Protein 5XW3 (pdb70)

Structure (mmCIF, N/CA/C/O backbone):
data_5XW3
#
_entry.id   5XW3
#
_cell.length_a   69.452
_cell.length_b   69.452
_cell.length_c   129.670
_cell.angle_alpha   90.00
_cell.angle_beta   90.00
_cell.angle_gamma   120.00
#
_symmetry.space_group_name_H-M   'P 32'
#
loop_
_entity.id
_entity.type
_entity.pdbx_description
1 polymer 'O-acetylserine lyase'
2 water water
#
loop_
_atom_site.group_PDB
_atom_site.id
_atom_site.type_symbol
_atom_site.label_atom_id
_atom_site.label_alt_id
_atom_site.label_comp_id
_atom_site.label_asym_id
_atom_site.label_entity_id
_atom_site.label_seq_id
_atom_site.pdbx_PDB_ins_code
_atom_site.Cartn_x
_atom_site.Cartn_y
_atom_site.Cartn_z
_atom_site.occupancy
_atom_site.B_iso_or_equiv
_atom_site.auth_seq_id
_atom_site.auth_comp_id
_atom_site.auth_asym_id
_atom_site.auth_atom_id
_atom_site.pdbx_PDB_model_num
ATOM 1 N N . MET A 1 1 ? -3.992 38.396 -32.305 1.00 101.42 1 MET A N 1
ATOM 2 C CA . MET A 1 1 ? -4.904 37.299 -32.636 1.00 103.92 1 MET A CA 1
ATOM 3 C C . MET A 1 1 ? -4.700 3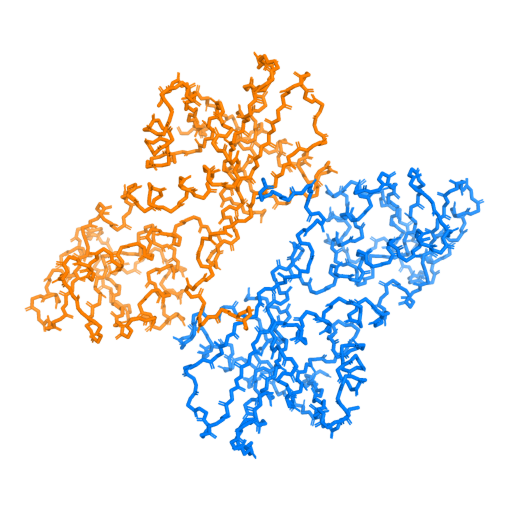6.070 -31.735 1.00 101.68 1 MET A C 1
ATOM 4 O O . MET A 1 1 ? -3.966 35.148 -32.096 1.00 105.67 1 MET A O 1
ATOM 9 N N . ASN A 1 2 ? -5.358 36.057 -30.575 1.00 100.15 2 ASN A N 1
ATOM 10 C CA . ASN A 1 2 ? -5.271 34.932 -29.635 1.00 104.12 2 ASN A CA 1
ATOM 11 C C . ASN A 1 2 ? -5.984 33.680 -30.147 1.00 97.68 2 ASN A C 1
ATOM 12 O O . ASN A 1 2 ? -7.121 33.397 -29.766 1.00 100.36 2 ASN A O 1
ATOM 17 N N . VAL A 1 3 ? -5.299 32.930 -31.005 1.00 82.72 3 VAL A N 1
ATOM 18 C CA . VAL A 1 3 ? -5.858 31.722 -31.600 1.00 68.21 3 VAL A CA 1
ATOM 19 C C . VAL A 1 3 ? -4.871 30.567 -31.470 1.00 58.46 3 VAL A C 1
ATOM 20 O O . VAL A 1 3 ? -3.656 30.776 -31.512 1.00 62.80 3 VAL A O 1
ATOM 24 N N . TYR A 1 4 ? -5.389 29.356 -31.284 1.00 53.62 4 TYR A N 1
ATOM 25 C CA . TYR A 1 4 ? -4.556 28.154 -31.289 1.00 55.53 4 TYR A CA 1
ATOM 26 C C . TYR A 1 4 ? -4.329 27.668 -32.721 1.00 60.56 4 TYR A C 1
ATOM 27 O O . TYR A 1 4 ? -5.295 27.455 -33.467 1.00 64.16 4 TYR A O 1
ATOM 36 N N . ARG A 1 5 ? -3.061 27.492 -33.099 1.00 55.33 5 ARG A N 1
ATOM 37 C CA . ARG A 1 5 ? -2.703 27.200 -34.497 1.00 63.18 5 ARG A CA 1
ATOM 38 C C . ARG A 1 5 ? -2.924 25.745 -34.891 1.00 61.68 5 ARG A C 1
ATOM 39 O O . ARG A 1 5 ? -2.698 25.357 -36.034 1.00 84.67 5 ARG A O 1
ATOM 41 N N . GLY A 1 6 ? -3.380 24.951 -33.936 1.00 66.72 6 GLY A N 1
ATOM 42 C CA . GLY A 1 6 ? -3.673 23.546 -34.155 1.00 59.97 6 GLY A CA 1
ATOM 43 C C . GLY A 1 6 ? -4.014 22.955 -32.802 1.00 56.63 6 GLY A C 1
ATOM 44 O O . GLY A 1 6 ? -3.704 23.573 -31.775 1.00 55.41 6 GLY A O 1
ATOM 45 N N . VAL A 1 7 ? -4.651 21.785 -32.785 1.00 46.59 7 VAL A N 1
ATOM 46 C CA . VAL A 1 7 ? -5.017 21.138 -31.522 1.00 48.01 7 VAL A CA 1
ATOM 47 C C . VAL A 1 7 ? -3.790 20.791 -30.671 1.00 46.43 7 VAL A C 1
ATOM 48 O O . VAL A 1 7 ? -3.863 20.787 -29.448 1.00 44.00 7 VAL A O 1
ATOM 52 N N . HIS A 1 8 ? -2.654 20.544 -31.320 1.00 48.03 8 HIS A N 1
ATOM 53 C CA . HIS A 1 8 ? -1.429 20.211 -30.601 1.00 54.84 8 HIS A CA 1
ATOM 54 C C . HIS A 1 8 ? -0.998 21.336 -29.660 1.00 57.04 8 HIS A C 1
ATOM 55 O O . HIS A 1 8 ? -0.338 21.084 -28.642 1.00 53.64 8 HIS A O 1
ATOM 62 N N . GLU A 1 9 ? -1.355 22.574 -30.001 1.00 46.40 9 GLU A N 1
ATOM 63 C CA . GLU A 1 9 ? -1.062 23.702 -29.126 1.00 48.81 9 GLU A CA 1
ATOM 64 C C . GLU A 1 9 ? -1.893 23.652 -27.825 1.00 49.45 9 GLU A C 1
ATOM 65 O O . GLU A 1 9 ? -1.577 24.348 -26.869 1.00 50.85 9 GLU A O 1
ATOM 71 N N . LEU A 1 10 ? -2.937 22.821 -27.796 1.00 45.09 10 LEU A N 1
ATOM 72 C CA . LEU A 1 10 ? -3.797 22.686 -26.618 1.00 43.17 10 LEU A CA 1
ATOM 73 C C . LEU A 1 10 ? -3.241 21.691 -25.598 1.00 46.29 10 LEU A C 1
ATOM 74 O O . LEU A 1 10 ? -3.831 21.467 -24.535 1.00 39.42 10 LEU A O 1
ATOM 79 N N . ILE A 1 11 ? -2.091 21.107 -25.906 1.00 53.77 11 ILE A N 1
ATOM 80 C CA . ILE A 1 11 ? -1.415 20.247 -24.936 1.00 53.90 11 ILE A CA 1
ATOM 81 C C . ILE A 1 11 ? -0.713 21.091 -23.872 1.00 46.03 11 ILE A C 1
ATOM 82 O O . ILE A 1 11 ? 0.021 22.027 -24.186 1.00 48.59 11 ILE A O 1
ATOM 87 N N . GLY A 1 12 ? -0.926 20.772 -22.598 1.00 48.39 12 GLY A N 1
ATOM 88 C CA . GLY A 1 12 ? -0.267 21.538 -21.552 1.00 44.47 12 GLY A CA 1
ATOM 89 C C . GLY A 1 12 ? -0.917 22.886 -21.245 1.00 46.66 12 GLY A C 1
ATOM 90 O O . GLY A 1 12 ? -2.012 23.191 -21.734 1.00 49.02 12 GLY A O 1
ATOM 91 N N . HIS A 1 13 ? -0.235 23.691 -20.431 1.00 53.00 13 HIS A N 1
ATOM 92 C CA . HIS A 1 13 ? -0.803 24.923 -19.879 1.00 52.36 13 HIS A CA 1
ATOM 93 C C . HIS A 1 13 ? -2.217 24.679 -19.386 1.00 51.83 13 HIS A C 1
ATOM 94 O O . HIS A 1 13 ? -3.139 25.446 -19.668 1.00 51.24 13 HIS A O 1
ATOM 101 N N . THR A 1 14 ? -2.367 23.572 -18.670 1.00 48.45 14 THR A N 1
ATOM 102 C CA . THR A 1 14 ? -3.635 23.171 -18.096 1.00 42.70 14 THR A CA 1
ATOM 103 C C . THR A 1 14 ? -3.910 24.091 -16.929 1.00 45.18 14 THR A C 1
ATOM 104 O O . THR A 1 14 ? -2.983 24.711 -16.405 1.00 44.06 14 THR A O 1
ATOM 108 N N . PRO A 1 15 ? -5.183 24.201 -16.529 1.00 40.42 15 PRO A N 1
ATOM 109 C CA . PRO A 1 15 ? -5.519 25.091 -15.414 1.00 47.93 15 PRO A CA 1
ATOM 110 C C . PRO A 1 15 ? -4.919 24.648 -14.093 1.00 44.43 15 PRO A C 1
ATOM 111 O O . PRO A 1 15 ? -4.779 23.447 -13.822 1.00 44.62 15 PRO A O 1
ATOM 115 N N . ILE A 1 16 ? -4.601 25.629 -13.259 1.00 49.75 16 ILE A N 1
ATOM 116 C CA . ILE A 1 16 ? -4.368 25.374 -11.848 1.00 50.32 16 ILE A CA 1
ATOM 117 C C . ILE A 1 16 ? -5.460 26.098 -11.059 1.00 49.44 16 ILE A C 1
ATOM 118 O O . ILE A 1 16 ? -5.698 27.287 -11.253 1.00 55.66 16 ILE A O 1
ATOM 123 N N . VAL A 1 17 ? -6.164 25.371 -10.203 1.00 53.62 17 VAL A N 1
ATOM 124 C CA . VAL A 1 17 ? -7.209 25.992 -9.397 1.00 45.90 17 VAL A CA 1
ATOM 125 C C . VAL A 1 17 ? -6.872 25.918 -7.911 1.00 49.16 17 VAL A C 1
ATOM 126 O O . VAL A 1 17 ? -6.407 24.888 -7.428 1.00 55.40 17 VAL A O 1
ATOM 130 N N . GLU A 1 18 ? -7.072 27.022 -7.193 1.00 57.36 18 GLU A N 1
ATOM 131 C CA . GLU A 1 18 ? -6.907 26.995 -5.742 1.00 57.86 18 GLU A CA 1
ATOM 132 C C . GLU A 1 18 ? -8.135 26.371 -5.079 1.00 47.63 18 GLU A C 1
ATOM 133 O O . GLU A 1 18 ? -9.277 26.666 -5.443 1.00 50.86 18 GLU A O 1
ATOM 139 N N . ILE A 1 19 ? -7.888 25.474 -4.132 1.00 52.65 19 ILE A N 1
ATOM 140 C CA . ILE A 1 19 ? -8.950 24.891 -3.332 1.00 53.88 19 ILE A CA 1
ATOM 141 C C . ILE A 1 19 ? -9.151 25.838 -2.143 1.00 61.28 19 ILE A C 1
ATOM 142 O O . ILE A 1 19 ? -8.247 26.004 -1.328 1.00 60.34 19 ILE A O 1
ATOM 147 N N . THR A 1 20 ? -10.317 26.470 -2.043 1.00 59.45 20 THR A N 1
ATOM 148 C CA . THR A 1 20 ? -10.528 27.486 -1.007 1.00 68.14 20 THR A CA 1
ATOM 149 C C . THR A 1 20 ? -11.666 27.141 -0.060 1.00 68.45 20 THR A C 1
ATOM 150 O O . THR A 1 20 ? -11.956 27.904 0.853 1.00 63.33 20 THR A O 1
ATOM 154 N N . ARG A 1 21 ? -12.323 26.006 -0.284 1.00 61.77 21 ARG A N 1
ATOM 155 C CA . ARG A 1 21 ? -13.528 25.691 0.474 1.00 63.49 21 ARG A CA 1
ATOM 156 C C . ARG A 1 21 ? -13.381 24.484 1.400 1.00 57.85 21 ARG A C 1
ATOM 157 O O . ARG A 1 21 ? -14.375 23.899 1.847 1.00 61.65 21 ARG A O 1
ATOM 165 N N . PHE A 1 22 ? -12.140 24.096 1.656 1.00 57.21 22 PHE A N 1
ATOM 166 C CA . PHE A 1 22 ? -11.850 23.083 2.652 1.00 60.87 22 PHE A CA 1
ATOM 167 C C . PHE A 1 22 ? -11.150 23.799 3.813 1.00 54.05 22 PHE A C 1
ATOM 168 O O . PHE A 1 22 ? -10.175 24.514 3.625 1.00 78.19 22 PHE A O 1
ATOM 176 N N . SER A 1 23 ? -11.679 23.661 5.004 1.00 60.63 23 SER A N 1
ATOM 177 C CA . SER A 1 23 ? -11.193 24.514 6.074 1.00 76.39 23 SER A CA 1
ATOM 178 C C . SER A 1 23 ? -9.776 24.142 6.485 1.00 74.37 23 SER A C 1
ATOM 179 O O . SER A 1 23 ? -9.566 23.347 7.401 1.00 86.62 23 SER A O 1
ATOM 182 N N . LEU A 1 24 ? -8.813 24.720 5.769 1.00 64.07 24 LEU A N 1
ATOM 183 C CA . LEU A 1 24 ? -7.401 24.452 6.006 1.00 59.51 24 LEU A CA 1
ATOM 184 C C . LEU A 1 24 ? -6.882 25.382 7.096 1.00 68.18 24 LEU A C 1
ATOM 185 O O . LEU A 1 24 ? -7.457 26.451 7.329 1.00 66.45 24 LEU A O 1
ATOM 190 N N . PRO A 1 25 ? -5.797 24.974 7.774 1.00 73.75 25 PRO A N 1
ATOM 191 C CA . PRO A 1 25 ? -5.192 25.787 8.840 1.00 84.04 25 PRO A CA 1
ATOM 192 C C . PRO A 1 25 ? -4.689 27.143 8.341 1.00 89.75 25 PRO A C 1
ATOM 193 O O . PRO A 1 25 ? -4.596 27.352 7.121 1.00 82.36 25 PRO A O 1
ATOM 197 N N . GLU A 1 26 ? -4.384 28.045 9.278 1.00 82.06 26 GLU A N 1
ATOM 198 C CA . GLU A 1 26 ? -3.982 29.417 8.953 1.00 78.47 26 GLU A CA 1
ATOM 199 C C . GLU A 1 26 ? -2.707 29.461 8.110 1.00 70.32 26 GLU A C 1
ATOM 200 O O . GLU A 1 26 ? -1.711 28.812 8.437 1.00 75.19 26 GLU A O 1
ATOM 202 N N . GLY A 1 27 ? -2.743 30.227 7.025 1.00 76.03 27 GLY A N 1
ATOM 203 C CA . GLY A 1 27 ? -1.560 30.420 6.202 1.00 81.48 27 GLY A CA 1
ATOM 204 C C . GLY A 1 27 ? -1.321 29.277 5.236 1.00 81.92 27 GLY A C 1
ATOM 205 O O . GLY A 1 27 ? -0.392 29.313 4.429 1.00 90.94 27 GLY A O 1
ATOM 206 N N . VAL A 1 28 ? -2.173 28.262 5.313 1.00 79.70 28 VAL A N 1
ATOM 207 C CA . VAL A 1 28 ? -2.043 27.086 4.463 1.00 81.34 28 VAL A CA 1
ATOM 208 C C . VAL A 1 28 ? -2.876 27.228 3.182 1.00 76.13 28 VAL A C 1
ATOM 209 O O . VAL A 1 28 ? -4.078 27.490 3.244 1.00 75.98 28 VAL A O 1
ATOM 213 N N . ARG A 1 29 ? -2.236 27.070 2.024 1.00 69.44 29 ARG A N 1
ATOM 214 C CA . ARG A 1 29 ? -2.952 27.131 0.743 1.00 66.22 29 ARG A CA 1
ATOM 215 C C . ARG A 1 29 ? -2.700 25.879 -0.098 1.00 64.44 29 ARG A C 1
ATOM 216 O O . ARG A 1 29 ? -1.669 25.210 0.056 1.00 64.62 29 ARG A O 1
ATOM 224 N N . LEU A 1 30 ? -3.654 25.570 -0.978 1.00 55.69 30 LEU A N 1
ATOM 225 C CA . LEU A 1 30 ? -3.641 24.326 -1.742 1.00 63.88 30 LEU A CA 1
ATOM 226 C C . LEU A 1 30 ? -4.096 24.556 -3.182 1.00 63.14 30 LEU A C 1
ATOM 227 O O . LEU A 1 30 ? -5.146 25.163 -3.424 1.00 59.21 30 LEU A O 1
ATOM 232 N N . PHE A 1 31 ? -3.296 24.064 -4.125 1.00 56.58 31 PHE A N 1
ATOM 233 C CA . PHE A 1 31 ? -3.522 24.300 -5.554 1.00 51.89 31 PHE A CA 1
ATOM 234 C C . PHE A 1 31 ? -3.544 22.982 -6.326 1.00 53.20 31 PHE A C 1
ATOM 235 O O . PHE A 1 31 ? -2.679 22.119 -6.125 1.00 52.49 31 PHE A O 1
ATOM 243 N N . ALA A 1 32 ? -4.531 22.839 -7.209 1.00 45.02 32 ALA A N 1
ATOM 244 C CA . ALA A 1 32 ? -4.741 21.595 -7.928 1.00 43.23 32 ALA A CA 1
ATOM 245 C C . ALA A 1 32 ? -4.524 21.820 -9.422 1.00 49.66 32 ALA A C 1
ATOM 246 O O . ALA A 1 32 ? -5.189 22.659 -10.048 1.00 44.02 32 ALA A O 1
ATOM 248 N N . LYS A 1 33 ? -3.575 21.084 -9.990 1.00 44.29 33 LYS A N 1
ATOM 249 C CA . LYS A 1 33 ? -3.272 21.179 -11.412 1.00 39.91 33 LYS A CA 1
ATOM 250 C C . LYS A 1 33 ? -4.184 20.204 -12.166 1.00 38.07 33 LYS A C 1
ATOM 251 O O . LYS A 1 33 ? -4.121 18.994 -11.936 1.00 41.72 33 LYS A O 1
ATOM 257 N N . LEU A 1 34 ? -5.042 20.715 -13.047 1.00 36.28 34 LEU A N 1
ATOM 258 C CA . LEU A 1 34 ? -6.048 19.863 -13.702 1.00 37.97 34 LEU A CA 1
ATOM 259 C C . LEU A 1 34 ? -5.522 19.282 -15.021 1.00 45.40 34 LEU A C 1
ATOM 260 O O . LEU A 1 34 ? -5.770 19.833 -16.096 1.00 38.26 34 LEU A O 1
ATOM 265 N N . GLU A 1 35 ? -4.805 18.163 -14.936 1.00 44.14 35 GLU A N 1
ATOM 266 C CA . GLU A 1 35 ? -4.147 17.591 -16.112 1.00 43.81 35 GLU A CA 1
ATOM 267 C C . GLU A 1 35 ? -5.154 16.927 -17.045 1.00 45.83 35 GLU A C 1
ATOM 268 O O . GLU A 1 35 ? -4.856 16.636 -18.207 1.00 41.78 35 GLU A O 1
ATOM 274 N N . PHE A 1 36 ? -6.378 16.755 -16.560 1.00 34.08 36 PHE A N 1
ATOM 275 C CA . PHE A 1 36 ? -7.397 16.178 -17.411 1.00 41.02 36 PHE A CA 1
ATOM 276 C C . PHE A 1 36 ? -7.874 17.187 -18.449 1.00 39.28 36 PHE A C 1
ATOM 277 O O . PHE A 1 36 ? -8.688 16.856 -19.289 1.00 40.46 36 PHE A O 1
ATOM 285 N N . TYR A 1 37 ? -7.357 18.413 -18.401 1.00 39.18 37 TYR A N 1
ATOM 286 C CA . TYR A 1 37 ? -7.711 19.400 -19.419 1.00 40.06 37 TYR A CA 1
ATOM 287 C C . TYR A 1 37 ? -6.917 19.216 -20.709 1.00 47.71 37 TYR A C 1
ATOM 288 O O . TYR A 1 37 ? -7.187 19.893 -21.683 1.00 44.49 37 TYR A O 1
ATOM 297 N N . ASN A 1 38 ? -5.919 18.336 -20.703 1.00 45.56 38 ASN A N 1
ATOM 298 C CA . ASN A 1 38 ? -5.249 17.972 -21.947 1.00 40.87 38 ASN A CA 1
ATOM 299 C C . ASN A 1 38 ? -6.263 17.417 -22.926 1.00 37.22 38 ASN A C 1
ATOM 300 O O . ASN A 1 38 ? -7.279 16.844 -22.503 1.00 37.71 38 ASN A O 1
ATOM 305 N N . PRO A 1 39 ? -5.993 17.583 -24.237 1.00 49.49 39 PRO A N 1
ATOM 306 C CA . PRO A 1 39 ? -6.942 17.191 -25.291 1.00 39.34 39 PRO A CA 1
ATOM 307 C C . PRO A 1 39 ? -7.411 15.752 -25.167 1.00 33.20 39 PRO A C 1
ATOM 308 O O . PRO A 1 39 ? -8.607 15.491 -25.342 1.00 49.61 39 PRO A O 1
ATOM 312 N N . GLY A 1 40 ? -6.499 14.824 -24.885 1.00 37.95 40 GLY A N 1
ATOM 313 C CA . GLY A 1 40 ? -6.890 13.417 -24.754 1.00 35.29 40 GLY A CA 1
ATOM 314 C C . GLY A 1 40 ? -7.434 13.064 -23.368 1.00 48.39 40 GLY A C 1
ATOM 315 O O . GLY A 1 40 ? -7.776 11.910 -23.105 1.00 44.90 40 GLY A O 1
ATOM 316 N N . GLY A 1 41 ? -7.494 14.053 -22.476 1.00 46.01 41 GLY A N 1
ATOM 317 C CA . GLY A 1 41 ? -8.065 13.855 -21.156 1.00 44.53 41 GLY A CA 1
ATOM 318 C C . GLY A 1 41 ? -7.064 13.474 -20.082 1.00 42.98 41 GLY A C 1
ATOM 319 O O . GLY A 1 41 ? -7.459 13.194 -18.958 1.00 46.45 41 GLY A O 1
ATOM 320 N N . SER A 1 42 ? -5.789 13.424 -20.408 1.00 42.17 42 SER A N 1
ATOM 321 C CA . SER A 1 42 ? -4.786 13.053 -19.433 1.00 39.14 42 SER A CA 1
ATOM 322 C C . SER A 1 42 ? -3.427 13.656 -19.669 1.00 46.10 42 SER A C 1
ATOM 323 O O . SER A 1 42 ? -3.140 14.149 -20.713 1.00 43.84 42 SER A O 1
ATOM 326 N N . VAL A 1 43 ? -2.599 13.577 -18.659 1.00 40.17 43 VAL A N 1
ATOM 327 C CA . VAL A 1 43 ? -1.276 14.093 -18.705 1.00 35.76 43 VAL A CA 1
ATOM 328 C C . VAL A 1 43 ? -0.401 13.355 -19.711 1.00 43.22 43 VAL A C 1
ATOM 329 O O . VAL A 1 43 ? 0.606 13.851 -20.121 1.00 36.45 43 VAL A O 1
ATOM 333 N N . LYS A 1 44 ? -0.815 12.174 -20.120 1.00 36.40 44 LYS A N 1
ATOM 334 C CA . LYS A 1 44 ? -0.050 11.413 -21.063 1.00 43.82 44 LYS A CA 1
ATOM 335 C C . LYS A 1 44 ? 0.199 12.143 -22.367 1.00 45.11 44 LYS A C 1
ATOM 336 O O . LYS A 1 44 ? 1.157 11.883 -23.027 1.00 46.48 44 LYS A O 1
ATOM 342 N N . ASP A 1 45 ? -0.671 13.055 -22.734 1.00 43.48 45 ASP A N 1
ATOM 343 C CA . ASP A 1 45 ? -0.514 13.783 -23.953 1.00 46.57 45 ASP A CA 1
ATOM 344 C C . ASP A 1 45 ? 0.837 14.444 -23.970 1.00 51.22 45 ASP A C 1
ATOM 345 O O . ASP A 1 45 ? 1.484 14.477 -24.970 1.00 47.37 45 ASP A O 1
ATOM 350 N N . ARG A 1 46 ? 1.251 14.979 -22.844 1.00 43.05 46 ARG A N 1
ATOM 351 C CA . ARG A 1 46 ? 2.515 15.668 -22.739 1.00 40.37 46 ARG A CA 1
ATOM 352 C C . ARG A 1 46 ? 3.703 14.838 -23.145 1.00 49.97 46 ARG A C 1
ATOM 353 O O . ARG A 1 46 ? 4.652 15.331 -23.690 1.00 52.06 46 ARG A O 1
ATOM 361 N N . LEU A 1 47 ? 3.631 13.564 -22.854 1.00 53.73 47 LEU A N 1
ATOM 362 C CA . LEU A 1 47 ? 4.720 12.623 -23.104 1.00 61.50 47 LEU A CA 1
ATOM 363 C C . LEU A 1 47 ? 4.785 12.310 -24.600 1.00 38.29 47 LEU A C 1
ATOM 364 O O . LEU A 1 47 ? 5.858 12.268 -25.163 1.00 47.44 47 LEU A O 1
ATOM 369 N N . GLY A 1 48 ? 3.623 12.120 -25.221 1.00 46.51 48 GLY A N 1
ATOM 370 C CA . GLY A 1 48 ? 3.543 11.848 -26.643 1.00 49.76 48 GLY A CA 1
ATOM 371 C C . GLY A 1 48 ? 4.063 13.026 -27.432 1.00 49.14 48 GLY A C 1
ATOM 372 O O . GLY A 1 48 ? 4.881 12.857 -28.339 1.00 52.12 48 GLY A O 1
ATOM 373 N N . ARG A 1 49 ? 3.599 14.224 -27.082 1.00 43.26 49 ARG A N 1
ATOM 374 C CA . ARG A 1 49 ? 4.119 15.439 -27.702 1.00 51.18 49 ARG A CA 1
ATOM 375 C C . ARG A 1 49 ? 5.640 15.500 -27.569 1.00 59.04 49 ARG A C 1
ATOM 376 O O . ARG A 1 49 ? 6.350 15.638 -28.563 1.00 64.38 49 ARG A O 1
ATOM 384 N N . GLU A 1 50 ? 6.135 15.351 -26.342 1.00 61.15 50 GLU A N 1
ATOM 385 C CA . GLU A 1 50 ? 7.573 15.398 -26.080 1.00 66.32 50 GLU A CA 1
ATOM 386 C C . GLU A 1 50 ? 8.379 14.353 -26.850 1.00 68.16 50 GLU A C 1
ATOM 387 O O . GLU A 1 50 ? 9.491 14.643 -27.298 1.00 68.72 50 GLU A O 1
ATOM 393 N N . LEU A 1 51 ? 7.827 13.147 -26.987 1.00 63.48 51 LEU A N 1
ATOM 394 C CA . LEU A 1 51 ? 8.500 12.071 -27.706 1.00 62.82 51 LEU A CA 1
ATOM 395 C C . LEU A 1 51 ? 8.881 12.558 -29.112 1.00 60.98 51 LEU A C 1
ATOM 396 O O . LEU A 1 51 ? 10.039 12.438 -29.532 1.00 61.09 51 LEU A O 1
ATOM 401 N N . ILE A 1 52 ? 7.905 13.141 -29.802 1.00 60.96 52 ILE A N 1
ATOM 402 C CA . ILE A 1 52 ? 8.081 13.648 -31.162 1.00 62.88 52 ILE A CA 1
ATOM 403 C C . ILE A 1 52 ? 9.112 14.779 -31.249 1.00 64.17 52 ILE A C 1
ATOM 404 O O . ILE A 1 52 ? 10.035 14.717 -32.065 1.00 81.36 52 ILE A O 1
ATOM 409 N N . GLU A 1 53 ? 8.954 15.801 -30.405 1.00 63.09 53 GLU A N 1
ATOM 410 C CA . GLU A 1 53 ? 9.812 16.982 -30.444 1.00 74.35 53 GLU A CA 1
ATOM 411 C C . GLU A 1 53 ? 11.266 16.684 -30.073 1.00 79.15 53 GLU A C 1
ATOM 412 O O . GLU A 1 53 ? 12.187 17.256 -30.661 1.00 77.37 53 GLU A O 1
ATOM 418 N N . ASP A 1 54 ? 11.472 15.786 -29.112 1.00 77.41 54 ASP A N 1
ATOM 419 C CA . ASP A 1 54 ? 12.825 15.351 -28.776 1.00 73.95 54 ASP A CA 1
ATOM 420 C C . ASP A 1 54 ? 13.430 14.582 -29.949 1.00 71.44 54 ASP A C 1
ATOM 421 O O . ASP A 1 54 ? 14.614 14.741 -30.260 1.00 63.35 54 ASP A O 1
ATOM 426 N N . ALA A 1 55 ? 12.617 13.758 -30.604 1.00 64.03 55 ALA A N 1
ATOM 427 C CA . ALA A 1 55 ? 13.092 12.961 -31.739 1.00 70.55 55 ALA A CA 1
ATOM 428 C C . ALA A 1 55 ? 13.560 13.872 -32.876 1.00 71.77 55 ALA A C 1
ATOM 429 O O . ALA A 1 55 ? 14.543 13.582 -33.556 1.00 73.48 55 ALA A O 1
ATOM 431 N N . LEU A 1 56 ? 12.839 14.973 -33.072 1.00 76.02 56 LEU A N 1
ATOM 432 C CA . LEU A 1 56 ? 13.215 15.985 -34.046 1.00 81.77 56 LEU A CA 1
ATOM 433 C C . LEU A 1 56 ? 14.495 16.711 -33.650 1.00 92.04 56 LEU A C 1
ATOM 434 O O . LEU A 1 56 ? 15.500 16.592 -34.341 1.00 104.86 56 LEU A O 1
ATOM 439 N N . GLU A 1 57 ? 14.444 17.464 -32.549 1.00 92.28 57 GLU A N 1
ATOM 440 C CA . GLU A 1 57 ? 15.600 18.208 -32.032 1.00 96.64 57 GLU A CA 1
ATOM 441 C C . GLU A 1 57 ? 16.899 17.415 -32.120 1.00 100.73 57 GLU A C 1
ATOM 442 O O . GLU A 1 57 ? 17.941 17.953 -32.508 1.00 109.23 57 GLU A O 1
ATOM 444 N N . LYS A 1 58 ? 16.824 16.130 -31.786 1.00 89.23 58 LYS A N 1
ATOM 445 C CA . LYS A 1 58 ? 18.004 15.271 -31.811 1.00 87.30 58 LYS A CA 1
ATOM 446 C C . LYS A 1 58 ? 18.252 14.667 -33.201 1.00 92.50 58 LYS A C 1
ATOM 447 O O . LYS A 1 58 ? 19.177 13.868 -33.380 1.00 88.54 58 LYS A O 1
ATOM 453 N N . GLY A 1 59 ? 17.425 15.052 -34.174 1.00 92.81 59 GLY A N 1
ATOM 454 C CA . GLY A 1 59 ? 17.605 14.634 -35.557 1.00 96.66 59 GLY A CA 1
ATOM 455 C C . GLY A 1 59 ? 17.516 13.135 -35.765 1.00 95.62 59 GLY A C 1
ATOM 456 O O . GLY A 1 59 ? 18.209 12.572 -36.620 1.00 92.46 59 GLY A O 1
ATOM 457 N N . LEU A 1 60 ? 16.664 12.490 -34.974 1.00 86.44 60 LEU A N 1
ATOM 458 C CA . LEU A 1 60 ? 16.427 11.056 -35.097 1.00 90.94 60 LEU A CA 1
ATOM 459 C C . LEU A 1 60 ? 15.462 10.816 -36.246 1.00 85.14 60 LEU A C 1
ATOM 460 O O . LEU A 1 60 ? 15.314 9.685 -36.729 1.00 74.77 60 LEU A O 1
ATOM 465 N N . VAL A 1 61 ? 14.823 11.908 -36.668 1.00 79.27 61 VAL A N 1
ATOM 466 C CA . VAL A 1 61 ? 13.834 11.918 -37.737 1.00 77.11 61 VAL A CA 1
ATOM 467 C C . VAL A 1 61 ? 13.569 13.384 -38.092 1.00 82.89 61 VAL A C 1
ATOM 468 O O . VAL A 1 61 ? 13.967 14.291 -37.353 1.00 93.05 61 VAL A O 1
ATOM 472 N N . THR A 1 62 ? 12.909 13.622 -39.221 1.00 74.74 62 THR A N 1
ATOM 473 C CA . THR A 1 62 ? 12.600 14.979 -39.653 1.00 67.25 62 THR A CA 1
ATOM 474 C C . THR A 1 62 ? 11.176 15.020 -40.179 1.00 67.75 62 THR A C 1
ATOM 475 O O . THR A 1 62 ? 10.625 13.980 -40.553 1.00 70.18 62 THR A O 1
ATOM 479 N N . GLU A 1 63 ? 10.596 16.223 -40.204 1.00 66.65 63 GLU A N 1
ATOM 480 C CA . GLU A 1 63 ? 9.300 16.504 -40.827 1.00 77.76 63 GLU A CA 1
ATOM 481 C C . GLU A 1 63 ? 9.097 15.686 -42.094 1.00 77.10 63 GLU A C 1
ATOM 482 O O . GLU A 1 63 ? 10.020 15.520 -42.889 1.00 85.13 63 GLU A O 1
ATOM 488 N N . GLY A 1 64 ? 7.893 15.160 -42.273 1.00 74.20 64 GLY A N 1
ATOM 489 C CA . GLY A 1 64 ? 7.608 14.361 -43.446 1.00 73.96 64 GLY A CA 1
ATOM 490 C C . GLY A 1 64 ? 7.992 12.913 -43.233 1.00 79.79 64 GLY A C 1
ATOM 491 O O . GLY A 1 64 ? 7.613 12.031 -44.011 1.00 76.35 64 GLY A O 1
ATOM 492 N N . GLY A 1 65 ? 8.753 12.665 -42.173 1.00 84.59 65 GLY A N 1
ATOM 493 C CA . GLY A 1 65 ? 9.169 11.317 -41.849 1.00 82.40 65 GLY A CA 1
ATOM 494 C C . GLY A 1 65 ? 8.063 10.477 -41.235 1.00 65.05 65 GLY A C 1
ATOM 495 O O . GLY A 1 65 ? 6.889 10.868 -41.213 1.00 68.66 65 GLY A O 1
ATOM 496 N N . THR A 1 66 ? 8.447 9.314 -40.720 1.00 67.60 66 THR A N 1
ATOM 497 C CA . THR A 1 66 ? 7.493 8.340 -40.208 1.00 66.57 66 THR A CA 1
ATOM 498 C C . THR A 1 66 ? 7.807 7.973 -38.751 1.00 67.47 66 THR A C 1
ATOM 499 O O . THR A 1 66 ? 8.970 7.765 -38.388 1.00 68.59 66 THR A O 1
ATOM 503 N N . ILE A 1 67 ? 6.782 7.796 -37.929 1.00 68.56 67 ILE A N 1
ATOM 504 C CA . ILE A 1 67 ? 6.997 7.358 -36.560 1.00 66.06 67 ILE A CA 1
ATOM 505 C C . ILE A 1 67 ? 6.399 5.998 -36.425 1.00 55.27 67 ILE A C 1
ATOM 506 O O . ILE A 1 67 ? 5.268 5.829 -36.723 1.00 54.73 67 ILE A O 1
ATOM 511 N N . ILE A 1 68 ? 7.181 5.033 -35.980 1.00 56.57 68 ILE A N 1
ATOM 512 C CA . ILE A 1 68 ? 6.718 3.668 -35.806 1.00 53.77 68 ILE A CA 1
ATOM 513 C C . ILE A 1 68 ? 6.776 3.301 -34.341 1.00 52.53 68 ILE A C 1
ATOM 514 O O . ILE A 1 68 ? 7.826 3.164 -33.767 1.00 61.92 68 ILE A O 1
ATOM 519 N N . GLU A 1 69 ? 5.609 3.149 -33.752 1.00 57.20 69 GLU A N 1
ATOM 520 C CA . GLU A 1 69 ? 5.470 2.893 -32.346 1.00 53.70 69 GLU A CA 1
ATOM 521 C C . GLU A 1 69 ? 5.149 1.491 -31.949 1.00 64.86 69 GLU A C 1
ATOM 522 O O . GLU A 1 69 ? 4.306 0.842 -32.522 1.00 63.72 69 GLU A O 1
ATOM 528 N N . PRO A 1 70 ? 5.891 1.039 -30.876 1.00 30.00 70 PRO A N 1
ATOM 529 C CA . PRO A 1 70 ? 5.578 -0.329 -30.452 1.00 30.00 70 PRO A CA 1
ATOM 530 C C . PRO A 1 70 ? 4.169 -0.662 -29.996 1.00 30.00 70 PRO A C 1
ATOM 531 O O . PRO A 1 70 ? 3.582 -1.662 -30.415 1.00 30.00 70 PRO A O 1
ATOM 535 N N . THR A 1 71 ? 3.615 0.185 -29.164 1.00 70.76 71 THR A N 1
ATOM 536 C CA . THR A 1 71 ? 2.208 0.182 -28.894 1.00 66.67 71 THR A CA 1
ATOM 537 C C . THR A 1 71 ? 2.013 1.642 -28.676 1.00 48.71 71 THR A C 1
ATOM 538 O O . THR A 1 71 ? 2.927 2.392 -28.868 1.00 64.63 71 THR A O 1
ATOM 542 N N . ALA A 1 72 ? 0.842 2.054 -28.254 1.00 53.84 72 ALA A N 1
ATOM 543 C CA . ALA A 1 72 ? 0.613 3.455 -28.011 1.00 47.47 72 ALA A CA 1
ATOM 544 C C . ALA A 1 72 ? 1.278 3.915 -26.730 1.00 56.95 72 ALA A C 1
ATOM 545 O O . ALA A 1 72 ? 1.381 5.082 -26.480 1.00 54.48 72 ALA A O 1
ATOM 547 N N . GLY A 1 73 ? 1.732 2.979 -25.923 1.00 61.92 73 GLY A N 1
ATOM 548 C CA . GLY A 1 73 ? 2.388 3.303 -24.681 1.00 60.83 73 GLY A CA 1
ATOM 549 C C . GLY A 1 73 ? 1.609 4.292 -23.865 1.00 55.62 73 GLY A C 1
ATOM 550 O O . GLY A 1 73 ? 0.405 4.243 -23.821 1.00 54.58 73 GLY A O 1
ATOM 551 N N . ASN A 1 74 ? 2.309 5.194 -23.213 1.00 55.17 74 ASN A N 1
ATOM 552 C CA . ASN A 1 74 ? 1.656 6.208 -22.429 1.00 59.92 74 ASN A CA 1
ATOM 553 C C . ASN A 1 74 ? 1.777 7.570 -23.103 1.00 58.19 74 ASN A C 1
ATOM 554 O O . ASN A 1 74 ? 2.186 8.514 -22.494 1.00 51.43 74 ASN A O 1
ATOM 559 N N . THR A 1 75 ? 1.399 7.647 -24.367 1.00 52.51 75 THR A N 1
ATOM 560 C CA . THR A 1 75 ? 1.473 8.873 -25.125 1.00 40.64 75 THR A CA 1
ATOM 561 C C . THR A 1 75 ? 0.166 9.629 -25.289 1.00 46.43 75 THR A C 1
ATOM 562 O O . THR A 1 75 ? 0.146 10.666 -25.887 1.00 46.34 75 THR A O 1
ATOM 566 N N . GLY A 1 76 ? -0.920 9.115 -24.752 1.00 46.06 76 GLY A N 1
ATOM 567 C CA . GLY A 1 76 ? -2.225 9.754 -24.905 1.00 37.94 76 GLY A CA 1
ATOM 568 C C . GLY A 1 76 ? -2.503 9.961 -26.396 1.00 52.71 76 GLY A C 1
ATOM 569 O O . GLY A 1 76 ? -2.283 9.046 -27.188 1.00 49.82 76 GLY A O 1
ATOM 570 N N . ILE A 1 77 ? -2.977 11.147 -26.779 1.00 45.15 77 ILE A N 1
ATOM 571 C CA . ILE A 1 77 ? -3.084 11.510 -28.190 1.00 44.99 77 ILE A CA 1
ATOM 572 C C . ILE A 1 77 ? -2.032 12.558 -28.532 1.00 44.53 77 ILE A C 1
ATOM 573 O O . ILE A 1 77 ? -2.079 13.201 -29.587 1.00 43.86 77 ILE A O 1
ATOM 578 N N . GLY A 1 78 ? -1.066 12.727 -27.639 1.00 43.35 78 GLY A N 1
ATOM 579 C CA . GLY A 1 78 ? -0.057 13.746 -27.842 1.00 44.46 78 GLY A CA 1
ATOM 580 C C . GLY A 1 78 ? 0.896 13.408 -28.965 1.00 51.33 78 GLY A C 1
ATOM 581 O O . GLY A 1 78 ? 1.429 14.315 -29.635 1.00 44.92 78 GLY A O 1
ATOM 582 N N . LEU A 1 79 ? 1.149 12.117 -29.170 1.00 47.89 79 LEU A N 1
ATOM 583 C CA . LEU A 1 79 ? 2.044 11.727 -30.251 1.00 49.07 79 LEU A CA 1
ATOM 584 C C . LEU A 1 79 ? 1.320 11.957 -31.569 1.00 50.12 79 LEU A C 1
ATOM 585 O O . LEU A 1 79 ? 1.887 12.556 -32.486 1.00 56.04 79 LEU A O 1
ATOM 590 N N . ALA A 1 80 ? 0.070 11.496 -31.652 1.00 41.61 80 ALA A N 1
ATOM 591 C CA . ALA A 1 80 ? -0.756 11.728 -32.843 1.00 53.47 80 ALA A CA 1
ATOM 592 C C . ALA A 1 80 ? -0.825 13.213 -33.198 1.00 57.76 80 ALA A C 1
ATOM 593 O O . ALA A 1 80 ? -0.619 13.579 -34.350 1.00 54.93 80 ALA A O 1
ATOM 595 N N . LEU A 1 81 ? -1.093 14.063 -32.208 1.00 51.55 81 LEU A N 1
ATOM 596 C CA . LEU A 1 81 ? -1.221 15.490 -32.462 1.00 46.68 81 LEU A CA 1
ATOM 597 C C . LEU A 1 81 ? 0.101 16.127 -32.899 1.00 62.54 81 LEU A C 1
ATOM 598 O O . LEU A 1 81 ? 0.150 16.840 -33.907 1.00 56.42 81 LEU A O 1
ATOM 603 N N . ALA A 1 82 ? 1.179 15.863 -32.163 1.00 55.05 82 ALA A N 1
ATOM 604 C CA . ALA A 1 82 ? 2.479 16.399 -32.565 1.00 56.13 82 ALA A CA 1
ATOM 605 C C . ALA A 1 82 ? 2.912 15.845 -33.923 1.00 61.99 82 ALA A C 1
ATOM 606 O O . ALA A 1 82 ? 3.701 16.470 -34.630 1.00 54.09 82 ALA A O 1
ATOM 608 N N . ALA A 1 83 ? 2.403 14.674 -34.292 1.00 50.82 83 ALA A N 1
ATOM 609 C CA . ALA A 1 83 ? 2.746 14.106 -35.585 1.00 55.62 83 ALA A CA 1
ATOM 610 C C . ALA A 1 83 ? 2.069 14.917 -36.690 1.00 56.68 83 ALA A C 1
ATOM 611 O O . ALA A 1 83 ? 2.696 15.230 -37.704 1.00 66.86 83 ALA A O 1
ATOM 613 N N . LEU A 1 84 ? 0.798 15.261 -36.480 1.00 56.34 84 LEU A N 1
ATOM 614 C CA . LEU A 1 84 ? 0.062 16.129 -37.401 1.00 68.08 84 LEU A CA 1
ATOM 615 C C . LEU A 1 84 ? 0.792 17.444 -37.606 1.00 68.55 84 LEU A C 1
ATOM 616 O O . LEU A 1 84 ? 1.038 17.865 -38.736 1.00 73.28 84 LEU A O 1
ATOM 621 N N . GLN A 1 85 ? 1.134 18.076 -36.489 1.00 65.08 85 GLN A N 1
ATOM 622 C CA . GLN A 1 85 ? 1.914 19.309 -36.455 1.00 72.14 85 GLN A CA 1
ATOM 623 C C . GLN A 1 85 ? 3.144 19.252 -37.358 1.00 74.58 85 GLN A C 1
ATOM 624 O O . GLN A 1 85 ? 3.520 20.251 -37.975 1.00 74.29 85 GLN A O 1
ATOM 630 N N . HIS A 1 86 ? 3.762 18.081 -37.446 1.00 73.44 86 HIS A N 1
ATOM 631 C CA . HIS A 1 86 ? 5.011 17.963 -38.180 1.00 71.12 86 HIS A CA 1
ATOM 632 C C . HIS A 1 86 ? 4.950 17.025 -39.374 1.00 57.56 86 HIS A C 1
ATOM 633 O O . HIS A 1 86 ? 5.983 16.459 -39.747 1.00 58.22 86 HIS A O 1
ATOM 640 N N . ASP A 1 87 ? 3.756 16.860 -39.955 1.00 64.79 87 ASP A N 1
ATOM 641 C CA . ASP A 1 87 ? 3.567 16.057 -41.172 1.00 76.09 87 ASP A CA 1
ATOM 642 C C . ASP A 1 87 ? 4.260 14.701 -41.077 1.00 78.41 87 ASP A C 1
ATOM 643 O O . ASP A 1 87 ? 4.852 14.230 -42.052 1.00 68.59 87 ASP A O 1
ATOM 645 N N . LEU A 1 88 ? 4.187 14.093 -39.890 1.00 72.48 88 LEU A N 1
ATOM 646 C CA . LEU A 1 88 ? 4.802 12.791 -39.639 1.00 61.39 88 LEU A CA 1
ATOM 647 C C . LEU A 1 88 ? 3.746 11.701 -39.741 1.00 61.70 88 LEU A C 1
ATOM 648 O O . LEU A 1 88 ? 2.705 11.791 -39.090 1.00 64.21 88 LEU A O 1
ATOM 653 N N . ARG A 1 89 ? 4.007 10.675 -40.554 1.00 64.75 89 ARG A N 1
ATOM 654 C CA . ARG A 1 89 ? 3.145 9.487 -40.562 1.00 62.64 89 ARG A CA 1
ATOM 655 C C . ARG A 1 89 ? 3.299 8.719 -39.246 1.00 58.80 89 ARG A C 1
ATOM 656 O O . ARG A 1 89 ? 4.414 8.578 -38.729 1.00 58.14 89 ARG A O 1
ATOM 658 N N . VAL A 1 90 ? 2.190 8.218 -38.709 1.00 56.84 90 VAL A N 1
ATOM 659 C CA . VAL A 1 90 ? 2.242 7.379 -37.511 1.00 58.23 90 VAL A CA 1
ATOM 660 C C . VAL A 1 90 ? 1.819 5.958 -37.847 1.00 47.20 90 VAL A C 1
ATOM 661 O O . VAL A 1 90 ? 0.753 5.742 -38.437 1.00 50.02 90 VAL A O 1
ATOM 665 N N . ILE A 1 91 ? 2.673 5.000 -37.495 1.00 50.70 91 ILE A N 1
ATOM 666 C CA . ILE A 1 91 ? 2.367 3.580 -37.619 1.00 48.47 91 ILE A CA 1
ATOM 667 C C . ILE A 1 91 ? 2.463 2.974 -36.211 1.00 60.06 91 ILE A C 1
ATOM 668 O O . ILE A 1 91 ? 3.506 3.102 -35.555 1.00 52.85 91 ILE A O 1
ATOM 673 N N . VAL A 1 92 ? 1.386 2.350 -35.728 1.00 53.30 92 VAL A N 1
ATOM 674 C CA . VAL A 1 92 ? 1.438 1.693 -34.419 1.00 46.42 92 VAL A CA 1
ATOM 675 C C . VAL A 1 92 ? 1.456 0.180 -34.614 1.00 51.85 92 VAL A C 1
ATOM 676 O O . VAL A 1 92 ? 0.548 -0.389 -35.220 1.00 54.32 92 VAL A O 1
ATOM 680 N N . CYS A 1 93 ? 2.521 -0.457 -34.139 1.00 55.70 93 CYS A N 1
ATOM 681 C CA . CYS A 1 93 ? 2.581 -1.910 -34.081 1.00 57.54 93 CYS A CA 1
ATOM 682 C C . CYS A 1 93 ? 1.955 -2.330 -32.752 1.00 62.74 93 CYS A C 1
ATOM 683 O O . CYS A 1 93 ? 2.131 -1.655 -31.740 1.00 64.42 93 CYS A O 1
ATOM 686 N N . VAL A 1 94 ? 1.185 -3.409 -32.758 1.00 54.33 94 VAL A N 1
ATOM 687 C CA . VAL A 1 94 ? 0.423 -3.800 -31.573 1.00 60.62 94 VAL A CA 1
ATOM 688 C C . VAL A 1 94 ? -0.048 -5.244 -31.710 1.00 63.27 94 VAL A C 1
ATOM 689 O O . VAL A 1 94 ? -0.500 -5.654 -32.794 1.00 66.32 94 VAL A O 1
ATOM 693 N N . PRO A 1 95 ? 0.098 -6.033 -30.634 1.00 63.11 95 PRO A N 1
ATOM 694 C CA . PRO A 1 95 ? -0.339 -7.430 -30.710 1.00 60.08 95 PRO A CA 1
ATOM 695 C C . PRO A 1 95 ? -1.834 -7.420 -30.949 1.00 58.73 95 PRO A C 1
ATOM 696 O O . PRO A 1 95 ? -2.492 -6.529 -30.421 1.00 61.72 95 PRO A O 1
ATOM 700 N N . GLU A 1 96 ? -2.355 -8.364 -31.726 1.00 66.56 96 GLU A N 1
ATOM 701 C CA . GLU A 1 96 ? -3.716 -8.267 -32.259 1.00 69.27 96 GLU A CA 1
ATOM 702 C C . GLU A 1 96 ? -4.798 -7.865 -31.259 1.00 71.87 96 GLU A C 1
ATOM 703 O O . GLU A 1 96 ? -5.561 -6.921 -31.506 1.00 65.84 96 GLU A O 1
ATOM 709 N N . LYS A 1 97 ? -4.851 -8.586 -30.141 1.00 77.99 97 LYS A N 1
ATOM 710 C CA . LYS A 1 97 ? -5.929 -8.452 -29.168 1.00 71.92 97 LYS A CA 1
ATOM 711 C C . LYS A 1 97 ? -5.625 -7.420 -28.094 1.00 66.91 97 LYS A C 1
ATOM 712 O O . LYS A 1 97 ? -6.426 -7.218 -27.182 1.00 71.00 97 LYS A O 1
ATOM 718 N N . PHE A 1 98 ? -4.467 -6.779 -28.187 1.00 69.66 98 PHE A N 1
ATOM 719 C CA . PHE A 1 98 ? -4.047 -5.831 -27.161 1.00 75.58 98 PHE A CA 1
ATOM 720 C C . PHE A 1 98 ? -4.761 -4.496 -27.336 1.00 68.53 98 PHE A C 1
ATOM 721 O O . PHE A 1 98 ? -4.841 -3.976 -28.457 1.00 60.23 98 PHE A O 1
ATOM 729 N N . SER A 1 99 ? -5.302 -3.986 -26.225 1.00 59.51 99 SER A N 1
ATOM 730 C CA . SER A 1 99 ? -5.980 -2.677 -26.122 1.00 61.93 99 SER A CA 1
ATOM 731 C C . SER A 1 99 ? -6.787 -2.230 -27.363 1.00 62.53 99 SER A C 1
ATOM 732 O O . SER A 1 99 ? -6.408 -1.281 -28.078 1.00 53.57 99 SER A O 1
ATOM 735 N N . ILE A 1 100 ? -7.910 -2.908 -27.592 1.00 61.04 100 ILE A N 1
ATOM 736 C CA . ILE A 1 100 ? -8.712 -2.710 -28.795 1.00 61.33 100 ILE A CA 1
ATOM 737 C C . ILE A 1 100 ? -9.183 -1.272 -28.967 1.00 70.58 100 ILE A C 1
ATOM 738 O O . ILE A 1 100 ? -9.089 -0.700 -30.064 1.00 58.22 100 ILE A O 1
ATOM 743 N N . GLU A 1 101 ? -9.699 -0.702 -27.881 1.00 66.10 101 GLU A N 1
ATOM 744 C CA . GLU A 1 101 ? -10.179 0.670 -27.874 1.00 63.19 101 GLU A CA 1
ATOM 745 C C . GLU A 1 101 ? -9.076 1.607 -28.342 1.00 56.11 101 GLU A C 1
ATOM 746 O O . GLU A 1 101 ? -9.317 2.499 -29.160 1.00 52.91 101 GLU A O 1
ATOM 748 N N . LYS A 1 102 ? -7.859 1.392 -27.847 1.00 45.35 102 LYS A N 1
ATOM 749 C CA . LYS A 1 102 ? -6.740 2.248 -28.252 1.00 60.11 102 LYS A CA 1
ATOM 750 C C . LYS A 1 102 ? -6.399 2.097 -29.746 1.00 54.86 102 LYS A C 1
ATOM 751 O O . LYS A 1 102 ? -5.925 3.055 -30.379 1.00 52.74 102 LYS A O 1
ATOM 753 N N . GLN A 1 103 ? -6.664 0.913 -30.307 1.00 44.60 103 GLN A N 1
ATOM 754 C CA . GLN A 1 103 ? -6.450 0.691 -31.739 1.00 52.54 103 GLN A CA 1
ATOM 755 C C . GLN A 1 103 ? -7.423 1.552 -32.524 1.00 51.38 103 GLN A C 1
ATOM 756 O O . GLN A 1 103 ? -7.036 2.207 -33.493 1.00 54.29 103 GLN A O 1
ATOM 762 N N . GLU A 1 104 ? -8.682 1.566 -32.088 1.00 46.84 104 GLU A N 1
ATOM 763 C CA . GLU A 1 104 ? -9.714 2.325 -32.784 1.00 55.93 104 GLU A CA 1
ATOM 764 C C . GLU A 1 104 ? -9.414 3.808 -32.696 1.00 47.77 104 GLU A C 1
ATOM 765 O O . GLU A 1 104 ? -9.538 4.529 -33.681 1.00 49.11 104 GLU A O 1
ATOM 771 N N . LEU A 1 105 ? -9.008 4.252 -31.511 1.00 37.33 105 LEU A N 1
ATOM 772 C CA . LEU A 1 105 ? -8.622 5.639 -31.310 1.00 44.06 105 LEU A CA 1
ATOM 773 C C . LEU A 1 105 ? -7.517 6.031 -32.279 1.00 42.98 105 LEU A C 1
ATOM 774 O O . LEU A 1 105 ? -7.609 7.055 -32.963 1.00 43.81 105 LEU A O 1
ATOM 779 N N . MET A 1 106 ? -6.485 5.203 -32.352 1.00 43.89 106 MET A N 1
ATOM 780 C CA B MET A 1 106 ? -5.352 5.532 -33.195 1.00 43.36 106 MET A CA 1
ATOM 781 C C . MET A 1 106 ? -5.752 5.579 -34.680 1.00 44.11 106 MET A C 1
ATOM 782 O O . MET A 1 106 ? -5.314 6.477 -35.401 1.00 45.29 106 MET A O 1
ATOM 787 N N . LYS A 1 107 ? -6.589 4.639 -35.134 1.00 35.40 107 LYS A N 1
ATOM 788 C CA . LYS A 1 107 ? -7.111 4.706 -36.504 1.00 51.31 107 LYS A CA 1
ATOM 789 C C . LYS A 1 107 ? -7.907 5.996 -36.712 1.00 51.22 107 LYS A C 1
ATOM 790 O O . LYS A 1 107 ? -7.765 6.649 -37.740 1.00 46.81 107 LYS A O 1
ATOM 796 N N . ALA A 1 108 ? -8.724 6.377 -35.734 1.00 37.33 108 ALA A N 1
ATOM 797 C CA . ALA A 1 108 ? -9.563 7.571 -35.898 1.00 46.75 108 ALA A CA 1
ATOM 798 C C . ALA A 1 108 ? -8.683 8.789 -36.072 1.00 43.91 108 ALA A C 1
ATOM 799 O O . ALA A 1 108 ? -9.034 9.736 -36.778 1.00 44.46 108 ALA A O 1
ATOM 801 N N . LEU A 1 109 ? -7.510 8.730 -35.452 1.00 40.30 109 LEU A N 1
ATOM 802 C CA . LEU A 1 109 ? -6.548 9.828 -35.510 1.00 42.50 109 LEU A CA 1
ATOM 803 C C . LEU A 1 109 ? -5.629 9.720 -36.730 1.00 52.41 109 LEU A C 1
ATOM 804 O O . LEU A 1 109 ? -4.719 10.532 -36.898 1.00 53.41 109 LEU A O 1
ATOM 809 N N . GLY A 1 110 ? -5.863 8.718 -37.574 1.00 47.01 110 GLY A N 1
ATOM 810 C CA . GLY A 1 110 ? -5.202 8.648 -38.867 1.00 53.47 110 GLY A CA 1
ATOM 811 C C . GLY A 1 110 ? -3.953 7.782 -38.878 1.00 57.61 110 GLY A C 1
ATOM 812 O O . GLY A 1 110 ? -3.309 7.633 -39.926 1.00 52.47 110 GLY A O 1
ATOM 813 N N . ALA A 1 111 ? -3.597 7.215 -37.723 1.00 44.26 111 ALA A N 1
ATOM 814 C CA . ALA A 1 111 ? -2.435 6.327 -37.667 1.00 48.22 111 ALA A CA 1
ATOM 815 C C . ALA A 1 111 ? -2.729 5.026 -38.394 1.00 50.68 111 ALA A C 1
ATOM 816 O O . ALA A 1 111 ? -3.866 4.567 -38.434 1.00 48.62 111 ALA A O 1
ATOM 818 N N . THR A 1 112 ? -1.688 4.427 -38.958 1.00 43.86 112 THR A N 1
ATOM 819 C CA . THR A 1 112 ? -1.778 3.080 -39.496 1.00 45.56 112 THR A CA 1
ATOM 820 C C . THR A 1 112 ? -1.554 2.087 -38.340 1.00 59.45 112 THR A C 1
ATOM 821 O O . THR A 1 112 ? -0.583 2.210 -37.592 1.00 55.98 112 THR A O 1
ATOM 825 N N . VAL A 1 113 ? -2.450 1.116 -38.176 1.00 56.17 113 VAL A N 1
ATOM 826 C CA . VAL A 1 113 ? -2.254 0.076 -37.159 1.00 50.61 113 VAL A CA 1
ATOM 827 C C . VAL A 1 113 ? -1.822 -1.264 -37.779 1.00 61.31 113 VAL A C 1
ATOM 828 O O . VAL A 1 113 ? -2.531 -1.813 -38.634 1.00 62.45 113 VAL A O 1
ATOM 832 N N . VAL A 1 114 ? -0.668 -1.785 -37.354 1.00 51.26 114 VAL A N 1
ATOM 833 C CA . VAL A 1 114 ? -0.253 -3.130 -37.764 1.00 53.78 114 VAL A CA 1
ATOM 834 C C . VAL A 1 114 ? -0.264 -4.123 -36.594 1.00 56.80 114 VAL A C 1
ATOM 835 O O . VAL A 1 114 ? 0.227 -3.829 -35.504 1.00 62.39 114 VAL A O 1
ATOM 839 N N . HIS A 1 115 ? -0.854 -5.289 -36.825 1.00 57.31 115 HIS A N 1
ATOM 840 C CA . HIS A 1 115 ? -0.951 -6.331 -35.803 1.00 66.47 115 HIS A CA 1
ATOM 841 C C . HIS A 1 115 ? 0.279 -7.230 -35.747 1.00 64.63 115 HIS A C 1
ATOM 842 O O . HIS A 1 115 ? 0.685 -7.808 -36.753 1.00 71.84 115 HIS A O 1
ATOM 849 N N . THR A 1 116 ? 0.871 -7.343 -34.565 1.00 68.72 116 THR A N 1
ATOM 850 C CA . THR A 1 116 ? 1.886 -8.363 -34.316 1.00 67.52 116 THR A CA 1
ATOM 851 C C . THR A 1 116 ? 1.219 -9.544 -33.598 1.00 77.73 116 THR A C 1
ATOM 852 O O . THR A 1 116 ? 0.121 -9.384 -33.045 1.00 71.75 116 THR A O 1
ATOM 856 N N . PRO A 1 117 ? 1.863 -10.732 -33.612 1.00 78.58 117 PRO A N 1
ATOM 857 C CA . PRO A 1 117 ? 1.222 -11.888 -32.968 1.00 79.98 117 PRO A CA 1
ATOM 858 C C . PRO A 1 117 ? 0.856 -11.612 -31.515 1.00 81.29 117 PRO A C 1
ATOM 859 O O . PRO A 1 117 ? 1.574 -10.909 -30.786 1.00 63.62 117 PRO A O 1
ATOM 863 N N . THR A 1 118 ? -0.288 -12.160 -31.123 1.00 90.27 118 THR A N 1
ATOM 864 C CA . THR A 1 118 ? -0.915 -11.855 -29.851 1.00 87.79 118 THR A CA 1
ATOM 865 C C . THR A 1 118 ? -0.101 -12.413 -28.691 1.00 93.22 118 THR A C 1
ATOM 866 O O . THR A 1 118 ? -0.117 -11.855 -27.593 1.00 93.40 118 THR A O 1
ATOM 870 N N . GLU A 1 119 ? 0.619 -13.501 -28.961 1.00 89.41 119 GLU A N 1
ATOM 871 C CA . GLU A 1 119 ? 1.409 -14.212 -27.957 1.00 97.93 119 GLU A CA 1
ATOM 872 C C . GLU A 1 119 ? 2.820 -13.659 -27.782 1.00 101.64 119 GLU A C 1
ATOM 873 O O . GLU A 1 119 ? 3.438 -13.861 -26.734 1.00 105.26 119 GLU A O 1
ATOM 879 N N . GLN A 1 120 ? 3.334 -12.974 -28.803 1.00 89.49 120 GLN A N 1
ATOM 880 C CA . GLN A 1 120 ? 4.674 -12.397 -28.726 1.00 77.84 120 GLN A CA 1
ATOM 881 C C . GLN A 1 120 ? 4.626 -11.056 -27.999 1.00 76.51 120 GLN A C 1
ATOM 882 O O . GLN A 1 120 ? 5.664 -10.443 -27.728 1.00 81.40 120 GLN A O 1
ATOM 888 N N . GLY A 1 121 ? 3.409 -10.624 -27.676 1.00 74.86 121 GLY A N 1
ATOM 889 C CA . GLY A 1 121 ? 3.179 -9.450 -26.853 1.00 74.00 121 GLY A CA 1
ATOM 890 C C . GLY A 1 121 ? 4.045 -8.249 -27.175 1.00 75.34 121 GLY A C 1
ATOM 891 O O . GLY A 1 121 ? 4.344 -7.994 -28.351 1.00 77.34 121 GLY A O 1
ATOM 892 N N . MET A 1 122 ? 4.456 -7.525 -26.131 1.00 63.52 122 MET A N 1
ATOM 893 C CA . MET A 1 122 ? 5.271 -6.320 -26.285 1.00 70.44 122 MET A CA 1
ATOM 894 C C . MET A 1 122 ? 6.526 -6.589 -27.101 1.00 83.71 122 MET A C 1
ATOM 895 O O . MET A 1 122 ? 6.923 -5.783 -27.951 1.00 78.07 122 MET A O 1
ATOM 900 N N . THR A 1 123 ? 7.128 -7.744 -26.844 1.00 82.44 123 THR A N 1
ATOM 901 C CA . THR A 1 123 ? 8.351 -8.141 -27.512 1.00 86.30 123 THR A CA 1
ATOM 902 C C . THR A 1 123 ? 8.189 -8.178 -29.037 1.00 84.42 123 THR A C 1
ATOM 903 O O . THR A 1 123 ? 9.042 -7.670 -29.767 1.00 82.21 123 THR A O 1
ATOM 907 N N . GLY A 1 124 ? 7.097 -8.774 -29.509 1.00 78.66 124 GLY A N 1
ATOM 908 C CA . GLY A 1 124 ? 6.847 -8.890 -30.937 1.00 85.12 124 GLY A CA 1
ATOM 909 C C . GLY A 1 124 ? 6.501 -7.554 -31.571 1.00 76.69 124 GLY A C 1
ATOM 910 O O . GLY A 1 124 ? 6.818 -7.310 -32.739 1.00 80.79 124 GLY A O 1
ATOM 911 N N . ALA A 1 125 ? 5.857 -6.684 -30.801 1.00 65.32 125 ALA A N 1
ATOM 912 C CA . ALA A 1 125 ? 5.544 -5.343 -31.288 1.00 65.68 125 ALA A CA 1
ATOM 913 C C . ALA A 1 125 ? 6.823 -4.532 -31.553 1.00 75.10 125 ALA A C 1
ATOM 914 O O . ALA A 1 125 ? 6.958 -3.891 -32.606 1.00 70.51 125 ALA A O 1
ATOM 916 N N . ILE A 1 126 ? 7.755 -4.575 -30.601 1.00 69.12 126 ILE A N 1
ATOM 917 C CA . ILE A 1 126 ? 9.076 -3.969 -30.757 1.00 66.04 126 ILE A CA 1
ATOM 918 C C . ILE A 1 126 ? 9.842 -4.602 -31.917 1.00 78.43 126 ILE A C 1
ATOM 919 O O . ILE A 1 126 ? 10.622 -3.936 -32.600 1.00 86.88 126 ILE A O 1
ATOM 924 N N . ALA A 1 127 ? 9.618 -5.892 -32.141 1.00 79.01 127 ALA A N 1
ATOM 925 C CA . ALA A 1 127 ? 10.276 -6.596 -33.233 1.00 83.92 127 ALA A CA 1
ATOM 926 C C . ALA A 1 127 ? 9.846 -6.036 -34.591 1.00 87.91 127 ALA A C 1
ATOM 927 O O . ALA A 1 127 ? 10.684 -5.722 -35.433 1.00 95.10 127 ALA A O 1
ATOM 929 N N . LYS A 1 128 ? 8.540 -5.909 -34.804 1.00 82.75 128 LYS A N 1
ATOM 930 C CA . LYS A 1 128 ? 8.020 -5.389 -36.067 1.00 72.45 128 LYS A CA 1
ATOM 931 C C . LYS A 1 128 ? 8.477 -3.951 -36.283 1.00 78.43 128 LYS A C 1
ATOM 932 O O . LYS A 1 128 ? 8.888 -3.584 -37.388 1.00 77.76 128 LYS A O 1
ATOM 938 N N . ALA A 1 129 ? 8.403 -3.145 -35.226 1.00 76.57 129 ALA A N 1
ATOM 939 C CA . ALA A 1 129 ? 8.803 -1.746 -35.310 1.00 74.71 129 ALA A CA 1
ATOM 940 C C . ALA A 1 129 ? 10.227 -1.585 -35.852 1.00 81.31 129 ALA A C 1
ATOM 941 O O . ALA A 1 129 ? 10.456 -0.802 -36.774 1.00 81.28 129 ALA A O 1
ATOM 943 N N . LYS A 1 130 ? 11.175 -2.329 -35.289 1.00 84.99 130 LYS A N 1
ATOM 944 C CA . LYS A 1 130 ? 12.562 -2.211 -35.717 1.00 84.80 130 LYS A CA 1
ATOM 945 C C . LYS A 1 130 ? 12.769 -2.654 -37.169 1.00 83.51 130 LYS A C 1
ATOM 946 O O . LYS A 1 130 ? 13.638 -2.112 -37.858 1.00 90.13 130 LYS A O 1
ATOM 952 N N . GLU A 1 131 ? 11.967 -3.614 -37.636 1.00 77.44 131 GLU A N 1
ATOM 953 C CA . GLU A 1 131 ? 12.011 -4.022 -39.044 1.00 83.74 131 GLU A CA 1
ATOM 954 C C . GLU A 1 131 ? 11.654 -2.842 -39.921 1.00 87.00 131 GLU A C 1
ATOM 955 O O . GLU A 1 131 ? 12.302 -2.575 -40.931 1.00 84.56 131 GLU A O 1
ATOM 961 N N . LEU A 1 132 ? 10.575 -2.164 -39.549 1.00 78.00 132 LEU A N 1
ATOM 962 C CA . LEU A 1 132 ? 9.995 -1.179 -40.440 1.00 82.18 132 LEU A CA 1
ATOM 963 C C . LEU A 1 132 ? 10.894 0.052 -40.539 1.00 87.07 132 LEU A C 1
ATOM 964 O O . LEU A 1 132 ? 10.960 0.696 -41.588 1.00 89.54 132 LEU A O 1
ATOM 969 N N . VAL A 1 133 ? 11.614 0.354 -39.461 1.00 87.46 133 VAL A N 1
ATOM 970 C CA . VAL A 1 133 ? 12.620 1.408 -39.521 1.00 90.70 133 VAL A CA 1
ATOM 971 C C . VAL A 1 133 ? 13.717 1.002 -40.517 1.00 94.48 133 VAL A C 1
ATOM 972 O O . VAL A 1 133 ? 14.254 1.847 -41.240 1.00 95.18 133 VAL A O 1
ATOM 976 N N . ASN A 1 134 ? 14.007 -0.299 -40.574 1.00 101.05 134 ASN A N 1
ATOM 977 C CA . ASN A 1 134 ? 14.911 -0.860 -41.582 1.00 103.49 134 ASN A CA 1
ATOM 978 C C . ASN A 1 134 ? 14.199 -1.175 -42.899 1.00 99.69 134 ASN A C 1
ATOM 979 O O . ASN A 1 134 ? 14.545 -2.130 -43.587 1.00 99.65 134 ASN A O 1
ATOM 984 N N . GLU A 1 135 ? 13.190 -0.375 -43.227 1.00 104.06 135 GLU A N 1
ATOM 985 C CA . GLU A 1 135 ? 12.505 -0.464 -44.508 1.00 100.67 135 GLU A CA 1
ATOM 986 C C . GLU A 1 135 ? 12.069 0.934 -44.909 1.00 101.42 135 GLU A C 1
ATOM 987 O O . GLU A 1 135 ? 11.709 1.182 -46.062 1.00 107.10 135 GLU A O 1
ATOM 993 N N . ILE A 1 136 ? 12.110 1.852 -43.949 1.00 91.16 136 ILE A N 1
ATOM 994 C CA . ILE A 1 136 ? 11.593 3.198 -44.172 1.00 87.89 136 ILE A CA 1
ATOM 995 C C . ILE A 1 136 ? 12.632 4.282 -43.917 1.00 98.12 136 ILE A C 1
ATOM 996 O O . ILE A 1 136 ? 13.312 4.279 -42.886 1.00 101.06 136 ILE A O 1
ATOM 1001 N N . PRO A 1 137 ? 12.780 5.194 -44.890 1.00 102.78 137 PRO A N 1
ATOM 1002 C CA . PRO A 1 137 ? 13.672 6.352 -44.787 1.00 105.93 137 PRO A CA 1
ATOM 1003 C C . PRO A 1 137 ? 12.976 7.489 -44.039 1.00 88.82 137 PRO A C 1
ATOM 1004 O O . PRO A 1 137 ? 11.771 7.682 -44.227 1.00 82.30 137 PRO A O 1
ATOM 1008 N N . ASN A 1 138 ? 13.729 8.232 -43.229 1.00 76.17 138 ASN A N 1
ATOM 1009 C CA . ASN A 1 138 ? 13.157 9.235 -42.340 1.00 88.76 138 ASN A CA 1
ATOM 1010 C C . ASN A 1 138 ? 12.178 8.514 -41.430 1.00 85.24 138 ASN A C 1
ATOM 1011 O O . ASN A 1 138 ? 10.981 8.796 -41.438 1.00 88.02 138 ASN A O 1
ATOM 1016 N N . SER A 1 139 ? 12.718 7.565 -40.664 1.00 89.99 139 SER A N 1
ATOM 1017 C CA . SER A 1 139 ? 11.947 6.664 -39.809 1.00 84.19 139 SER A CA 1
ATOM 1018 C C . SER A 1 139 ? 12.515 6.658 -38.389 1.00 84.92 139 SER A C 1
ATOM 1019 O O . SER A 1 139 ? 13.740 6.695 -38.202 1.00 74.16 139 SER A O 1
ATOM 1022 N N . TYR A 1 140 ? 11.631 6.599 -37.394 1.00 76.94 140 TYR A N 1
ATOM 1023 C CA . TYR A 1 140 ? 12.064 6.499 -36.005 1.00 72.55 140 TYR A CA 1
ATOM 1024 C C . TYR A 1 140 ? 11.081 5.714 -35.124 1.00 69.43 140 TYR A C 1
ATOM 1025 O O . TYR A 1 140 ? 9.861 5.909 -35.212 1.00 64.97 140 TYR A O 1
ATOM 1034 N N . SER A 1 141 ? 11.628 4.817 -34.298 1.00 72.10 141 SER A N 1
ATOM 1035 C CA . SER A 1 141 ? 10.852 4.006 -33.356 1.00 77.95 141 SER A CA 1
ATOM 1036 C C . SER A 1 141 ? 11.405 4.130 -31.937 1.00 81.52 141 SER A C 1
ATOM 1037 O O . SER A 1 141 ? 12.487 3.614 -31.643 1.00 87.01 141 SER A O 1
ATOM 1040 N N . PRO A 1 142 ? 10.659 4.810 -31.052 1.00 69.37 142 PRO A N 1
ATOM 1041 C CA . PRO A 1 142 ? 11.100 5.043 -29.672 1.00 69.26 142 PRO A CA 1
ATOM 1042 C C . PRO A 1 142 ? 11.266 3.745 -28.892 1.00 77.12 142 PRO A C 1
ATOM 1043 O O . PRO A 1 142 ? 10.643 2.738 -29.236 1.00 78.97 142 PRO A O 1
ATOM 1047 N N . SER A 1 143 ? 12.116 3.769 -27.869 1.00 79.46 143 SER A N 1
ATOM 1048 C CA . SER A 1 143 ? 12.234 2.646 -26.950 1.00 79.62 143 SER A CA 1
ATOM 1049 C C . SER A 1 143 ? 10.993 2.592 -26.062 1.00 72.38 143 SER A C 1
ATOM 1050 O O . SER A 1 143 ? 10.251 3.579 -25.967 1.00 64.43 143 SER A O 1
ATOM 1053 N N . GLN A 1 144 ? 10.763 1.445 -25.425 1.00 76.78 144 GLN A N 1
ATOM 1054 C CA . GLN A 1 144 ? 9.621 1.274 -24.527 1.00 75.85 144 GLN A CA 1
ATOM 1055 C C . GLN A 1 144 ? 9.695 2.322 -23.419 1.00 85.09 144 GLN A C 1
ATOM 1056 O O . GLN A 1 144 ? 8.665 2.870 -22.987 1.00 69.78 144 GLN A O 1
ATOM 1062 N N . PHE A 1 145 ? 10.922 2.622 -22.993 1.00 82.43 145 PHE A N 1
ATOM 1063 C CA . PHE A 1 145 ? 11.151 3.658 -21.996 1.00 83.61 145 PHE A CA 1
ATOM 1064 C C . PHE A 1 145 ? 10.660 5.010 -22.501 1.00 76.32 145 PHE A C 1
ATOM 1065 O O . PHE A 1 145 ? 9.921 5.716 -21.804 1.00 64.12 145 PHE A O 1
ATOM 1073 N N . ALA A 1 146 ? 11.097 5.377 -23.702 1.00 69.91 146 ALA A N 1
ATOM 1074 C CA . ALA A 1 146 ? 10.650 6.617 -24.335 1.00 67.96 146 ALA A CA 1
ATOM 1075 C C . ALA A 1 146 ? 9.137 6.621 -24.554 1.00 56.67 146 ALA A C 1
ATOM 1076 O O . ALA A 1 146 ? 8.482 7.662 -24.444 1.00 64.75 146 ALA A O 1
ATOM 1078 N N . ASN A 1 147 ? 8.585 5.449 -24.860 1.00 58.37 147 ASN A N 1
ATOM 1079 C CA . ASN A 1 147 ? 7.175 5.332 -25.221 1.00 61.17 147 ASN A CA 1
ATOM 1080 C C . ASN A 1 147 ? 6.211 5.278 -24.028 1.00 60.70 147 ASN A C 1
ATOM 1081 O O . ASN A 1 147 ? 5.018 5.595 -24.175 1.00 55.53 147 ASN A O 1
ATOM 1086 N N . GLU A 1 148 ? 6.729 4.891 -22.857 1.00 63.54 148 GLU A N 1
ATOM 1087 C CA . GLU A 1 148 ? 5.896 4.617 -21.674 1.00 61.75 148 GLU A CA 1
ATOM 1088 C C . GLU A 1 148 ? 6.291 5.371 -20.389 1.00 68.71 148 GLU A C 1
ATOM 1089 O O . GLU A 1 148 ? 5.416 5.823 -19.647 1.00 71.03 148 GLU A O 1
ATOM 1095 N N . ALA A 1 149 ? 7.592 5.490 -20.114 1.00 72.25 149 ALA A N 1
ATOM 1096 C CA . ALA A 1 149 ? 8.041 5.909 -18.774 1.00 81.92 149 ALA A CA 1
ATOM 1097 C C . ALA A 1 149 ? 8.999 7.105 -18.657 1.00 83.14 149 ALA A C 1
ATOM 1098 O O . ALA A 1 149 ? 9.603 7.291 -17.602 1.00 87.05 149 ALA A O 1
ATOM 1100 N N . ASN A 1 150 ? 9.129 7.920 -19.699 1.00 79.59 150 ASN A N 1
ATOM 1101 C CA . ASN A 1 150 ? 10.113 9.011 -19.685 1.00 79.04 150 ASN A CA 1
ATOM 1102 C C . ASN A 1 150 ? 9.639 10.273 -18.947 1.00 73.44 150 ASN A C 1
ATOM 1103 O O . ASN A 1 150 ? 8.652 10.901 -19.347 1.00 72.97 150 ASN A O 1
ATOM 1108 N N . PRO A 1 151 ? 10.351 10.639 -17.859 1.00 65.86 151 PRO A N 1
ATOM 1109 C CA . PRO A 1 151 ? 9.957 11.767 -17.005 1.00 58.65 151 PRO A CA 1
ATOM 1110 C C . PRO A 1 151 ? 10.353 13.128 -17.574 1.00 66.19 151 PRO A C 1
ATOM 1111 O O . PRO A 1 151 ? 9.926 14.154 -17.021 1.00 62.16 151 PRO A O 1
ATOM 1115 N N . ARG A 1 152 ? 11.149 13.127 -18.645 1.00 64.04 152 ARG A N 1
ATOM 1116 C CA . ARG A 1 152 ? 11.717 14.352 -19.212 1.00 62.51 152 ARG A CA 1
ATOM 1117 C C . ARG A 1 152 ? 10.635 15.333 -19.622 1.00 61.22 152 ARG A C 1
ATOM 1118 O O . ARG A 1 152 ? 10.796 16.548 -19.481 1.00 70.65 152 ARG A O 1
ATOM 1126 N N . ALA A 1 153 ? 9.521 14.796 -20.109 1.00 57.86 153 ALA A N 1
ATOM 1127 C CA . ALA A 1 153 ? 8.433 15.618 -20.625 1.00 58.21 153 ALA A CA 1
ATOM 1128 C C . ALA A 1 153 ? 7.866 16.512 -19.532 1.00 68.01 153 ALA A C 1
ATOM 1129 O O . ALA A 1 153 ? 7.592 17.703 -19.760 1.00 68.89 153 ALA A O 1
ATOM 1131 N N . TYR A 1 154 ? 7.683 15.926 -18.349 1.00 59.99 154 TYR A N 1
ATOM 1132 C CA . TYR A 1 154 ? 7.080 16.642 -17.237 1.00 61.80 154 TYR A CA 1
ATOM 1133 C C . TYR A 1 154 ? 8.123 17.514 -16.557 1.00 61.13 154 TYR A C 1
ATOM 1134 O O . TYR A 1 154 ? 7.794 18.522 -15.927 1.00 56.30 154 TYR A O 1
ATOM 1143 N N . PHE A 1 155 ? 9.384 17.113 -16.670 1.00 60.67 155 PHE A N 1
ATOM 1144 C CA . PHE A 1 155 ? 10.468 17.952 -16.189 1.00 61.26 155 PHE A CA 1
ATOM 1145 C C . PHE A 1 155 ? 10.485 19.264 -16.990 1.00 60.04 155 PHE A C 1
ATOM 1146 O O . PHE A 1 155 ? 10.798 20.333 -16.458 1.00 64.98 155 PHE A O 1
ATOM 1154 N N . LYS A 1 156 ? 10.123 19.177 -18.265 1.00 60.80 156 LYS A N 1
ATOM 1155 C CA . LYS A 1 156 ? 10.326 20.290 -19.184 1.00 66.19 156 LYS A CA 1
ATOM 1156 C C . LYS A 1 156 ? 9.102 21.181 -19.296 1.00 68.86 156 LYS A C 1
ATOM 1157 O O . LYS A 1 156 ? 9.222 22.362 -19.625 1.00 68.90 156 LYS A O 1
ATOM 1163 N N . THR A 1 157 ? 7.926 20.620 -19.018 1.00 53.63 157 THR A N 1
ATOM 1164 C CA . THR A 1 157 ? 6.698 21.356 -19.243 1.00 53.74 157 THR A CA 1
ATOM 1165 C C . THR A 1 157 ? 5.850 21.497 -17.973 1.00 53.01 157 THR A C 1
ATOM 1166 O O . THR A 1 157 ? 5.637 22.607 -17.489 1.00 59.02 157 THR A O 1
ATOM 1170 N N . LEU A 1 158 ? 5.368 20.377 -17.440 1.00 47.19 158 LEU A N 1
ATOM 1171 C CA . LEU A 1 158 ? 4.537 20.404 -16.245 1.00 47.25 158 LEU A CA 1
ATOM 1172 C C . LEU A 1 158 ? 5.215 21.116 -15.062 1.00 48.93 158 LEU A C 1
ATOM 1173 O O . LEU A 1 158 ? 4.647 22.055 -14.508 1.00 53.83 158 LEU A O 1
ATOM 1178 N N . GLY A 1 159 ? 6.422 20.690 -14.706 1.00 51.19 159 GLY A N 1
ATOM 1179 C CA . GLY A 1 159 ? 7.175 21.330 -13.638 1.00 52.19 159 GLY A CA 1
ATOM 1180 C C . GLY A 1 159 ? 7.214 22.845 -13.762 1.00 64.63 159 GLY A C 1
ATOM 1181 O O . GLY A 1 159 ? 6.720 23.552 -12.865 1.00 53.89 159 GLY A O 1
ATOM 1182 N N . PRO A 1 160 ? 7.798 23.348 -14.868 1.00 57.54 160 PRO A N 1
ATOM 1183 C CA . PRO A 1 160 ? 7.910 24.785 -15.147 1.00 63.75 160 PRO A CA 1
ATOM 1184 C C . PRO A 1 160 ? 6.578 25.531 -15.123 1.00 60.23 160 PRO A C 1
ATOM 1185 O O . PRO A 1 160 ? 6.575 26.702 -14.748 1.00 62.39 160 PRO A O 1
ATOM 1189 N N . GLU A 1 161 ? 5.481 24.881 -15.512 1.00 59.98 161 GLU A N 1
ATOM 1190 C CA . GLU A 1 161 ? 4.171 25.519 -15.449 1.00 62.36 161 GLU A CA 1
ATOM 1191 C C . GLU A 1 161 ? 3.756 25.802 -14.008 1.00 61.79 161 GLU A C 1
ATOM 1192 O O . GLU A 1 161 ? 3.178 26.850 -13.717 1.00 54.80 161 GLU A O 1
ATOM 1198 N N . LEU A 1 162 ? 4.046 24.862 -13.115 1.00 54.25 162 LEU A N 1
ATOM 1199 C CA . LEU A 1 162 ? 3.700 25.012 -11.708 1.00 55.72 162 LEU A CA 1
ATOM 1200 C C . LEU A 1 162 ? 4.527 26.125 -11.071 1.00 62.96 162 LEU A C 1
ATOM 1201 O O . LEU A 1 162 ? 3.986 27.007 -10.410 1.00 63.31 162 LEU A O 1
ATOM 1206 N N . TRP A 1 163 ? 5.838 26.082 -11.289 1.00 68.73 163 TRP A N 1
ATOM 1207 C CA . TRP A 1 163 ? 6.743 27.094 -10.765 1.00 74.16 163 TRP A CA 1
ATOM 1208 C C . TRP A 1 163 ? 6.317 28.490 -11.218 1.00 72.44 163 TRP A C 1
ATOM 1209 O O . TRP A 1 163 ? 6.168 29.397 -10.400 1.00 71.88 163 TRP A O 1
ATOM 1220 N N . SER A 1 164 ? 6.099 28.640 -12.521 1.00 76.31 164 SER A N 1
ATOM 1221 C CA . SER A 1 164 ? 5.687 29.911 -13.111 1.00 81.21 164 SER A CA 1
ATOM 1222 C C . SER A 1 164 ? 4.361 30.441 -12.543 1.00 70.17 164 SER A C 1
ATOM 1223 O O . SER A 1 164 ? 4.277 31.582 -12.078 1.00 65.05 164 SER A O 1
ATOM 1226 N N . ALA A 1 165 ? 3.332 29.607 -12.563 1.00 55.73 165 ALA A N 1
ATOM 1227 C CA . ALA A 1 165 ? 2.010 30.052 -12.147 1.00 54.74 165 ALA A CA 1
ATOM 1228 C C . ALA A 1 165 ? 1.996 30.480 -10.682 1.00 65.24 165 ALA A C 1
ATOM 1229 O O . ALA A 1 165 ? 1.215 31.342 -10.289 1.00 66.38 165 ALA A O 1
ATOM 1231 N N . LEU A 1 166 ? 2.889 29.910 -9.882 1.00 73.29 166 LEU A N 1
ATOM 1232 C CA . LEU A 1 166 ? 2.880 30.188 -8.457 1.00 64.14 166 LEU A CA 1
ATOM 1233 C C . LEU A 1 166 ? 4.012 31.089 -7.986 1.00 82.49 166 LEU A C 1
ATOM 1234 O O . LEU A 1 166 ? 4.205 31.242 -6.780 1.00 88.43 166 LEU A O 1
ATOM 1239 N N . ASN A 1 167 ? 4.737 31.700 -8.924 1.00 87.19 167 ASN A N 1
ATOM 1240 C CA . ASN A 1 167 ? 5.871 32.563 -8.575 1.00 86.16 167 ASN A CA 1
ATOM 1241 C C . ASN A 1 167 ? 6.826 31.896 -7.601 1.00 75.61 167 ASN A C 1
ATOM 1242 O O . ASN A 1 167 ? 7.217 32.503 -6.608 1.00 73.93 167 ASN A O 1
ATOM 1247 N N . GLY A 1 168 ? 7.165 30.636 -7.863 1.00 72.21 168 GLY A N 1
ATOM 1248 C CA . GLY A 1 168 ? 8.084 29.893 -7.017 1.00 71.52 168 GLY A CA 1
ATOM 1249 C C . GLY A 1 168 ? 7.658 29.795 -5.563 1.00 73.45 168 GLY A C 1
ATOM 1250 O O . GLY A 1 168 ? 8.479 29.453 -4.694 1.00 67.66 168 GLY A O 1
ATOM 1251 N N . GLU A 1 169 ? 6.389 30.109 -5.296 1.00 61.88 169 GLU A N 1
ATOM 1252 C CA . GLU A 1 169 ? 5.848 30.036 -3.945 1.00 76.69 169 GLU A CA 1
ATOM 1253 C C . GLU A 1 169 ? 5.256 28.647 -3.752 1.00 72.41 169 GLU A C 1
ATOM 1254 O O . GLU A 1 169 ? 4.036 28.463 -3.749 1.00 65.82 169 GLU A O 1
ATOM 1260 N N . ILE A 1 170 ? 6.134 27.666 -3.595 1.00 77.93 170 ILE A N 1
ATOM 1261 C CA . ILE A 1 170 ? 5.721 26.275 -3.462 1.00 78.49 170 ILE A CA 1
ATOM 1262 C C . ILE A 1 170 ? 6.514 25.632 -2.331 1.00 66.98 170 ILE A C 1
ATOM 1263 O O . ILE A 1 170 ? 7.727 25.771 -2.277 1.00 72.50 170 ILE A O 1
ATOM 1268 N N . ASN A 1 171 ? 5.830 24.934 -1.429 1.00 74.20 171 ASN A N 1
ATOM 1269 C CA . ASN A 1 171 ? 6.502 24.284 -0.300 1.00 68.74 171 ASN A CA 1
ATOM 1270 C C . ASN A 1 171 ? 6.413 22.753 -0.359 1.00 69.03 171 ASN A C 1
ATOM 1271 O O . ASN A 1 171 ? 7.384 22.048 -0.045 1.00 60.78 171 ASN A O 1
ATOM 1276 N N . ILE A 1 172 ? 5.248 22.254 -0.782 1.00 54.91 172 ILE A N 1
ATOM 1277 C CA . ILE A 1 172 ? 4.986 20.817 -0.821 1.00 62.82 172 ILE A CA 1
ATOM 1278 C C . ILE A 1 172 ? 4.346 20.388 -2.151 1.00 62.13 172 ILE A C 1
ATOM 1279 O O . ILE A 1 172 ? 3.332 20.948 -2.592 1.00 55.69 172 ILE A O 1
ATOM 1284 N N . PHE A 1 173 ? 4.945 19.389 -2.786 1.00 60.90 173 PHE A N 1
ATOM 1285 C CA . PHE A 1 173 ? 4.403 18.849 -4.021 1.00 48.30 173 PHE A CA 1
ATOM 1286 C C . PHE A 1 173 ? 3.838 17.456 -3.777 1.00 49.81 173 PHE A C 1
ATOM 1287 O O . PHE A 1 173 ? 4.520 16.608 -3.200 1.00 49.66 173 PHE A O 1
ATOM 1295 N N . VAL A 1 174 ? 2.601 17.217 -4.227 1.00 45.05 174 VAL A N 1
ATOM 1296 C CA . VAL A 1 174 ? 1.908 15.951 -3.979 1.00 44.93 174 VAL A CA 1
ATOM 1297 C C . VAL A 1 174 ? 1.355 15.356 -5.276 1.00 52.12 174 VAL A C 1
ATOM 1298 O O . VAL A 1 174 ? 0.447 15.928 -5.880 1.00 54.66 174 VAL A O 1
ATOM 1302 N N . ALA A 1 175 ? 1.890 14.219 -5.717 1.00 48.54 175 ALA A N 1
ATOM 1303 C CA . ALA A 1 175 ? 1.354 13.585 -6.938 1.00 52.88 175 ALA A CA 1
ATOM 1304 C C . ALA A 1 175 ? 1.415 12.077 -6.907 1.00 53.18 175 ALA A C 1
ATOM 1305 O O . ALA A 1 175 ? 2.226 11.476 -6.183 1.00 39.20 175 ALA A O 1
ATOM 1307 N N . GLY A 1 176 ? 0.540 11.483 -7.709 1.00 49.26 176 GLY A N 1
ATOM 1308 C CA . GLY A 1 176 ? 0.470 10.049 -7.866 1.00 47.33 176 GLY A CA 1
ATOM 1309 C C . GLY A 1 176 ? 1.696 9.480 -8.550 1.00 59.57 176 GLY A C 1
ATOM 1310 O O . GLY A 1 176 ? 2.364 10.161 -9.333 1.00 52.47 176 GLY A O 1
ATOM 1311 N N . ALA A 1 177 ? 2.027 8.254 -8.231 1.00 74.05 177 ALA A N 1
ATOM 1312 C CA . ALA A 1 177 ? 3.188 7.617 -8.773 1.00 70.52 177 ALA A CA 1
ATOM 1313 C C . ALA A 1 177 ? 2.778 6.925 -10.004 1.00 76.91 177 ALA A C 1
ATOM 1314 O O . ALA A 1 177 ? 1.749 7.216 -10.540 1.00 85.54 177 ALA A O 1
ATOM 1316 N N . GLY A 1 178 ? 3.611 5.995 -10.434 1.00 86.39 178 GLY A N 1
ATOM 1317 C CA . GLY A 1 178 ? 3.370 5.185 -11.605 1.00 90.42 178 GLY A CA 1
ATOM 1318 C C . GLY A 1 178 ? 3.839 5.799 -12.891 1.00 96.34 178 GLY A C 1
ATOM 1319 O O . GLY A 1 178 ? 4.090 6.994 -12.948 1.00 95.37 178 GLY A O 1
ATOM 1320 N N . THR A 1 179 ? 3.971 4.977 -13.921 1.00 103.01 179 THR A N 1
ATOM 1321 C CA . THR A 1 179 ? 4.349 5.479 -15.227 1.00 98.86 179 THR A CA 1
ATOM 1322 C C . THR A 1 179 ? 3.240 6.396 -15.675 1.00 101.04 179 THR A C 1
ATOM 1323 O O . THR A 1 179 ? 3.456 7.300 -16.460 1.00 99.31 179 THR A O 1
ATOM 1327 N N . GLY A 1 180 ? 2.040 6.137 -15.169 1.00 30.00 180 GLY A N 1
ATOM 1328 C CA . GLY A 1 180 ? 0.883 6.939 -15.462 1.00 30.00 180 GLY A CA 1
ATOM 1329 C C . GLY A 1 180 ? 0.741 8.030 -14.431 1.00 30.00 180 GLY A C 1
ATOM 1330 O O . GLY A 1 180 ? -0.218 8.781 -14.453 1.00 30.00 180 GLY A O 1
ATOM 1331 N N . GLY A 1 181 ? 1.699 8.113 -13.527 1.00 87.24 181 GLY A N 1
ATOM 1332 C CA . GLY A 1 181 ? 1.680 9.111 -12.498 1.00 82.84 181 GLY A CA 1
ATOM 1333 C C . GLY A 1 181 ? 2.380 10.328 -13.016 1.00 98.77 181 GLY A C 1
ATOM 1334 O O . GLY A 1 181 ? 2.864 10.343 -14.129 1.00 104.57 181 GLY A O 1
ATOM 1335 N N . THR A 1 182 ? 2.438 11.357 -12.194 1.00 97.68 182 THR A N 1
ATOM 1336 C CA . THR A 1 182 ? 3.046 12.611 -12.565 1.00 96.34 182 THR A CA 1
ATOM 1337 C C . THR A 1 182 ? 4.421 12.855 -11.922 1.00 95.77 182 THR A C 1
ATOM 1338 O O . THR A 1 182 ? 5.311 13.438 -12.530 1.00 81.50 182 THR A O 1
ATOM 1342 N N . PHE A 1 183 ? 4.567 12.391 -10.691 1.00 87.42 183 PHE A N 1
ATOM 1343 C CA . PHE A 1 183 ? 5.770 12.526 -9.895 1.00 68.70 183 PHE A CA 1
ATOM 1344 C C . PHE A 1 183 ? 7.048 12.529 -10.684 1.00 73.22 183 PHE A C 1
ATOM 1345 O O . PHE A 1 183 ? 7.923 13.322 -10.446 1.00 56.75 183 PHE A O 1
ATOM 1353 N N . MET A 1 184 ? 7.139 11.612 -11.624 1.00 95.14 184 MET A N 1
ATOM 1354 C CA . MET A 1 184 ? 8.289 11.561 -12.515 1.00 103.04 184 MET A CA 1
ATOM 1355 C C . MET A 1 184 ? 8.696 12.945 -12.980 1.00 94.73 184 MET A C 1
ATOM 1356 O O . MET A 1 184 ? 7.893 13.649 -13.593 1.00 110.94 184 MET A O 1
ATOM 1361 N N . GLY A 1 185 ? 9.930 13.348 -12.716 1.00 67.86 185 GLY A N 1
ATOM 1362 C CA . GLY A 1 185 ? 10.461 14.503 -13.413 1.00 60.74 185 GLY A CA 1
ATOM 1363 C C . GLY A 1 185 ? 9.899 15.839 -12.990 1.00 66.78 185 GLY A C 1
ATOM 1364 O O . GLY A 1 185 ? 10.598 16.853 -13.024 1.00 72.73 185 GLY A O 1
ATOM 1365 N N . THR A 1 186 ? 8.631 15.850 -12.599 1.00 54.54 186 THR A N 1
ATOM 1366 C CA . THR A 1 186 ? 8.038 17.057 -12.056 1.00 62.21 186 THR A CA 1
ATOM 1367 C C . THR A 1 186 ? 8.666 17.334 -10.699 1.00 57.93 186 THR A C 1
ATOM 1368 O O . THR A 1 186 ? 9.073 18.460 -10.421 1.00 54.73 186 THR A O 1
ATOM 1372 N N . ALA A 1 187 ? 8.745 16.303 -9.859 1.00 63.00 187 ALA A N 1
ATOM 1373 C CA . ALA A 1 187 ? 9.359 16.445 -8.536 1.00 62.08 187 ALA A CA 1
ATOM 1374 C C . ALA A 1 187 ? 10.830 16.783 -8.660 1.00 66.57 187 ALA A C 1
ATOM 1375 O O . ALA A 1 187 ? 11.356 17.568 -7.866 1.00 70.18 187 ALA A O 1
ATOM 1377 N N . SER A 1 188 ? 11.494 16.199 -9.654 1.00 62.94 188 SER A N 1
ATOM 1378 C CA . SER A 1 188 ? 12.900 16.507 -9.890 1.00 60.00 188 SER A CA 1
ATOM 1379 C C . SER A 1 188 ? 13.060 17.965 -10.268 1.00 57.89 188 SER A C 1
ATOM 1380 O O . SER A 1 188 ? 13.998 18.616 -9.831 1.00 64.89 188 SER A O 1
ATOM 1383 N N . TYR A 1 189 ? 12.151 18.480 -11.090 1.00 56.73 189 TYR A N 1
ATOM 1384 C CA . TYR A 1 189 ? 12.280 19.854 -11.542 1.00 59.36 189 TYR A CA 1
ATOM 1385 C C . TYR A 1 189 ? 12.148 20.798 -10.353 1.00 63.01 189 TYR A C 1
ATOM 1386 O O . TYR A 1 189 ? 12.915 21.747 -10.204 1.00 64.01 189 TYR A O 1
ATOM 1395 N N . LEU A 1 190 ? 11.162 20.519 -9.511 1.00 59.30 190 LEU A N 1
ATOM 1396 C CA . LEU A 1 190 ? 10.853 21.373 -8.379 1.00 65.30 190 LEU A CA 1
ATOM 1397 C C . LEU A 1 190 ? 11.988 21.381 -7.361 1.00 69.39 190 LEU A C 1
ATOM 1398 O O . LEU A 1 190 ? 12.272 22.412 -6.754 1.00 72.77 190 LEU A O 1
ATOM 1403 N N . LYS A 1 191 ? 12.645 20.239 -7.186 1.00 71.76 191 LYS A N 1
ATOM 1404 C CA . LYS A 1 191 ? 13.746 20.131 -6.235 1.00 70.94 191 LYS A CA 1
ATOM 1405 C C . LYS A 1 191 ? 14.932 20.987 -6.682 1.00 77.72 191 LYS A C 1
ATOM 1406 O O . LYS A 1 191 ? 15.626 21.585 -5.850 1.00 70.21 191 LYS A O 1
ATOM 1412 N N . GLU A 1 192 ? 15.146 21.044 -7.996 1.00 78.17 192 GLU A N 1
ATOM 1413 C CA . GLU A 1 192 ? 16.211 21.849 -8.580 1.00 81.19 192 GLU A CA 1
ATOM 1414 C C . GLU A 1 192 ? 15.973 23.339 -8.359 1.00 79.19 192 GLU A C 1
ATOM 1415 O O . GLU A 1 192 ? 16.916 24.098 -8.148 1.00 88.94 192 GLU A O 1
ATOM 1421 N N . LYS A 1 193 ? 14.714 23.759 -8.436 1.00 71.44 193 LYS A N 1
ATOM 1422 C CA . LYS A 1 193 ? 14.365 25.157 -8.198 1.00 73.38 193 LYS A CA 1
ATOM 1423 C C . LYS A 1 193 ? 14.466 25.474 -6.704 1.00 79.89 193 LYS A C 1
ATOM 1424 O O . LYS A 1 193 ? 14.950 26.546 -6.326 1.00 79.02 193 LYS A O 1
ATOM 1430 N N . ASN A 1 194 ? 14.023 24.530 -5.865 1.00 74.07 194 ASN A N 1
ATOM 1431 C CA . ASN A 1 194 ? 14.147 24.635 -4.400 1.00 77.43 194 ASN A CA 1
ATOM 1432 C C . ASN A 1 194 ? 14.225 23.277 -3.691 1.00 76.71 194 ASN A C 1
ATOM 1433 O O . ASN A 1 194 ? 13.245 22.529 -3.655 1.00 82.21 194 ASN A O 1
ATOM 1438 N N . ILE A 1 195 ? 15.372 22.982 -3.085 1.00 71.64 195 ILE A N 1
ATOM 1439 C CA . ILE A 1 195 ? 15.582 21.699 -2.407 1.00 72.09 195 ILE A CA 1
ATOM 1440 C C . ILE A 1 195 ? 14.712 21.551 -1.149 1.00 77.08 195 ILE A C 1
ATOM 1441 O O . ILE A 1 195 ? 14.495 20.436 -0.661 1.00 77.91 195 ILE A O 1
ATOM 1446 N N . ASP A 1 196 ? 14.194 22.669 -0.643 1.00 73.69 196 ASP A N 1
ATOM 1447 C CA . ASP A 1 196 ? 13.331 22.635 0.537 1.00 75.81 196 ASP A CA 1
ATOM 1448 C C . ASP A 1 196 ? 11.869 22.305 0.212 1.00 76.77 196 ASP A C 1
ATOM 1449 O O . ASP A 1 196 ? 11.016 22.279 1.113 1.00 75.26 196 ASP A O 1
ATOM 1454 N N . ILE A 1 197 ? 11.574 22.061 -1.065 1.00 72.94 197 ILE A N 1
ATOM 1455 C CA . ILE A 1 197 ? 10.232 21.600 -1.434 1.00 62.81 197 ILE A CA 1
ATOM 1456 C C . ILE A 1 197 ? 10.0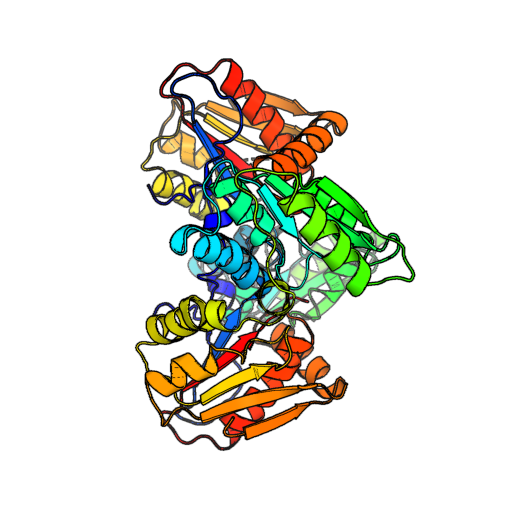74 20.141 -1.055 1.00 70.01 197 ILE A C 1
ATOM 1457 O O . ILE A 1 197 ? 10.802 19.274 -1.561 1.00 70.09 197 ILE A O 1
ATOM 1462 N N . LYS A 1 198 ? 9.135 19.880 -0.147 1.00 55.22 198 LYS A N 1
ATOM 1463 C CA . LYS A 1 198 ? 8.783 18.520 0.251 1.00 71.20 198 LYS A CA 1
ATOM 1464 C C . LYS A 1 198 ? 8.030 17.838 -0.898 1.00 72.15 198 LYS A C 1
ATOM 1465 O O . LYS A 1 198 ? 6.907 18.234 -1.241 1.00 66.43 198 LYS A O 1
ATOM 1471 N N . THR A 1 199 ? 8.640 16.822 -1.503 1.00 69.63 199 THR A N 1
ATOM 1472 C CA . THR A 1 199 ? 7.950 16.046 -2.542 1.00 71.68 199 THR A CA 1
ATOM 1473 C C . THR A 1 199 ? 7.235 14.839 -1.945 1.00 70.04 199 THR A C 1
ATOM 1474 O O . THR A 1 199 ? 7.862 14.003 -1.284 1.00 79.35 199 THR A O 1
ATOM 1478 N N . VAL A 1 200 ? 5.930 14.757 -2.190 1.00 57.05 200 VAL A N 1
ATOM 1479 C CA . VAL A 1 200 ? 5.081 13.708 -1.627 1.00 59.25 200 VAL A CA 1
ATOM 1480 C C . VAL A 1 200 ? 4.468 12.786 -2.707 1.00 54.27 200 VAL A C 1
ATOM 1481 O O . VAL A 1 200 ? 3.675 13.227 -3.536 1.00 50.31 200 VAL A O 1
ATOM 1485 N N . ILE A 1 201 ? 4.808 11.499 -2.680 1.00 55.16 201 ILE A N 1
ATOM 1486 C CA . ILE A 1 201 ? 4.266 10.567 -3.667 1.00 52.54 201 ILE A CA 1
ATOM 1487 C C . ILE A 1 201 ? 2.998 9.839 -3.188 1.00 56.71 201 ILE A C 1
ATOM 1488 O O . ILE A 1 201 ? 2.915 9.415 -2.035 1.00 53.16 201 ILE A O 1
ATOM 1493 N N . VAL A 1 202 ? 2.022 9.695 -4.083 1.00 57.33 202 VAL A N 1
ATOM 1494 C CA . VAL A 1 202 ? 0.732 9.109 -3.731 1.00 55.86 202 VAL A CA 1
ATOM 1495 C C . VAL A 1 202 ? 0.577 7.720 -4.321 1.00 54.05 202 VAL A C 1
ATOM 1496 O O . VAL A 1 202 ? 0.566 7.553 -5.536 1.00 49.87 202 VAL A O 1
ATOM 1500 N N . GLU A 1 203 ? 0.469 6.728 -3.442 1.00 53.76 203 GLU A N 1
ATOM 1501 C CA . GLU A 1 203 ? 0.354 5.328 -3.832 1.00 52.33 203 GLU A CA 1
ATOM 1502 C C . GLU A 1 203 ? -1.075 4.850 -3.575 1.00 59.22 203 GLU A C 1
ATOM 1503 O O . GLU A 1 203 ? -1.596 5.021 -2.472 1.00 58.32 203 GLU A O 1
ATOM 1509 N N . PRO A 1 204 ? -1.718 4.267 -4.598 1.00 59.39 204 PRO A N 1
ATOM 1510 C CA . PRO A 1 204 ? -3.050 3.677 -4.434 1.00 51.75 204 PRO A CA 1
ATOM 1511 C C . PRO A 1 204 ? -2.901 2.310 -3.792 1.00 55.28 204 PRO A C 1
ATOM 1512 O O . PRO A 1 204 ? -1.807 1.737 -3.869 1.00 63.76 204 PRO A O 1
ATOM 1516 N N . GLU A 1 205 ? -3.951 1.787 -3.166 1.00 58.61 205 GLU A N 1
ATOM 1517 C CA . GLU A 1 205 ? -3.842 0.477 -2.521 1.00 61.62 205 GLU A CA 1
ATOM 1518 C C . GLU A 1 205 ? -3.629 -0.713 -3.472 1.00 60.66 205 GLU A C 1
ATOM 1519 O O . GLU A 1 205 ? -3.370 -1.821 -3.002 1.00 66.58 205 GLU A O 1
ATOM 1525 N N . GLY A 1 206 ? -3.728 -0.491 -4.786 1.00 72.15 206 GLY A N 1
ATOM 1526 C CA . GLY A 1 206 ? -3.259 -1.475 -5.754 1.00 75.03 206 GLY A CA 1
ATOM 1527 C C . GLY A 1 206 ? -1.817 -1.925 -5.530 1.00 89.61 206 GLY A C 1
ATOM 1528 O O . GLY A 1 206 ? -0.875 -1.121 -5.497 1.00 91.88 206 GLY A O 1
ATOM 1529 N N . PHE A 1 236 ? 11.661 10.721 -3.249 1.00 73.45 236 PHE A N 1
ATOM 1530 C CA . PHE A 1 236 ? 10.603 11.387 -2.484 1.00 72.91 236 PHE A CA 1
ATOM 1531 C C . PHE A 1 236 ? 10.829 11.523 -0.969 1.00 72.66 236 PHE A C 1
ATOM 1532 O O . PHE A 1 236 ? 11.378 10.629 -0.308 1.00 77.83 236 PHE A O 1
ATOM 1540 N N . ASP A 1 237 ? 10.359 12.643 -0.426 1.00 57.79 237 ASP A N 1
ATOM 1541 C CA . ASP A 1 237 ? 10.445 12.922 1.000 1.00 66.00 237 ASP A CA 1
ATOM 1542 C C . ASP A 1 237 ? 9.373 12.189 1.802 1.00 72.67 237 ASP A C 1
ATOM 1543 O O . ASP A 1 237 ? 9.546 11.911 2.993 1.00 64.82 237 ASP A O 1
ATOM 1548 N N . GLU A 1 238 ? 8.257 11.885 1.152 1.00 68.18 238 GLU A N 1
ATOM 1549 C CA . GLU A 1 238 ? 7.135 11.298 1.864 1.00 62.72 238 GLU A CA 1
ATOM 1550 C C . GLU A 1 238 ? 6.303 10.436 0.931 1.00 68.93 238 GLU A C 1
ATOM 1551 O O . GLU A 1 238 ? 6.206 10.712 -0.275 1.00 60.29 238 GLU A O 1
ATOM 1557 N N . ILE A 1 239 ? 5.723 9.378 1.487 1.00 68.51 239 ILE A N 1
ATOM 1558 C CA . ILE A 1 239 ? 4.805 8.535 0.733 1.00 61.26 239 ILE A CA 1
ATOM 1559 C C . ILE A 1 239 ? 3.510 8.323 1.509 1.00 69.96 239 ILE A C 1
ATOM 1560 O O . ILE A 1 239 ? 3.532 8.072 2.726 1.00 66.31 239 ILE A O 1
ATOM 1565 N N . HIS A 1 240 ? 2.383 8.447 0.807 1.00 63.35 240 HIS A N 1
ATOM 1566 C CA . HIS A 1 240 ? 1.073 8.183 1.401 1.00 60.84 240 HIS A CA 1
ATOM 1567 C C . HIS A 1 240 ? 0.359 7.125 0.583 1.00 60.70 240 HIS A C 1
ATOM 1568 O O . HIS A 1 240 ? 0.153 7.286 -0.627 1.00 51.54 240 HIS A O 1
ATOM 1575 N N . THR A 1 241 ? -0.006 6.034 1.245 1.00 55.31 241 THR A N 1
ATOM 1576 C CA . THR A 1 241 ? -0.792 4.984 0.619 1.00 54.00 241 THR A CA 1
ATOM 1577 C C . THR A 1 241 ? -2.263 5.235 0.931 1.00 62.50 241 THR A C 1
ATOM 1578 O O . THR A 1 241 ? -2.664 5.233 2.100 1.00 56.29 241 THR A O 1
ATOM 1582 N N . ILE A 1 242 ? -3.053 5.454 -0.123 1.00 51.05 242 ILE A N 1
ATOM 1583 C CA . ILE A 1 242 ? -4.459 5.850 0.006 1.00 61.74 242 ILE A CA 1
ATOM 1584 C C . ILE A 1 242 ? -5.428 4.728 -0.369 1.00 48.37 242 ILE A C 1
ATOM 1585 O O . ILE A 1 242 ? -5.295 4.126 -1.439 1.00 48.45 242 ILE A O 1
ATOM 1590 N N . SER A 1 243 ? -6.402 4.450 0.501 1.00 60.66 243 SER A N 1
ATOM 1591 C CA . SER A 1 243 ? -7.453 3.469 0.185 1.00 60.68 243 SER A CA 1
ATOM 1592 C C . SER A 1 243 ? -8.374 3.980 -0.907 1.00 54.74 243 SER A C 1
ATOM 1593 O O . SER A 1 243 ? -8.555 5.195 -1.057 1.00 53.91 243 SER A O 1
ATOM 1596 N N . ASP A 1 244 ? -8.956 3.058 -1.672 1.00 55.43 244 ASP A N 1
ATOM 1597 C CA . ASP A 1 244 ? -9.963 3.414 -2.663 1.00 61.50 244 ASP A CA 1
ATOM 1598 C C . ASP A 1 244 ? -11.132 4.130 -1.991 1.00 53.71 244 ASP A C 1
ATOM 1599 O O . ASP A 1 244 ? -11.735 5.035 -2.580 1.00 49.61 244 ASP A O 1
ATOM 1604 N N . ARG A 1 245 ? -11.452 3.720 -0.765 1.00 60.69 245 ARG A N 1
ATOM 1605 C CA . ARG A 1 245 ? -12.587 4.290 -0.039 1.00 71.17 245 ARG A CA 1
ATOM 1606 C C . ARG A 1 245 ? -12.341 5.763 0.225 1.00 66.97 245 ARG A C 1
ATOM 1607 O O . ARG A 1 245 ? -13.197 6.602 -0.049 1.00 64.01 245 ARG A O 1
ATOM 1609 N N . ASN A 1 246 ? -11.151 6.082 0.722 1.00 60.35 246 ASN A N 1
ATOM 1610 C CA . ASN A 1 246 ? -10.832 7.474 0.991 1.00 53.96 246 ASN A CA 1
ATOM 1611 C C . ASN A 1 246 ? -10.751 8.331 -0.278 1.00 52.72 246 ASN A C 1
ATOM 1612 O O . ASN A 1 246 ? -11.168 9.488 -0.263 1.00 58.17 246 ASN A O 1
ATOM 1617 N N . ALA A 1 247 ? -10.293 7.762 -1.365 1.00 45.82 247 ALA A N 1
ATOM 1618 C CA . ALA A 1 247 ? -10.251 8.513 -2.584 1.00 52.85 247 ALA A CA 1
ATOM 1619 C C . ALA A 1 247 ? -11.672 8.813 -3.048 1.00 47.91 247 ALA A C 1
ATOM 1620 O O . ALA A 1 247 ? -11.942 9.867 -3.539 1.00 49.14 247 ALA A O 1
ATOM 1622 N N . PHE A 1 248 ? -12.572 7.859 -2.874 1.00 53.26 248 PHE A N 1
ATOM 1623 C CA . PHE A 1 248 ? -13.953 8.041 -3.277 1.00 56.79 248 PHE A CA 1
ATOM 1624 C C . PHE A 1 248 ? -14.630 9.103 -2.452 1.00 56.82 248 PHE A C 1
ATOM 1625 O O . PHE A 1 248 ? -15.409 9.863 -2.968 1.00 60.41 248 PHE A O 1
ATOM 1627 N N . LEU A 1 249 ? -14.320 9.157 -1.169 1.00 53.46 249 LEU A N 1
ATOM 1628 C CA . LEU A 1 249 ? -14.904 10.146 -0.295 1.00 50.69 249 LEU A CA 1
ATOM 1629 C C . LEU A 1 249 ? -14.454 11.524 -0.717 1.00 50.80 249 LEU A C 1
ATOM 1630 O O . LEU A 1 249 ? -15.237 12.425 -0.789 1.00 44.33 249 LEU A O 1
ATOM 1635 N N . ARG A 1 250 ? -13.171 11.677 -0.991 1.00 47.34 250 ARG A N 1
ATOM 1636 C CA . ARG A 1 250 ? -12.664 12.951 -1.490 1.00 50.41 250 ARG A CA 1
ATOM 1637 C C . ARG A 1 250 ? -13.287 13.337 -2.843 1.00 45.04 250 ARG A C 1
ATOM 1638 O O . ARG A 1 250 ? -13.603 14.507 -3.053 1.00 50.19 250 ARG A O 1
ATOM 1646 N N . VAL A 1 251 ? -13.459 12.378 -3.750 1.00 49.81 251 VAL A N 1
ATOM 1647 C CA . VAL A 1 251 ? -14.122 12.674 -5.028 1.00 39.73 251 VAL A CA 1
ATOM 1648 C C . VAL A 1 251 ? -15.456 13.389 -4.770 1.00 48.02 251 VAL A C 1
ATOM 1649 O O . VAL A 1 251 ? -15.707 14.466 -5.308 1.00 50.55 251 VAL A O 1
ATOM 1653 N N . LYS A 1 252 ? -16.269 12.824 -3.889 1.00 48.45 252 LYS A N 1
ATOM 1654 C CA . LYS A 1 252 ? -17.584 13.387 -3.584 1.00 55.27 252 LYS A CA 1
ATOM 1655 C C . LYS A 1 252 ? -17.526 14.755 -2.915 1.00 51.46 252 LYS A C 1
ATOM 1656 O O . LYS A 1 252 ? -18.336 15.628 -3.202 1.00 46.56 252 LYS A O 1
ATOM 1662 N N . GLU A 1 253 ? -16.571 14.935 -2.018 1.00 45.49 253 GLU A N 1
ATOM 1663 C CA . GLU A 1 253 ? -16.424 16.205 -1.327 1.00 48.94 253 GLU A CA 1
ATOM 1664 C C . GLU A 1 253 ? -16.004 17.314 -2.295 1.00 46.93 253 GLU A C 1
ATOM 1665 O O . GLU A 1 253 ? -16.519 18.428 -2.231 1.00 55.08 253 GLU A O 1
ATOM 1671 N N . LEU A 1 254 ? -15.054 17.005 -3.172 1.00 44.51 254 LEU A N 1
ATOM 1672 C CA . LEU A 1 254 ? -14.622 17.940 -4.210 1.00 53.06 254 LEU A CA 1
ATOM 1673 C C . LEU A 1 254 ? -15.777 18.373 -5.109 1.00 36.53 254 LEU A C 1
ATOM 1674 O O . LEU A 1 254 ? -15.844 19.523 -5.542 1.00 50.04 254 LEU A O 1
ATOM 1679 N N . ALA A 1 255 ? -16.682 17.452 -5.407 1.00 42.53 255 ALA A N 1
ATOM 1680 C CA . ALA A 1 255 ? -17.830 17.798 -6.234 1.00 48.60 255 ALA A CA 1
ATOM 1681 C C . ALA A 1 255 ? -18.786 18.706 -5.450 1.00 58.40 255 ALA A C 1
ATOM 1682 O O . ALA A 1 255 ? -19.296 19.717 -5.962 1.00 46.11 255 ALA A O 1
ATOM 1684 N N . GLN A 1 256 ? -19.004 18.367 -4.186 1.00 48.85 256 GLN A N 1
ATOM 1685 C CA . GLN A 1 256 ? -20.014 19.057 -3.406 1.00 56.31 256 GLN A CA 1
ATOM 1686 C C . GLN A 1 256 ? -19.562 20.468 -3.029 1.00 54.71 256 GLN A C 1
ATOM 1687 O O . GLN A 1 256 ? -20.329 21.416 -3.147 1.00 51.57 256 GLN A O 1
ATOM 1693 N N . LYS A 1 257 ? -18.302 20.606 -2.628 1.00 50.27 257 LYS A N 1
ATOM 1694 C CA . LYS A 1 257 ? -17.792 21.862 -2.070 1.00 65.13 257 LYS A CA 1
ATOM 1695 C C . LYS A 1 257 ? -17.054 22.764 -3.066 1.00 63.67 257 LYS A C 1
ATOM 1696 O O . LYS A 1 257 ? -16.996 23.976 -2.873 1.00 56.97 257 LYS A O 1
ATOM 1702 N N . GLU A 1 258 ? -16.478 22.176 -4.113 1.00 47.87 258 GLU A N 1
ATOM 1703 C CA . GLU A 1 258 ? -15.731 22.952 -5.101 1.00 49.83 258 GLU A CA 1
ATOM 1704 C C . GLU A 1 258 ? -16.324 22.817 -6.493 1.00 54.29 258 GLU A C 1
ATOM 1705 O O . GLU A 1 258 ? -15.874 23.480 -7.425 1.00 56.59 258 GLU A O 1
ATOM 1711 N N . GLY A 1 259 ? -17.322 21.954 -6.640 1.00 49.15 259 GLY A N 1
ATOM 1712 C CA . GLY A 1 259 ? -17.888 21.701 -7.950 1.00 44.20 259 GLY A CA 1
ATOM 1713 C C . GLY A 1 259 ? -16.833 21.152 -8.884 1.00 48.24 259 GLY A C 1
ATOM 1714 O O . GLY A 1 259 ? -16.865 21.455 -10.081 1.00 46.12 259 GLY A O 1
ATOM 1715 N N . LEU A 1 260 ? -15.889 20.375 -8.342 1.00 45.89 260 LEU A N 1
ATOM 1716 C CA . LEU A 1 260 ? -14.820 19.779 -9.143 1.00 41.65 260 LEU A CA 1
ATOM 1717 C C . LEU A 1 260 ? -15.141 18.315 -9.357 1.00 46.19 260 LEU A C 1
ATOM 1718 O O . LEU A 1 260 ? -15.115 17.524 -8.410 1.00 53.90 260 LEU A O 1
ATOM 1723 N N . LEU A 1 261 ? -15.448 17.960 -10.599 1.00 45.21 261 LEU A N 1
ATOM 1724 C CA . LEU A 1 261 ? -15.847 16.600 -10.941 1.00 48.37 261 LEU A CA 1
ATOM 1725 C C . LEU A 1 261 ? -14.614 15.824 -11.396 1.00 41.47 261 LEU A C 1
ATOM 1726 O O . LEU A 1 261 ? -14.207 15.908 -12.539 1.00 44.60 261 LEU A O 1
ATOM 1731 N N . VAL A 1 262 ? -13.998 15.086 -10.480 1.00 48.93 262 VAL A N 1
ATOM 1732 C CA . VAL A 1 262 ? -12.734 14.433 -10.796 1.00 43.12 262 VAL A CA 1
ATOM 1733 C C . VAL A 1 262 ? -12.820 12.931 -10.581 1.00 34.92 262 VAL A C 1
ATOM 1734 O O . VAL A 1 262 ? -13.806 12.436 -10.018 1.00 42.23 262 VAL A O 1
ATOM 1738 N N . GLY A 1 263 ? -11.786 12.213 -11.016 1.00 42.72 263 GLY A N 1
ATOM 1739 C CA . GLY A 1 263 ? -11.703 10.779 -10.792 1.00 38.29 263 GLY A CA 1
ATOM 1740 C C . GLY A 1 263 ? -11.003 10.374 -9.508 1.00 40.36 263 GLY A C 1
ATOM 1741 O O . GLY A 1 263 ? -10.554 11.220 -8.726 1.00 40.81 263 GLY A O 1
ATOM 1742 N N . SER A 1 264 ? -10.893 9.067 -9.297 1.00 40.98 264 SER A N 1
ATOM 1743 C CA . SER A 1 264 ? -10.362 8.522 -8.045 1.00 53.43 264 SER A CA 1
ATOM 1744 C C . SER A 1 264 ? -8.887 8.835 -7.828 1.00 50.25 264 SER A C 1
ATOM 1745 O O . SER A 1 264 ? -8.428 8.922 -6.675 1.00 46.44 264 SER A O 1
ATOM 1748 N N . SER A 1 265 ? -8.139 9.014 -8.920 1.00 35.07 265 SER A N 1
ATOM 1749 C CA . SER A 1 265 ? -6.714 9.345 -8.773 1.00 42.90 265 SER A CA 1
ATOM 1750 C C . SER A 1 265 ? -6.549 10.738 -8.197 1.00 42.56 265 SER A C 1
ATOM 1751 O O . SER A 1 265 ? -5.727 10.944 -7.316 1.00 44.42 265 SER A O 1
ATOM 1754 N N . SER A 1 266 ? -7.367 11.679 -8.674 1.00 40.12 266 SER A N 1
ATOM 1755 C CA . SER A 1 266 ? -7.418 13.016 -8.093 1.00 37.57 266 SER A CA 1
ATOM 1756 C C . SER A 1 266 ? -7.868 12.958 -6.622 1.00 37.99 266 SER A C 1
ATOM 1757 O O . SER A 1 266 ? -7.347 13.679 -5.756 1.00 48.30 266 SER A O 1
ATOM 1760 N N . GLY A 1 267 ? -8.854 12.115 -6.345 1.00 37.69 267 GLY A N 1
ATOM 1761 C CA . GLY A 1 267 ? -9.358 12.002 -4.991 1.00 40.93 267 GLY A CA 1
ATOM 1762 C C . GLY A 1 267 ? -8.227 11.525 -4.113 1.00 43.80 267 GLY A C 1
ATOM 1763 O O . GLY A 1 267 ? -8.029 12.048 -3.020 1.00 50.82 267 GLY A O 1
ATOM 1764 N N . ALA A 1 268 ? -7.482 10.535 -4.599 1.00 50.17 268 ALA A N 1
ATOM 1765 C CA . ALA A 1 268 ? -6.376 9.983 -3.827 1.00 56.31 268 ALA A CA 1
ATOM 1766 C C . ALA A 1 268 ? -5.351 11.077 -3.562 1.00 51.86 268 ALA A C 1
ATOM 1767 O O . ALA A 1 268 ? -4.902 11.247 -2.419 1.00 47.62 268 ALA A O 1
ATOM 1769 N N . ALA A 1 269 ? -4.998 11.823 -4.614 1.00 38.37 269 ALA A N 1
ATOM 1770 C CA . ALA A 1 269 ? -4.026 12.913 -4.501 1.00 41.36 269 ALA A CA 1
ATOM 1771 C C . ALA A 1 269 ? -4.530 13.956 -3.524 1.00 47.63 269 ALA A C 1
ATOM 1772 O O . ALA A 1 269 ? -3.770 14.480 -2.701 1.00 49.70 269 ALA A O 1
ATOM 1774 N N . PHE A 1 270 ? -5.825 14.233 -3.600 1.00 51.14 270 PHE A N 1
ATOM 1775 C CA . PHE A 1 270 ? -6.421 15.213 -2.717 1.00 49.94 270 PHE A CA 1
ATOM 1776 C C . PHE A 1 270 ? -6.359 14.766 -1.259 1.00 47.19 270 PHE A C 1
ATOM 1777 O O . PHE A 1 270 ? -6.045 15.572 -0.394 1.00 47.90 270 PHE A O 1
ATOM 1785 N N . HIS A 1 271 ? -6.667 13.493 -0.996 1.00 44.00 271 HIS A N 1
ATOM 1786 C CA . HIS A 1 271 ? -6.609 12.949 0.362 1.00 54.29 271 HIS 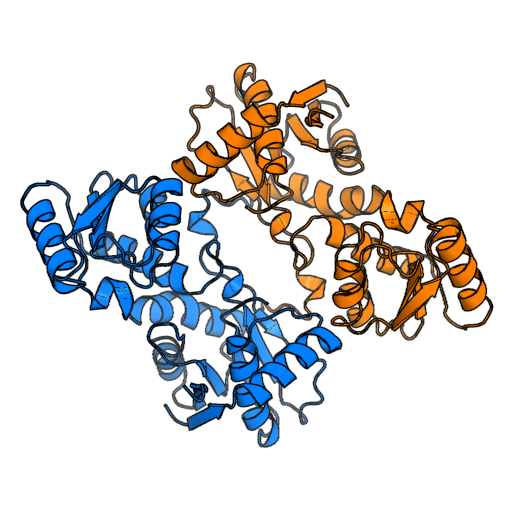A CA 1
ATOM 1787 C C . HIS A 1 271 ? -5.198 13.109 0.903 1.00 56.74 271 HIS A C 1
ATOM 1788 O O . HIS A 1 271 ? -4.994 13.564 2.026 1.00 59.83 271 HIS A O 1
ATOM 1795 N N . ALA A 1 272 ? -4.221 12.727 0.090 1.00 58.21 272 ALA A N 1
ATOM 1796 C CA . ALA A 1 272 ? -2.819 12.860 0.473 1.00 54.47 272 ALA A CA 1
ATOM 1797 C C . ALA A 1 272 ? -2.470 14.315 0.783 1.00 54.73 272 ALA A C 1
ATOM 1798 O O . ALA A 1 272 ? -1.764 14.590 1.748 1.00 60.01 272 ALA A O 1
ATOM 1800 N N . SER A 1 273 ? -2.986 15.240 -0.023 1.00 48.29 273 SER A N 1
ATOM 1801 C CA . SER A 1 273 ? -2.716 16.659 0.168 1.00 54.32 273 SER A CA 1
ATOM 1802 C C . SER A 1 273 ? -3.273 17.167 1.500 1.00 60.00 273 SER A C 1
ATOM 1803 O O . SER A 1 273 ? -2.635 17.980 2.169 1.00 60.40 273 SER A O 1
ATOM 1806 N N . LEU A 1 274 ? -4.467 16.699 1.860 1.00 50.07 274 LEU A N 1
ATOM 1807 C CA . LEU A 1 274 ? -5.116 17.088 3.106 1.00 66.15 274 LEU A CA 1
ATOM 1808 C C . LEU A 1 274 ? -4.360 16.560 4.300 1.00 57.51 274 LEU A C 1
ATOM 1809 O O . LEU A 1 274 ? -4.329 17.206 5.341 1.00 59.26 274 LEU A O 1
ATOM 1814 N N . LEU A 1 275 ? -3.763 15.381 4.149 1.00 63.42 275 LEU A N 1
ATOM 1815 C CA . LEU A 1 275 ? -2.912 14.829 5.194 1.00 64.96 275 LEU A CA 1
ATOM 1816 C C . LEU A 1 275 ? -1.764 15.790 5.462 1.00 64.23 275 LEU A C 1
ATOM 1817 O O . LEU A 1 275 ? -1.374 15.980 6.617 1.00 61.62 275 LEU A O 1
ATOM 1822 N N . GLU A 1 276 ? -1.254 16.433 4.409 1.00 57.33 276 GLU A N 1
ATOM 1823 C CA . GLU A 1 276 ? -0.132 17.363 4.567 1.00 66.59 276 GLU A CA 1
ATOM 1824 C C . GLU A 1 276 ? -0.585 18.711 5.108 1.00 75.03 276 GLU A C 1
ATOM 1825 O O . GLU A 1 276 ? 0.037 19.252 6.027 1.00 68.64 276 GLU A O 1
ATOM 1831 N N . ALA A 1 277 ? -1.672 19.239 4.545 1.00 61.60 277 ALA A N 1
ATOM 1832 C CA . ALA A 1 277 ? -2.201 20.537 4.975 1.00 70.02 277 ALA A CA 1
ATOM 1833 C C . ALA A 1 277 ? -2.554 20.595 6.465 1.00 77.02 277 ALA A C 1
ATOM 1834 O O . ALA A 1 277 ? -2.611 21.676 7.055 1.00 74.21 277 ALA A O 1
ATOM 1836 N N . GLU A 1 278 ? -2.808 19.429 7.053 1.00 75.31 278 GLU A N 1
ATOM 1837 C CA . GLU A 1 278 ? -3.224 19.330 8.442 1.00 92.32 278 GLU A CA 1
ATOM 1838 C C . GLU A 1 278 ? -2.115 19.828 9.349 1.00 94.57 278 GLU A C 1
ATOM 1839 O O . GLU A 1 278 ? -2.324 20.704 10.194 1.00 101.00 278 GLU A O 1
ATOM 1845 N N . LYS A 1 279 ? -0.930 19.258 9.148 1.00 93.00 279 LYS A N 1
ATOM 1846 C CA . LYS A 1 279 ? 0.240 19.549 9.961 1.00 93.74 279 LYS A CA 1
ATOM 1847 C C . LYS A 1 279 ? 1.099 20.683 9.396 1.00 95.38 279 LYS A C 1
ATOM 1848 O O . LYS A 1 279 ? 2.198 20.940 9.886 1.00 98.71 279 LYS A O 1
ATOM 1854 N N . ALA A 1 280 ? 0.601 21.366 8.373 1.00 91.86 280 ALA A N 1
ATOM 1855 C CA . ALA A 1 280 ? 1.339 22.483 7.792 1.00 84.30 280 ALA A CA 1
ATOM 1856 C C . ALA A 1 280 ? 1.327 23.708 8.709 1.00 71.17 280 ALA A C 1
ATOM 1857 O O . ALA A 1 280 ? 0.325 23.997 9.377 1.00 69.80 280 ALA A O 1
ATOM 1859 N N . ALA A 1 281 ? 2.449 24.423 8.723 1.00 65.20 281 ALA A N 1
ATOM 1860 C CA . ALA A 1 281 ? 2.549 25.698 9.419 1.00 78.97 281 ALA A CA 1
ATOM 1861 C C . ALA A 1 281 ? 2.202 26.796 8.422 1.00 84.41 281 ALA A C 1
ATOM 1862 O O . ALA A 1 281 ? 2.282 26.569 7.217 1.00 84.94 281 ALA A O 1
ATOM 1864 N N . PRO A 1 282 ? 1.803 27.983 8.920 1.00 94.89 282 PRO A N 1
ATOM 1865 C CA . PRO A 1 282 ? 1.468 29.129 8.059 1.00 80.44 282 PRO A CA 1
ATOM 1866 C C . PRO A 1 282 ? 2.553 29.453 7.032 1.00 78.07 282 PRO A C 1
ATOM 1867 O O . PRO A 1 282 ? 3.749 29.308 7.319 1.00 80.87 282 PRO A O 1
ATOM 1871 N N . GLY A 1 283 ? 2.136 29.882 5.845 1.00 81.48 283 GLY A N 1
ATOM 1872 C CA . GLY A 1 283 ? 3.071 30.175 4.773 1.00 85.27 283 GLY A CA 1
ATOM 1873 C C . GLY A 1 283 ? 3.360 28.975 3.891 1.00 82.52 283 GLY A C 1
ATOM 1874 O O . GLY A 1 283 ? 4.113 29.072 2.920 1.00 85.24 283 GLY A O 1
ATOM 1875 N N . THR A 1 284 ? 2.764 27.839 4.233 1.00 79.26 284 THR A N 1
ATOM 1876 C CA . THR A 1 284 ? 2.900 26.625 3.434 1.00 77.43 284 THR A CA 1
ATOM 1877 C C . THR A 1 284 ? 1.992 26.634 2.193 1.00 85.31 284 THR A C 1
ATOM 1878 O O . THR A 1 284 ? 0.773 26.829 2.299 1.00 83.54 284 THR A O 1
ATOM 1882 N N . ASN A 1 285 ? 2.585 26.418 1.020 1.00 80.76 285 ASN A N 1
ATOM 1883 C CA . ASN A 1 285 ? 1.813 26.311 -0.221 1.00 75.27 285 ASN A CA 1
ATOM 1884 C C . ASN A 1 285 ? 1.891 24.926 -0.832 1.00 61.34 285 ASN A C 1
ATOM 1885 O O . ASN A 1 285 ? 2.960 24.492 -1.263 1.00 62.53 285 ASN A O 1
ATOM 1890 N N . ILE A 1 286 ? 0.754 24.238 -0.872 1.00 58.37 286 ILE A N 1
ATOM 1891 C CA . ILE A 1 286 ? 0.730 22.871 -1.378 1.00 56.71 286 ILE A CA 1
ATOM 1892 C C . ILE A 1 286 ? 0.220 22.801 -2.817 1.00 55.70 286 ILE A C 1
ATOM 1893 O O . ILE A 1 286 ? -0.782 23.427 -3.171 1.00 59.05 286 ILE A O 1
ATOM 1898 N N . VAL A 1 287 ? 0.948 22.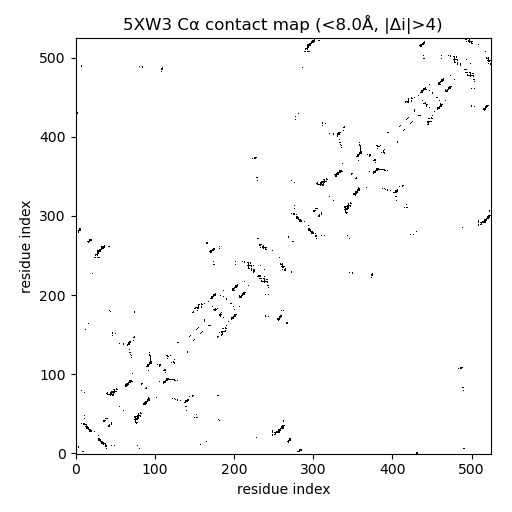061 -3.650 1.00 59.92 287 VAL A N 1
ATOM 1899 C CA . VAL A 1 287 ? 0.581 21.878 -5.051 1.00 52.22 287 VAL A CA 1
ATOM 1900 C C . VAL A 1 287 ? 0.342 20.410 -5.293 1.00 47.06 287 VAL A C 1
ATOM 1901 O O . VAL A 1 287 ? 1.222 19.583 -5.018 1.00 51.43 287 VAL A O 1
ATOM 1905 N N . THR A 1 288 ? -0.826 20.072 -5.829 1.00 40.73 288 THR A N 1
ATOM 1906 C CA . THR A 1 288 ? -1.063 18.681 -6.203 1.00 47.30 288 THR A CA 1
ATOM 1907 C C . THR A 1 288 ? -1.539 18.544 -7.652 1.00 52.03 288 THR A C 1
ATOM 1908 O O . THR A 1 288 ? -2.016 19.502 -8.251 1.00 49.16 288 THR A O 1
ATOM 1912 N N . ILE A 1 289 ? -1.418 17.349 -8.211 1.00 45.62 289 ILE A N 1
ATOM 1913 C CA . ILE A 1 289 ? -1.904 17.119 -9.564 1.00 46.72 289 ILE A CA 1
ATOM 1914 C C . ILE A 1 289 ? -3.174 16.255 -9.546 1.00 52.71 289 ILE A C 1
ATOM 1915 O O . ILE A 1 289 ? -3.193 15.193 -8.908 1.00 42.02 289 ILE A O 1
ATOM 1920 N N . PHE A 1 290 ? -4.232 16.745 -10.206 1.00 44.07 290 PHE A N 1
ATOM 1921 C CA . PHE A 1 290 ? -5.455 15.988 -10.473 1.00 46.46 290 PHE A CA 1
ATOM 1922 C C . PHE A 1 290 ? -5.355 15.437 -11.894 1.00 44.25 290 PHE A C 1
ATOM 1923 O O . PHE A 1 290 ? -5.555 16.169 -12.858 1.00 39.22 290 PHE A O 1
ATOM 1931 N N . PRO A 1 291 ? -5.025 14.147 -12.023 1.00 42.98 291 PRO A N 1
ATOM 1932 C CA . PRO A 1 291 ? -4.773 13.568 -13.348 1.00 40.07 291 PRO A CA 1
ATOM 1933 C C . PRO A 1 291 ? -6.032 13.135 -14.094 1.00 51.99 291 PRO A C 1
ATOM 1934 O O . PRO A 1 291 ? -5.975 13.026 -15.320 1.00 49.60 291 PRO A O 1
ATOM 1938 N N . ASP A 1 292 ? -7.142 12.908 -13.387 1.00 45.85 292 ASP A N 1
ATOM 1939 C CA . ASP A 1 292 ? -8.314 12.297 -14.030 1.00 40.29 292 ASP A CA 1
ATOM 1940 C C . ASP A 1 292 ? -9.632 12.996 -13.726 1.00 45.59 292 ASP A C 1
ATOM 1941 O O . ASP A 1 292 ? -9.847 13.501 -12.612 1.00 50.68 292 ASP A O 1
ATOM 1946 N N . SER A 1 293 ? -10.508 13.025 -14.730 1.00 49.60 293 SER A N 1
ATOM 1947 C CA . SER A 1 293 ? -11.853 13.584 -14.588 1.00 41.07 293 SER A CA 1
ATOM 1948 C C . SER A 1 293 ? -12.798 12.492 -14.149 1.00 44.84 293 SER A C 1
ATOM 1949 O O . SER A 1 293 ? -12.433 11.309 -14.154 1.00 51.66 293 SER A O 1
ATOM 1952 N N . SER A 1 294 ? -13.999 12.895 -13.735 1.00 43.36 294 SER A N 1
ATOM 1953 C CA . SER A 1 294 ? -14.978 11.964 -13.184 1.00 50.22 294 SER A CA 1
ATOM 1954 C C . SER A 1 294 ? -15.375 10.917 -14.227 1.00 48.95 294 SER A C 1
ATOM 1955 O O . SER A 1 294 ? -15.609 11.263 -15.393 1.00 50.04 294 SER A O 1
ATOM 1958 N N . MET B 1 1 ? 0.289 35.552 -9.975 1.00 110.66 1 MET B N 1
ATOM 1959 C CA . MET B 1 1 ? -0.249 34.199 -9.845 1.00 105.96 1 MET B CA 1
ATOM 1960 C C . MET B 1 1 ? -1.335 33.888 -10.883 1.00 104.85 1 MET B C 1
ATOM 1961 O O . MET B 1 1 ? -2.509 34.178 -10.651 1.00 112.22 1 MET B O 1
ATOM 1966 N N . ASN B 1 2 ? -0.954 33.300 -12.018 1.00 101.69 2 ASN B N 1
ATOM 1967 C CA . ASN B 1 2 ? -1.945 32.795 -12.978 1.00 103.46 2 ASN B CA 1
ATOM 1968 C C . ASN B 1 2 ? -2.685 31.593 -12.395 1.00 96.82 2 ASN B C 1
ATOM 1969 O O . ASN B 1 2 ? -2.410 30.445 -12.749 1.00 104.99 2 ASN B O 1
ATOM 1974 N N . VAL B 1 3 ? -3.624 31.870 -11.495 1.00 79.42 3 VAL B N 1
ATOM 1975 C CA . VAL B 1 3 ? -4.373 30.826 -10.808 1.00 69.64 3 VAL B CA 1
ATOM 1976 C C . VAL B 1 3 ? -5.871 31.095 -10.912 1.00 62.13 3 VAL B C 1
ATOM 1977 O O . VAL B 1 3 ? -6.306 32.251 -10.901 1.00 65.28 3 VAL B O 1
ATOM 1981 N N . TYR B 1 4 ? -6.657 30.030 -11.041 1.00 54.81 4 TYR B N 1
ATOM 1982 C CA . TYR B 1 4 ? -8.110 30.154 -11.013 1.00 55.42 4 TYR B CA 1
ATOM 1983 C C . TYR B 1 4 ? -8.628 30.083 -9.574 1.00 56.39 4 TYR B C 1
ATOM 1984 O O . TYR B 1 4 ? -8.352 29.110 -8.856 1.00 57.81 4 TYR B O 1
ATOM 1993 N N . ARG B 1 5 ? -9.380 31.106 -9.166 1.00 53.32 5 ARG B N 1
ATOM 1994 C CA . ARG B 1 5 ? -9.819 31.248 -7.769 1.00 68.34 5 ARG B CA 1
ATOM 1995 C C . ARG B 1 5 ? -10.872 30.224 -7.361 1.00 62.23 5 ARG B C 1
ATOM 1996 O O . ARG B 1 5 ? -10.991 29.866 -6.190 1.00 78.09 5 ARG B O 1
ATOM 1998 N N . GLY B 1 6 ? -11.630 29.754 -8.338 1.00 62.57 6 GLY B N 1
ATOM 1999 C CA . GLY B 1 6 ? -12.569 28.665 -8.137 1.00 57.92 6 GLY B CA 1
ATOM 2000 C C . GLY B 1 6 ? -12.855 28.045 -9.491 1.00 58.09 6 GLY B C 1
ATOM 2001 O O . GLY B 1 6 ? -12.405 28.575 -10.519 1.00 56.56 6 GLY B O 1
ATOM 2002 N N . VAL B 1 7 ? -13.586 26.932 -9.509 1.00 53.29 7 VAL B N 1
ATOM 2003 C CA . VAL B 1 7 ? -13.942 26.289 -10.776 1.00 50.55 7 VAL B CA 1
ATOM 2004 C C . VAL B 1 7 ? -14.840 27.184 -11.634 1.00 46.57 7 VAL B C 1
ATOM 2005 O O . VAL B 1 7 ? -14.822 27.083 -12.855 1.00 45.53 7 VAL B O 1
ATOM 2009 N N . HIS B 1 8 ? -15.582 28.096 -11.003 1.00 44.49 8 HIS B N 1
ATOM 2010 C CA . HIS B 1 8 ? -16.486 28.977 -11.745 1.00 51.63 8 HIS B CA 1
ATOM 2011 C C . HIS B 1 8 ? -15.731 29.902 -12.699 1.00 54.92 8 HIS B C 1
ATOM 2012 O O . HIS B 1 8 ? -16.290 30.353 -13.706 1.00 51.45 8 HIS B O 1
ATOM 2019 N N . GLU B 1 9 ? -14.476 30.206 -12.375 1.00 48.50 9 GLU B N 1
ATOM 2020 C CA . GLU B 1 9 ? -13.652 31.029 -13.254 1.00 43.82 9 GLU B CA 1
ATOM 2021 C C . GLU B 1 9 ? -13.265 30.257 -14.525 1.00 47.51 9 GLU B C 1
ATOM 2022 O O . GLU B 1 9 ? -12.804 30.850 -15.492 1.00 49.99 9 GLU B O 1
ATOM 2028 N N . LEU B 1 10 ? -13.475 28.942 -14.523 1.00 45.30 10 LEU B N 1
ATOM 2029 C CA . LEU B 1 10 ? -13.177 28.107 -15.695 1.00 46.61 10 LEU B CA 1
ATOM 2030 C C . LEU B 1 10 ? -14.315 28.089 -16.704 1.00 44.14 10 LEU B C 1
ATOM 2031 O O . LEU B 1 10 ? -14.210 27.467 -17.772 1.00 41.62 10 LEU B O 1
ATOM 2036 N N . ILE B 1 11 ? -15.397 28.789 -16.389 1.00 51.20 11 ILE B N 1
ATOM 2037 C CA . ILE B 1 11 ? -16.474 28.937 -17.363 1.00 52.75 11 ILE B CA 1
ATOM 2038 C C . ILE B 1 11 ? -16.091 29.959 -18.431 1.00 44.32 11 ILE B C 1
ATOM 2039 O O . ILE B 1 11 ? -15.649 31.070 -18.127 1.00 47.25 11 ILE B O 1
ATOM 2044 N N . GLY B 1 12 ? -16.257 29.594 -19.697 1.00 49.04 12 GLY B N 1
ATOM 2045 C CA . GLY B 1 12 ? -15.940 30.524 -20.769 1.00 43.58 12 GLY B CA 1
ATOM 2046 C C . GLY B 1 12 ? -14.447 30.665 -21.043 1.00 44.21 12 GLY B C 1
ATOM 2047 O O . GLY B 1 12 ? -13.641 29.864 -20.556 1.00 53.16 12 GLY B O 1
ATOM 2048 N N . HIS B 1 13 ? -14.084 31.688 -21.817 1.00 47.40 13 HIS B N 1
ATOM 2049 C CA . HIS B 1 13 ? -12.736 31.824 -22.373 1.00 53.29 13 HIS B CA 1
ATOM 2050 C C . HIS B 1 13 ? -12.232 30.483 -22.900 1.00 50.28 13 HIS B C 1
ATOM 2051 O O . HIS B 1 13 ? -11.095 30.066 -22.657 1.00 49.05 13 HIS B O 1
ATOM 2058 N N . THR B 1 14 ? -13.120 29.811 -23.617 1.00 44.96 14 THR B N 1
ATOM 2059 C CA . THR B 1 14 ? -12.836 28.520 -24.204 1.00 39.58 14 THR B CA 1
ATOM 2060 C C . THR B 1 14 ? -11.909 28.750 -25.379 1.00 44.46 14 THR B C 1
ATOM 2061 O O . THR B 1 14 ? -11.816 29.869 -25.883 1.00 46.79 14 THR B O 1
ATOM 2065 N N . PRO B 1 15 ? -11.201 27.698 -25.802 1.00 40.56 15 PRO B N 1
ATOM 2066 C CA . PRO B 1 15 ? -10.243 27.865 -26.893 1.00 47.62 15 PRO B CA 1
ATOM 2067 C C . PRO B 1 15 ? -10.914 28.125 -28.228 1.00 44.74 15 PRO B C 1
ATOM 2068 O O . PRO B 1 15 ? -12.005 27.602 -28.513 1.00 42.76 15 PRO B O 1
ATOM 2072 N N . ILE B 1 16 ? -10.245 28.915 -29.054 1.00 47.89 16 ILE B N 1
ATOM 2073 C CA . ILE B 1 16 ? -10.566 28.950 -30.471 1.00 47.08 16 ILE B CA 1
ATOM 2074 C C . ILE B 1 16 ? -9.385 28.352 -31.232 1.00 47.42 16 ILE B C 1
ATOM 2075 O O . ILE B 1 16 ? -8.242 28.746 -31.028 1.00 57.96 16 ILE B O 1
ATOM 2080 N N . VAL B 1 17 ? -9.648 27.368 -32.078 1.00 49.91 17 VAL B N 1
ATOM 2081 C CA . VAL B 1 17 ? -8.577 26.788 -32.871 1.00 44.38 17 VAL B CA 1
ATOM 2082 C C . VAL B 1 17 ? -8.830 27.067 -34.341 1.00 48.74 17 VAL B C 1
ATOM 2083 O O . VAL B 1 17 ? -9.970 26.984 -34.798 1.00 54.88 17 VAL B O 1
ATOM 2087 N N . GLU B 1 18 ? -7.780 27.444 -35.072 1.00 61.16 18 GLU B N 1
ATOM 2088 C CA . GLU B 1 18 ? -7.902 27.589 -36.524 1.00 58.14 18 GLU B CA 1
ATOM 2089 C C . GLU B 1 18 ? -7.819 26.214 -37.176 1.00 50.00 18 GLU B C 1
ATOM 2090 O O . GLU B 1 18 ? -7.001 25.363 -36.784 1.00 49.14 18 GLU B O 1
ATOM 2096 N N . ILE B 1 19 ? -8.699 25.984 -38.144 1.00 55.38 19 ILE B N 1
ATOM 2097 C CA . ILE B 1 19 ? -8.690 24.756 -38.924 1.00 50.29 19 ILE B CA 1
ATOM 2098 C C . ILE B 1 19 ? -7.774 25.031 -40.115 1.00 54.38 19 ILE B C 1
ATOM 2099 O O . ILE B 1 19 ? -8.055 25.918 -40.899 1.00 54.93 19 ILE B O 1
ATOM 2104 N N . THR B 1 20 ? -6.676 24.300 -40.256 1.00 60.73 20 THR B N 1
ATOM 2105 C CA . THR B 1 20 ? -5.702 24.653 -41.294 1.00 67.64 20 THR B CA 1
ATOM 2106 C C . THR B 1 20 ? -5.384 23.497 -42.220 1.00 64.81 20 THR B C 1
ATOM 2107 O O . THR B 1 20 ? -4.525 23.619 -43.089 1.00 61.75 20 THR B O 1
ATOM 2111 N N . ARG B 1 21 ? -6.063 22.372 -42.023 1.00 57.04 21 ARG B N 1
ATOM 2112 C CA . ARG B 1 21 ? -5.715 21.153 -42.738 1.00 63.33 21 ARG B CA 1
ATOM 2113 C C . ARG B 1 21 ? -6.800 20.715 -43.710 1.00 54.72 21 ARG B C 1
ATOM 2114 O O . ARG B 1 21 ? -6.807 19.573 -44.183 1.00 58.99 21 ARG B O 1
ATOM 2122 N N . PHE B 1 22 ? -7.755 21.599 -43.945 1.00 57.69 22 PHE B N 1
ATOM 2123 C CA . PHE B 1 22 ? -8.766 21.354 -44.949 1.00 63.74 22 PHE B CA 1
ATOM 2124 C C . PHE B 1 22 ? -8.465 22.276 -46.120 1.00 60.44 22 PHE B C 1
ATOM 2125 O O . PHE B 1 22 ? -8.203 23.462 -45.962 1.00 74.12 22 PHE B O 1
ATOM 2133 N N . SER B 1 23 ? -8.435 21.698 -47.297 1.00 66.14 23 SER B N 1
ATOM 2134 C CA . SER B 1 23 ? -8.004 22.444 -48.470 1.00 84.62 23 SER B CA 1
ATOM 2135 C C . SER B 1 23 ? -8.991 23.580 -48.725 1.00 86.53 23 SER B C 1
ATOM 2136 O O . SER B 1 23 ? -9.971 23.402 -49.439 1.00 95.22 23 SER B O 1
ATOM 2139 N N . LEU B 1 24 ? -8.750 24.738 -48.111 1.00 76.77 24 LEU B N 1
ATOM 2140 C CA . LEU B 1 24 ? -9.677 25.861 -48.262 1.00 64.62 24 LEU B CA 1
ATOM 2141 C C . LEU B 1 24 ? -9.240 26.828 -49.371 1.00 66.48 24 LEU B C 1
ATOM 2142 O O . LEU B 1 24 ? -8.049 26.935 -49.686 1.00 66.94 24 LEU B O 1
ATOM 2147 N N . PRO B 1 25 ? -10.211 27.523 -49.981 1.00 70.98 25 PRO B N 1
ATOM 2148 C CA . PRO B 1 25 ? -9.885 28.464 -51.064 1.00 83.59 25 PRO B CA 1
ATOM 2149 C C . PRO B 1 25 ? -8.915 29.562 -50.611 1.00 90.15 25 PRO B C 1
ATOM 2150 O O . PRO B 1 25 ? -8.731 29.754 -49.397 1.00 80.58 25 PRO B O 1
ATOM 2154 N N . GLU B 1 26 ? -8.300 30.254 -51.573 1.00 86.06 26 GLU B N 1
ATOM 2155 C CA . GLU B 1 26 ? -7.279 31.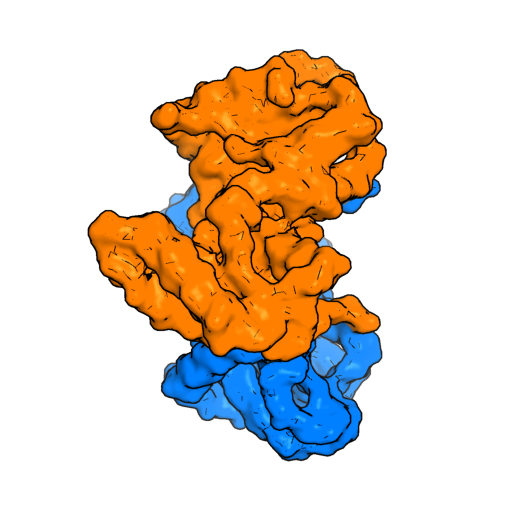264 -51.283 1.00 84.79 26 GLU B CA 1
ATOM 2156 C C . GLU B 1 26 ? -7.830 32.403 -50.430 1.00 76.18 26 GLU B C 1
ATOM 2157 O O . GLU B 1 26 ? -8.895 32.948 -50.720 1.00 78.98 26 GLU B O 1
ATOM 2159 N N . GLY B 1 27 ? -7.104 32.754 -49.374 1.00 76.35 27 GLY B N 1
ATOM 2160 C CA . GLY B 1 27 ? -7.496 33.872 -48.531 1.00 83.25 27 GLY B CA 1
ATOM 2161 C C . GLY B 1 27 ? -8.663 33.552 -47.614 1.00 80.49 27 GLY B C 1
ATOM 2162 O O . GLY B 1 27 ? -9.210 34.438 -46.962 1.00 86.87 27 GLY B O 1
ATOM 2163 N N . VAL B 1 28 ? -9.042 32.282 -47.562 1.00 76.40 28 VAL B N 1
ATOM 2164 C CA . VAL B 1 28 ? -10.165 31.860 -46.733 1.00 80.64 28 VAL B CA 1
ATOM 2165 C C . VAL B 1 28 ? -9.664 31.199 -45.441 1.00 74.75 28 VAL B C 1
ATOM 2166 O O . VAL B 1 28 ? -8.815 30.310 -45.484 1.00 74.26 28 VAL B O 1
ATOM 2170 N N . ARG B 1 29 ? -10.165 31.648 -44.293 1.00 70.37 29 ARG B N 1
ATOM 2171 C CA . ARG B 1 29 ? -9.775 31.038 -43.014 1.00 65.62 29 ARG B CA 1
ATOM 2172 C C . ARG B 1 29 ? -10.991 30.628 -42.186 1.00 63.64 29 ARG B C 1
ATOM 2173 O O . ARG B 1 29 ? -12.084 31.190 -42.340 1.00 61.26 29 ARG B O 1
ATOM 2181 N N . LEU B 1 30 ? -10.785 29.638 -41.315 1.00 54.29 30 LEU B N 1
ATOM 2182 C CA . LEU B 1 30 ? -11.862 29.037 -40.541 1.00 63.19 30 LEU B CA 1
ATOM 2183 C C . LEU B 1 30 ? -11.413 28.762 -39.107 1.00 64.98 30 LEU B C 1
ATOM 2184 O O . LEU B 1 30 ? -10.352 28.166 -38.880 1.00 60.07 30 LEU B O 1
ATOM 2189 N N . PHE B 1 31 ? -12.229 29.202 -38.151 1.00 57.05 31 PHE B N 1
ATOM 2190 C CA . PHE B 1 31 ? -11.895 29.127 -36.727 1.00 49.64 31 PHE B CA 1
ATOM 2191 C C . PHE B 1 31 ? -13.033 28.464 -35.962 1.00 51.59 31 PHE B C 1
ATOM 2192 O O . PHE B 1 31 ? -14.205 28.813 -36.145 1.00 51.54 31 PHE B O 1
ATOM 2200 N N . ALA B 1 32 ? -12.680 27.515 -35.100 1.00 47.13 32 ALA B N 1
ATOM 2201 C CA . ALA B 1 32 ? -13.666 26.725 -34.387 1.00 43.66 32 ALA B CA 1
ATOM 2202 C C . ALA B 1 32 ? -13.589 27.042 -32.895 1.00 48.80 32 ALA B C 1
ATOM 2203 O O . ALA B 1 32 ? -12.535 26.878 -32.260 1.00 46.22 32 ALA B O 1
ATOM 2205 N N . LYS B 1 33 ? -14.695 27.517 -32.332 1.00 45.68 33 LYS B N 1
ATOM 2206 C CA . LYS B 1 33 ? -14.747 27.826 -30.907 1.00 38.60 33 LYS B CA 1
ATOM 2207 C C . LYS B 1 33 ? -15.153 26.553 -30.139 1.00 41.61 33 LYS B C 1
ATOM 2208 O O . LYS B 1 33 ? -16.223 25.987 -30.379 1.00 42.08 33 LYS B O 1
ATOM 2214 N N . LEU B 1 34 ? -14.290 26.075 -29.246 1.00 37.77 34 LEU B N 1
ATOM 2215 C CA . LEU B 1 34 ? -14.503 24.767 -28.614 1.00 37.08 34 LEU B CA 1
ATOM 2216 C C . LEU B 1 34 ? -15.256 24.907 -27.281 1.00 46.22 34 LEU B C 1
ATOM 2217 O O . LEU B 1 34 ? -14.637 24.961 -26.218 1.00 41.60 34 LEU B O 1
ATOM 2222 N N . GLU B 1 35 ? -16.587 24.962 -27.346 1.00 40.88 35 GLU B N 1
ATOM 2223 C CA . GLU B 1 35 ? -17.407 25.239 -26.164 1.00 45.85 35 GLU B CA 1
ATOM 2224 C C . GLU B 1 35 ? -17.494 24.034 -25.235 1.00 44.32 35 GLU B C 1
ATOM 2225 O O . GLU B 1 35 ? -17.886 24.151 -24.073 1.00 40.57 35 GLU B O 1
ATOM 2231 N N . PHE B 1 36 ? -17.063 22.881 -25.726 1.00 34.51 36 PHE B N 1
ATOM 2232 C CA . PHE B 1 36 ? -17.056 21.714 -24.872 1.00 40.07 36 PHE B CA 1
ATOM 2233 C C . PHE B 1 36 ? -15.932 21.808 -23.850 1.00 43.14 36 PHE B C 1
ATOM 2234 O O . PHE B 1 36 ? -15.803 20.933 -23.008 1.00 40.53 36 PHE B O 1
ATOM 2242 N N . TYR B 1 37 ? -15.135 22.875 -23.906 1.00 38.80 37 TYR B N 1
ATOM 2243 C CA . TYR B 1 37 ? -14.085 23.070 -22.897 1.00 42.16 37 TYR B CA 1
ATOM 2244 C C . TYR B 1 37 ? -14.614 23.659 -21.593 1.00 45.59 37 TYR B C 1
ATOM 2245 O O . TYR B 1 37 ? -13.887 23.721 -20.611 1.00 48.54 37 TYR B O 1
ATOM 2254 N N . ASN B 1 38 ? -15.862 24.121 -21.594 1.00 43.43 38 ASN B N 1
ATOM 2255 C CA . ASN B 1 38 ? -16.511 24.502 -20.343 1.00 39.42 38 ASN B CA 1
ATOM 2256 C C . ASN B 1 38 ? -16.496 23.342 -19.364 1.00 39.49 38 ASN B C 1
ATOM 2257 O O . ASN B 1 38 ? -16.534 22.178 -19.788 1.00 37.39 38 ASN B O 1
ATOM 2262 N N . PRO B 1 39 ? -16.454 23.655 -18.053 1.00 46.55 39 PRO B N 1
ATOM 2263 C CA . PRO B 1 39 ? -16.343 22.656 -16.981 1.00 37.81 39 PRO B CA 1
ATOM 2264 C C . PRO B 1 39 ? -17.356 21.524 -17.097 1.00 33.93 39 PRO B C 1
ATOM 2265 O O . PRO B 1 39 ? -17.010 20.364 -16.875 1.00 44.56 39 PRO B O 1
ATOM 2269 N N . GLY B 1 40 ? -18.604 21.851 -17.408 1.00 40.41 40 GLY B N 1
ATOM 2270 C CA . GLY B 1 40 ? -19.628 20.810 -17.512 1.00 33.47 40 GLY B CA 1
ATOM 2271 C C . GLY B 1 40 ? -19.669 20.169 -18.893 1.00 48.10 40 GLY B C 1
ATOM 2272 O O . GLY B 1 40 ? -20.492 19.285 -19.141 1.00 43.34 40 GLY B O 1
ATOM 2273 N N . GLY B 1 41 ? -18.804 20.634 -19.799 1.00 46.59 41 GLY B N 1
ATOM 2274 C CA . GLY B 1 41 ? -18.668 20.023 -21.112 1.00 44.26 41 GLY B CA 1
ATOM 2275 C C . GLY B 1 41 ? -19.518 20.657 -22.199 1.00 43.48 41 GLY B C 1
ATOM 2276 O O . GLY B 1 41 ? -19.547 20.170 -23.332 1.00 44.28 41 GLY B O 1
ATOM 2277 N N . SER B 1 42 ? -20.239 21.723 -21.869 1.00 42.76 42 SER B N 1
ATOM 2278 C CA . SER B 1 42 ? -21.066 22.382 -22.876 1.00 41.93 42 SER B CA 1
ATOM 2279 C C . SER B 1 42 ? -21.225 23.860 -22.625 1.00 49.86 42 SER B C 1
ATOM 2280 O O . SER B 1 42 ? -20.910 24.358 -21.546 1.00 47.85 42 SER B O 1
ATOM 2283 N N . VAL B 1 43 ? -21.747 24.543 -23.633 1.00 43.01 43 VAL B N 1
ATOM 2284 C CA . VAL B 1 43 ? -21.941 25.978 -23.613 1.00 34.24 43 VAL B CA 1
ATOM 2285 C C . VAL B 1 43 ? -22.997 26.394 -22.592 1.00 45.40 43 VAL B C 1
ATOM 2286 O O . VAL B 1 43 ? -23.081 27.568 -22.197 1.00 40.95 43 VAL B O 1
ATOM 2290 N N . LYS B 1 44 ? -23.801 25.436 -22.147 1.00 36.65 44 LYS B N 1
ATOM 2291 C CA . LYS B 1 44 ? -24.852 25.747 -21.182 1.00 46.23 44 LYS B CA 1
ATOM 2292 C C . LYS B 1 44 ? -24.313 26.304 -19.855 1.00 46.71 44 LYS B C 1
ATOM 2293 O O . LYS B 1 44 ? -25.041 26.986 -19.140 1.00 42.93 44 LYS B O 1
ATOM 2299 N N . ASP B 1 45 ? -23.057 26.018 -19.528 1.00 44.49 45 ASP B N 1
ATOM 2300 C CA . ASP B 1 45 ? -22.465 26.568 -18.302 1.00 45.71 45 ASP B CA 1
ATOM 2301 C C . ASP B 1 45 ? -22.548 28.092 -18.284 1.00 50.60 45 ASP B C 1
ATOM 2302 O O . ASP B 1 45 ? -22.829 28.685 -17.239 1.00 47.52 45 ASP B O 1
ATOM 2307 N N . ARG B 1 46 ? -22.329 28.728 -19.433 1.00 45.08 46 ARG B N 1
ATOM 2308 C CA . ARG B 1 46 ? -22.352 30.194 -19.483 1.00 39.54 46 ARG B CA 1
ATOM 2309 C C . ARG B 1 46 ? -23.726 30.758 -19.153 1.00 50.04 46 ARG B C 1
ATOM 2310 O O . ARG B 1 46 ? -23.855 31.889 -18.650 1.00 50.02 46 ARG B O 1
ATOM 2318 N N . LEU B 1 47 ? -24.763 29.986 -19.459 1.00 53.00 47 LEU B N 1
ATOM 2319 C CA . LEU B 1 47 ? -26.130 30.461 -19.220 1.00 60.09 47 LEU B CA 1
ATOM 2320 C C . LEU B 1 47 ? -26.454 30.388 -17.727 1.00 39.95 47 LEU B C 1
ATOM 2321 O O . LEU B 1 47 ? -26.999 31.325 -17.182 1.00 50.24 47 LEU B O 1
ATOM 2326 N N . GLY B 1 48 ? -26.094 29.277 -17.085 1.00 48.05 48 GLY B N 1
ATOM 2327 C CA . GLY B 1 48 ? -26.325 29.096 -15.662 1.00 51.24 48 GLY B CA 1
ATOM 2328 C C . GLY B 1 48 ? -25.538 30.109 -14.866 1.00 48.56 48 GLY B C 1
ATOM 2329 O O . GLY B 1 48 ? -26.077 30.757 -13.965 1.00 55.45 48 GLY B O 1
ATOM 2330 N N . ARG B 1 49 ? -24.260 30.265 -15.211 1.00 43.25 49 ARG B N 1
ATOM 2331 C CA . ARG B 1 49 ? -23.459 31.325 -14.612 1.00 54.26 49 ARG B CA 1
ATOM 2332 C C . ARG B 1 49 ? -24.111 32.702 -14.767 1.00 63.60 49 ARG B C 1
ATOM 2333 O O . ARG B 1 49 ? -24.313 33.399 -13.781 1.00 63.03 49 ARG B O 1
ATOM 2341 N N . GLU B 1 50 ? -24.461 33.078 -15.994 1.00 61.26 50 GLU B N 1
ATOM 2342 C CA . GLU B 1 50 ? -25.085 34.377 -16.233 1.00 67.69 50 GLU B CA 1
ATOM 2343 C C . GLU B 1 50 ? -26.392 34.551 -15.470 1.00 71.12 50 GLU B C 1
ATOM 2344 O O . GLU B 1 50 ? -26.693 35.651 -14.999 1.00 72.40 50 GLU B O 1
ATOM 2350 N N . LEU B 1 51 ? -27.166 33.471 -15.357 1.00 62.32 51 LEU B N 1
ATOM 2351 C CA . LEU B 1 51 ? -28.449 33.522 -14.668 1.00 61.85 51 LEU B CA 1
ATOM 2352 C C . LEU B 1 51 ? -28.266 34.046 -13.236 1.00 62.64 51 LEU B C 1
ATOM 2353 O O . LEU B 1 51 ? -28.972 34.964 -12.803 1.00 65.10 51 LEU B O 1
ATOM 2358 N N . ILE B 1 52 ? -27.300 33.465 -12.530 1.00 67.84 52 ILE B N 1
ATOM 2359 C CA . ILE B 1 52 ? -26.983 33.825 -11.149 1.00 67.35 52 ILE B CA 1
ATOM 2360 C C . ILE B 1 52 ? -26.517 35.276 -11.036 1.00 67.96 52 ILE B C 1
ATOM 2361 O O . ILE B 1 52 ? -26.989 36.021 -10.176 1.00 78.56 52 ILE B O 1
ATOM 2366 N N . GLU B 1 53 ? -25.596 35.678 -11.912 1.00 70.30 53 GLU B N 1
ATOM 2367 C CA . GLU B 1 53 ? -25.017 37.017 -11.844 1.00 77.40 53 GLU B CA 1
ATOM 2368 C C . GLU B 1 53 ? -26.004 38.124 -12.239 1.00 77.36 53 GLU B C 1
ATOM 2369 O O . GLU B 1 53 ? -25.989 39.208 -11.648 1.00 73.40 53 GLU B O 1
ATOM 2375 N N . ASP B 1 54 ? -26.873 37.845 -13.211 1.00 72.50 54 ASP B N 1
ATOM 2376 C CA . ASP B 1 54 ? -27.947 38.778 -13.558 1.00 73.82 54 ASP B CA 1
ATOM 2377 C C . ASP B 1 54 ? -28.903 38.957 -12.375 1.00 75.78 54 ASP B C 1
ATOM 2378 O O . ASP B 1 54 ? -29.372 40.069 -12.100 1.00 74.67 54 ASP B O 1
ATOM 2383 N N . ALA B 1 55 ? -29.180 37.863 -11.670 1.00 66.73 55 ALA B N 1
ATOM 2384 C CA . ALA B 1 55 ? -30.108 37.889 -10.537 1.00 70.05 55 ALA B CA 1
ATOM 2385 C C . ALA B 1 55 ? -29.552 38.742 -9.395 1.00 67.94 55 ALA B C 1
ATOM 2386 O O . ALA B 1 55 ? -30.284 39.486 -8.744 1.00 74.73 55 ALA B O 1
ATOM 2388 N N . LEU B 1 56 ? -28.250 38.608 -9.161 1.00 72.23 56 LEU B N 1
ATOM 2389 C CA . LEU B 1 56 ? -27.525 39.434 -8.207 1.00 80.64 56 LEU B CA 1
ATOM 2390 C C . LEU B 1 56 ? -27.517 40.914 -8.592 1.00 93.64 56 LEU B C 1
ATOM 2391 O O . LEU B 1 56 ? -28.018 41.746 -7.841 1.00 105.77 56 LEU B O 1
ATOM 2396 N N . GLU B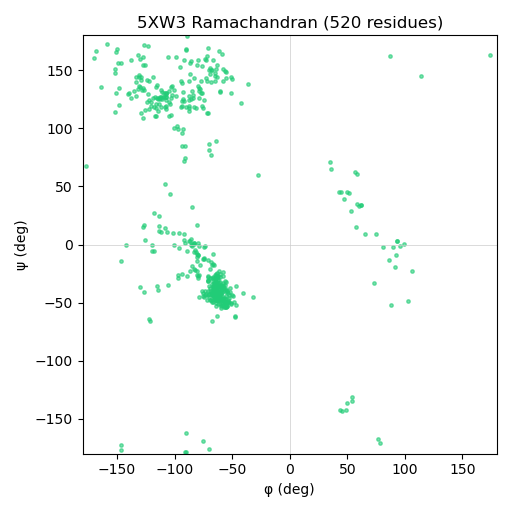 1 57 ? -26.932 41.234 -9.747 1.00 93.80 57 GLU B N 1
ATOM 2397 C CA . GLU B 1 57 ? -26.846 42.616 -10.229 1.00 95.52 57 GLU B CA 1
ATOM 2398 C C . GLU B 1 57 ? -28.189 43.331 -10.163 1.00 98.87 57 GLU B C 1
ATOM 2399 O O . GLU B 1 57 ? -28.267 44.481 -9.720 1.00 104.88 57 GLU B O 1
ATOM 2401 N N . LYS B 1 58 ? -29.249 42.643 -10.584 1.00 90.01 58 LYS B N 1
ATOM 2402 C CA . LYS B 1 58 ? -30.594 43.217 -10.521 1.00 86.22 58 LYS B CA 1
ATOM 2403 C C . LYS B 1 58 ? -31.193 43.122 -9.109 1.00 95.76 58 LYS B C 1
ATOM 2404 O O . LYS B 1 58 ? -32.340 43.522 -8.890 1.00 92.27 58 LYS B O 1
ATOM 2410 N N . GLY B 1 59 ? -30.421 42.582 -8.166 1.00 95.98 59 GLY B N 1
ATOM 2411 C CA . GLY B 1 59 ? -30.828 42.521 -6.771 1.00 96.30 59 GLY B CA 1
ATOM 2412 C C . GLY B 1 59 ? -32.080 41.713 -6.482 1.00 94.71 59 GLY B C 1
ATOM 2413 O O . GLY B 1 59 ? -32.850 42.059 -5.580 1.00 89.92 59 GLY B O 1
ATOM 2414 N N . LEU B 1 60 ? -32.295 40.643 -7.242 1.00 85.54 60 LEU B N 1
ATOM 2415 C CA . LEU B 1 60 ? -33.395 39.732 -6.948 1.00 88.58 60 LEU B CA 1
ATOM 2416 C C . LEU B 1 60 ? -32.958 38.753 -5.878 1.00 85.55 60 LEU B C 1
ATOM 2417 O O . LEU B 1 60 ? -33.765 37.957 -5.387 1.00 83.94 60 LEU B O 1
ATOM 2422 N N . VAL B 1 61 ? -31.674 38.823 -5.527 1.00 78.11 61 VAL B N 1
ATOM 2423 C CA . VAL B 1 61 ? -31.102 37.986 -4.481 1.00 79.62 61 VAL B CA 1
ATOM 2424 C C . VAL B 1 61 ? -29.692 38.468 -4.137 1.00 88.26 61 VAL B C 1
ATOM 2425 O O . VAL B 1 61 ? -29.064 39.191 -4.919 1.00 88.82 61 VAL B O 1
ATOM 2429 N N . THR B 1 62 ? -29.206 38.076 -2.962 1.00 69.51 62 THR B N 1
ATOM 2430 C CA . THR B 1 62 ? -27.871 38.448 -2.520 1.00 69.52 62 THR B CA 1
ATOM 2431 C C . THR B 1 62 ? -27.182 37.185 -2.021 1.00 77.43 62 THR B C 1
ATOM 2432 O O . THR B 1 62 ? -27.855 36.180 -1.757 1.00 71.36 62 THR B O 1
ATOM 2436 N N . GLU B 1 63 ? -25.853 37.229 -1.897 1.00 65.74 63 GLU B N 1
ATOM 2437 C CA . GLU B 1 63 ? -25.085 36.104 -1.365 1.00 80.14 63 GLU B CA 1
ATOM 2438 C C . GLU B 1 63 ? -25.664 35.590 -0.049 1.00 76.29 63 GLU B C 1
ATOM 2439 O O . GLU B 1 63 ? -26.146 36.368 0.774 1.00 86.78 63 GLU B O 1
ATOM 2445 N N . GLY B 1 64 ? -25.634 34.274 0.133 1.00 69.79 64 GLY B N 1
ATOM 2446 C CA . GLY B 1 64 ? -26.201 33.667 1.323 1.00 74.19 64 GLY B CA 1
ATOM 2447 C C . GLY B 1 64 ? -27.643 33.299 1.050 1.00 81.95 64 GLY B C 1
ATOM 2448 O O . GLY B 1 64 ? -28.237 32.468 1.741 1.00 75.55 64 GLY B O 1
ATOM 2449 N N . GLY B 1 65 ? -28.207 33.930 0.026 1.00 88.01 65 GLY B N 1
ATOM 2450 C CA . GLY B 1 65 ? -29.563 33.645 -0.390 1.00 83.51 65 GLY B CA 1
ATOM 2451 C C . GLY B 1 65 ? -29.720 32.279 -1.032 1.00 66.63 65 GLY B C 1
ATOM 2452 O O . GLY B 1 65 ? -28.774 31.487 -1.109 1.00 67.12 65 GLY B O 1
ATOM 2453 N N . THR B 1 66 ? -30.929 32.001 -1.506 1.00 67.96 66 THR B N 1
ATOM 2454 C CA . THR B 1 66 ? -31.269 30.676 -2.004 1.00 66.60 66 THR B CA 1
ATOM 2455 C C . THR B 1 66 ? -31.749 30.752 -3.455 1.00 68.79 66 THR B C 1
ATOM 2456 O O . THR B 1 66 ? -32.528 31.638 -3.816 1.00 70.82 66 THR B O 1
ATOM 2460 N N . ILE B 1 67 ? -31.362 29.787 -4.281 1.00 68.83 67 ILE B N 1
ATOM 2461 C CA . ILE B 1 67 ? -31.832 29.743 -5.657 1.00 67.24 67 ILE B CA 1
ATOM 2462 C C . ILE B 1 67 ? -32.717 28.547 -5.841 1.00 58.53 67 ILE B C 1
ATOM 2463 O O . ILE B 1 67 ? -32.327 27.461 -5.566 1.00 53.85 67 ILE B O 1
ATOM 2468 N N . ILE B 1 68 ? -33.926 28.771 -6.317 1.00 58.88 68 ILE B N 1
ATOM 2469 C CA . ILE B 1 68 ? -34.874 27.700 -6.527 1.00 55.35 68 ILE B CA 1
ATOM 2470 C C . ILE B 1 68 ? -35.231 27.551 -7.989 1.00 55.77 68 ILE B C 1
ATOM 2471 O O . ILE B 1 68 ? -35.883 28.384 -8.573 1.00 59.68 68 ILE B O 1
ATOM 2476 N N . GLU B 1 69 ? -34.780 26.461 -8.571 1.00 56.88 69 GLU B N 1
ATOM 2477 C CA . GLU B 1 69 ? -34.968 26.221 -9.969 1.00 60.83 69 GLU B CA 1
ATOM 2478 C C . GLU B 1 69 ? -36.042 25.261 -10.332 1.00 67.70 69 GLU B C 1
ATOM 2479 O O . GLU B 1 69 ? -36.185 24.209 -9.745 1.00 69.74 69 GLU B O 1
ATOM 2485 N N . PRO B 1 70 ? -36.817 25.679 -11.396 1.00 69.85 70 PRO B N 1
ATOM 2486 C CA . PRO B 1 70 ? -37.869 24.736 -11.777 1.00 79.46 70 PRO B CA 1
ATOM 2487 C C . PRO B 1 70 ? -37.443 23.391 -12.313 1.00 89.23 70 PRO B C 1
ATOM 2488 O O . PRO B 1 70 ? -38.001 22.347 -11.978 1.00 109.30 70 PRO B O 1
ATOM 2492 N N . THR B 1 71 ? -36.429 23.421 -13.139 1.00 66.19 71 THR B N 1
ATOM 2493 C CA . THR B 1 71 ? -35.757 22.232 -13.540 1.00 69.27 71 THR B CA 1
ATOM 2494 C C . THR B 1 71 ? -34.345 22.731 -13.684 1.00 55.80 71 THR B C 1
ATOM 2495 O O . THR B 1 71 ? -34.103 23.876 -13.432 1.00 63.09 71 THR B O 1
ATOM 2499 N N . ALA B 1 72 ? -33.420 21.900 -14.108 1.00 55.51 72 ALA B N 1
ATOM 2500 C CA . ALA B 1 72 ? -32.065 22.375 -14.294 1.00 51.28 72 ALA B CA 1
ATOM 2501 C C . ALA B 1 72 ? -31.974 23.158 -15.588 1.00 59.27 72 ALA B C 1
ATOM 2502 O O . ALA B 1 72 ? -31.055 23.905 -15.809 1.00 52.03 72 ALA B O 1
ATOM 2504 N N . GLY B 1 73 ? -32.960 22.962 -16.437 1.00 65.89 73 GLY B N 1
ATOM 2505 C CA . GLY B 1 73 ? -33.050 23.628 -17.710 1.00 60.57 73 GLY B CA 1
ATOM 2506 C C . GLY B 1 73 ? -31.793 23.563 -18.519 1.00 55.51 73 GLY B C 1
ATOM 2507 O O . GLY B 1 73 ? -31.167 22.537 -18.607 1.00 55.38 73 GLY B O 1
ATOM 2508 N N . ASN B 1 74 ? -31.422 24.673 -19.115 1.00 50.94 74 ASN B N 1
ATOM 2509 C CA . ASN B 1 74 ? -30.187 24.691 -19.896 1.00 53.88 74 ASN B CA 1
ATOM 2510 C C . ASN B 1 74 ? -29.017 25.397 -19.198 1.00 53.25 74 ASN B C 1
ATOM 2511 O O . ASN B 1 74 ? -28.273 26.151 -19.825 1.00 54.41 74 ASN B O 1
ATOM 2516 N N . THR B 1 75 ? -28.840 25.139 -17.906 1.00 52.68 75 THR B N 1
ATOM 2517 C CA . THR B 1 75 ? -27.800 25.826 -17.141 1.00 44.83 75 THR B CA 1
ATOM 2518 C C . THR B 1 75 ? -26.492 25.046 -17.004 1.00 46.95 75 THR B C 1
ATOM 2519 O O . THR B 1 75 ? -25.525 25.564 -16.437 1.00 46.04 75 THR B O 1
ATOM 2523 N N . GLY B 1 76 ? -26.453 23.819 -17.521 1.00 44.75 76 GLY B N 1
ATOM 2524 C CA . GLY B 1 76 ? -25.279 22.979 -17.354 1.00 37.43 76 GLY B CA 1
ATOM 2525 C C . GLY B 1 76 ? -24.938 22.857 -15.870 1.00 53.82 76 GLY B C 1
ATOM 2526 O O . GLY B 1 76 ? -25.818 22.571 -15.053 1.00 55.60 76 GLY B O 1
ATOM 2527 N N . ILE B 1 77 ? -23.672 23.077 -15.522 1.00 47.32 77 ILE B N 1
ATOM 2528 C CA . ILE B 1 77 ? -23.258 23.121 -14.126 1.00 49.34 77 ILE B CA 1
ATOM 2529 C C . ILE B 1 77 ? -22.842 24.540 -13.749 1.00 47.06 77 ILE B C 1
ATOM 2530 O O . ILE B 1 77 ? -22.291 24.788 -12.672 1.00 46.56 77 ILE B O 1
ATOM 2535 N N . GLY B 1 78 ? -23.128 25.483 -14.637 1.00 41.51 78 GLY B N 1
ATOM 2536 C CA . GLY B 1 78 ? -22.733 26.858 -14.408 1.00 45.56 78 GLY B CA 1
ATOM 2537 C C . GLY B 1 78 ? -23.543 27.517 -13.316 1.00 48.89 78 GLY B C 1
ATOM 2538 O O . GLY B 1 78 ? -23.062 28.457 -12.652 1.00 42.93 78 GLY B O 1
ATOM 2539 N N . LEU B 1 79 ? -24.782 27.064 -13.128 1.00 48.28 79 LEU B N 1
ATOM 2540 C CA . LEU B 1 79 ? -25.589 27.658 -12.069 1.00 50.10 79 LEU B CA 1
ATOM 2541 C C . LEU B 1 79 ? -25.055 27.143 -10.740 1.00 50.27 79 LEU B C 1
ATOM 2542 O O . LEU B 1 79 ? -24.897 27.918 -9.800 1.00 50.93 79 LEU B O 1
ATOM 2547 N N . ALA B 1 80 ? -24.763 25.843 -10.678 1.00 41.68 80 ALA B N 1
ATOM 2548 C CA . ALA B 1 80 ? -24.158 25.261 -9.479 1.00 54.98 80 ALA B CA 1
ATOM 2549 C C . ALA B 1 80 ? -22.841 25.949 -9.126 1.00 60.20 80 ALA B C 1
ATOM 2550 O O . ALA B 1 80 ? -22.634 26.332 -7.980 1.00 56.67 80 ALA B O 1
ATOM 2552 N N . LEU B 1 81 ? -21.963 26.120 -10.113 1.00 54.61 81 LEU B N 1
ATOM 2553 C CA . LEU B 1 81 ? -20.664 26.731 -9.871 1.00 51.06 81 LEU B CA 1
ATOM 2554 C C . LEU B 1 81 ? -20.782 28.186 -9.406 1.00 63.60 81 LEU B C 1
ATOM 2555 O O . LEU B 1 81 ? -20.159 28.580 -8.416 1.00 56.92 81 LEU B O 1
ATOM 2560 N N . ALA B 1 82 ? -21.593 28.984 -10.097 1.00 57.19 82 ALA B N 1
ATOM 2561 C CA . ALA B 1 82 ? -21.767 30.375 -9.682 1.00 56.15 82 ALA B CA 1
ATOM 2562 C C . ALA B 1 82 ? -22.441 30.457 -8.323 1.00 60.95 82 ALA B C 1
ATOM 2563 O O . ALA B 1 82 ? -22.263 31.434 -7.599 1.00 54.23 82 ALA B O 1
ATOM 2565 N N . ALA B 1 83 ? -23.220 29.442 -7.969 1.00 50.52 83 ALA B N 1
ATOM 2566 C CA . ALA B 1 83 ? -23.882 29.469 -6.678 1.00 56.29 83 ALA B CA 1
ATOM 2567 C C . ALA B 1 83 ? -22.836 29.281 -5.575 1.00 56.44 83 ALA B C 1
ATOM 2568 O O . ALA B 1 83 ? -22.837 30.020 -4.590 1.00 62.08 83 ALA B O 1
ATOM 2570 N N . LEU B 1 84 ? -21.934 28.318 -5.763 1.00 55.88 84 LEU B N 1
ATOM 2571 C CA . LEU B 1 84 ? -20.806 28.118 -4.855 1.00 66.63 84 LEU B CA 1
ATOM 2572 C C . LEU B 1 84 ? -20.044 29.409 -4.617 1.00 69.93 84 LEU B C 1
ATOM 2573 O O . LEU B 1 84 ? -19.796 29.801 -3.474 1.00 73.44 84 LEU B O 1
ATOM 2578 N N . GLN B 1 85 ? -19.685 30.066 -5.713 1.00 60.03 85 GLN B N 1
ATOM 2579 C CA . GLN B 1 85 ? -18.925 31.305 -5.679 1.00 68.65 85 GLN B CA 1
ATOM 2580 C C . GLN B 1 85 ? -19.612 32.385 -4.851 1.00 73.66 85 GLN B C 1
ATOM 2581 O O . GLN B 1 85 ? -18.950 33.219 -4.231 1.00 74.88 85 GLN B O 1
ATOM 2587 N N . HIS B 1 86 ? -20.939 32.364 -4.833 1.00 69.29 86 HIS B N 1
ATOM 2588 C CA . HIS B 1 86 ? -21.677 33.398 -4.124 1.00 77.66 86 HIS B CA 1
ATOM 2589 C C . HIS B 1 86 ? -22.452 32.898 -2.904 1.00 62.22 86 HIS B C 1
ATOM 2590 O O . HIS B 1 86 ? -23.434 33.530 -2.506 1.00 65.22 86 HIS B O 1
ATOM 2597 N N . ASP B 1 87 ? -22.004 31.775 -2.329 1.00 67.77 87 ASP B N 1
ATOM 2598 C CA . ASP B 1 87 ? -22.574 31.221 -1.089 1.00 75.98 87 ASP B CA 1
ATOM 2599 C C . ASP B 1 87 ? -24.089 31.037 -1.174 1.00 82.13 87 ASP B C 1
ATOM 2600 O O . ASP B 1 87 ? -24.792 31.102 -0.159 1.00 72.29 87 ASP B O 1
ATOM 2602 N N . LEU B 1 88 ? -24.576 30.805 -2.395 1.00 78.67 88 LEU B N 1
ATOM 2603 C CA . LEU B 1 88 ? -26.005 30.670 -2.656 1.00 68.95 88 LEU B CA 1
ATOM 2604 C C . LEU B 1 88 ? -26.398 29.210 -2.593 1.00 63.42 88 LEU B C 1
ATOM 2605 O O . LEU B 1 88 ? -25.753 28.364 -3.213 1.00 67.87 88 LEU B O 1
ATOM 2610 N N . ARG B 1 89 ? -27.460 28.909 -1.853 1.00 65.64 89 ARG B N 1
ATOM 2611 C CA . ARG B 1 89 ? -28.000 27.553 -1.846 1.00 64.84 89 ARG B CA 1
ATOM 2612 C C . ARG B 1 89 ? -28.812 27.281 -3.111 1.00 58.03 89 ARG B C 1
ATOM 2613 O O . ARG B 1 89 ? -29.554 28.152 -3.579 1.00 55.67 89 ARG B O 1
ATOM 2621 N N . VAL B 1 90 ? -28.678 26.074 -3.656 1.00 56.73 90 VAL B N 1
ATOM 2622 C CA . VAL B 1 90 ? -29.460 25.677 -4.824 1.00 61.38 90 VAL B CA 1
ATOM 2623 C C . VAL B 1 90 ? -30.469 24.594 -4.459 1.00 51.80 90 VAL B C 1
ATOM 2624 O O . VAL B 1 90 ? -30.108 23.574 -3.858 1.00 52.55 90 VAL B O 1
ATOM 2628 N N . ILE B 1 91 ? -31.729 24.848 -4.809 1.00 56.67 91 ILE B N 1
ATOM 2629 C CA . ILE B 1 91 ? -32.822 23.890 -4.674 1.00 49.91 91 ILE B CA 1
ATOM 2630 C C . ILE B 1 91 ? -33.406 23.667 -6.077 1.00 55.61 91 ILE B C 1
ATOM 2631 O O . ILE B 1 91 ? -33.871 24.626 -6.703 1.00 56.09 91 ILE B O 1
ATOM 2636 N N . VAL B 1 92 ? -33.370 22.435 -6.593 1.00 53.63 92 VAL B N 1
ATOM 2637 C CA . VAL B 1 92 ? -33.990 22.163 -7.906 1.00 46.97 92 VAL B CA 1
ATOM 2638 C C . VAL B 1 92 ? -35.327 21.443 -7.724 1.00 52.40 92 VAL B C 1
ATOM 2639 O O . VAL B 1 92 ? -35.399 20.418 -7.035 1.00 56.13 92 VAL B O 1
ATOM 2643 N N . CYS B 1 93 ? -36.386 21.994 -8.320 1.00 55.39 93 CYS B N 1
ATOM 2644 C CA . CYS B 1 93 ? -37.715 21.380 -8.261 1.00 60.20 93 CYS B CA 1
ATOM 2645 C C . CYS B 1 93 ? -38.011 20.545 -9.511 1.00 64.87 93 CYS B C 1
ATOM 2646 O O . CYS B 1 93 ? -38.419 21.076 -10.528 1.00 88.07 93 CYS B O 1
ATOM 2649 N N . VAL B 1 94 ? -37.860 19.234 -9.441 1.00 59.81 94 VAL B N 1
ATOM 2650 C CA . VAL B 1 94 ? -37.992 18.429 -10.651 1.00 59.91 94 VAL B CA 1
ATOM 2651 C C . VAL B 1 94 ? -39.147 17.423 -10.537 1.00 63.56 94 VAL B C 1
ATOM 2652 O O . VAL B 1 94 ? -39.423 16.915 -9.442 1.00 63.48 94 VAL B O 1
ATOM 2656 N N . PRO B 1 95 ? -39.858 17.165 -11.650 1.00 63.71 95 PRO B N 1
ATOM 2657 C CA . PRO B 1 95 ? -40.878 16.110 -11.578 1.00 60.30 95 PRO B CA 1
ATOM 2658 C C . PRO B 1 95 ? -40.165 14.786 -11.341 1.00 58.93 95 PRO B C 1
ATOM 2659 O O . PRO B 1 95 ? -39.058 14.647 -11.854 1.00 59.20 95 PRO B O 1
ATOM 2663 N N . GLU B 1 96 ? -40.748 13.855 -10.586 1.00 64.80 96 GLU B N 1
ATOM 2664 C CA . GLU B 1 96 ? -40.003 12.689 -10.083 1.00 69.09 96 GLU B CA 1
ATOM 2665 C C . GLU B 1 96 ? -39.153 11.918 -11.102 1.00 74.01 96 GLU B C 1
ATOM 2666 O O . GLU B 1 96 ? -37.975 11.629 -10.852 1.00 74.10 96 GLU B O 1
ATOM 2672 N N . LYS B 1 97 ? -39.768 11.578 -12.231 1.00 76.55 97 LYS B N 1
ATOM 2673 C CA . LYS B 1 97 ? -39.158 10.715 -13.233 1.00 71.58 97 LYS B CA 1
ATOM 2674 C C . LYS B 1 97 ? -38.350 11.493 -14.263 1.00 66.96 97 LYS B C 1
ATOM 2675 O O . LYS B 1 97 ? -37.700 10.904 -15.125 1.00 67.09 97 LYS B O 1
ATOM 2681 N N . PHE B 1 98 ? -38.401 12.816 -14.182 1.00 71.12 98 PHE B N 1
ATOM 2682 C CA . PHE B 1 98 ? -37.773 13.662 -15.190 1.00 72.41 98 PHE B CA 1
ATOM 2683 C C . PHE B 1 98 ? -36.265 13.743 -14.983 1.00 67.88 98 PHE B C 1
ATOM 2684 O O . PHE B 1 98 ? -35.796 13.909 -13.848 1.00 65.88 98 PHE B O 1
ATOM 2692 N N . SER B 1 99 ? -35.525 13.592 -16.083 1.00 56.43 99 SER B N 1
ATOM 2693 C CA . SER B 1 99 ? -34.049 13.696 -16.127 1.00 62.99 99 SER B CA 1
ATOM 2694 C C . SER B 1 99 ? -33.283 13.161 -14.892 1.00 66.62 99 SER B C 1
ATOM 2695 O O . SER B 1 99 ? -32.597 13.915 -14.176 1.00 53.43 99 SER B O 1
ATOM 2698 N N . ILE B 1 100 ? -33.388 11.852 -14.668 1.00 63.89 100 ILE B N 1
ATOM 2699 C CA . ILE B 1 100 ? -32.771 11.205 -13.513 1.00 60.38 100 ILE B CA 1
ATOM 2700 C C . ILE B 1 100 ? -31.278 11.493 -13.356 1.00 73.27 100 ILE B C 1
ATOM 2701 O O . ILE B 1 100 ? -30.797 11.792 -12.249 1.00 63.27 100 ILE B O 1
ATOM 2706 N N . GLU B 1 101 ? -30.549 11.384 -14.464 1.00 66.27 101 GLU B N 1
ATOM 2707 C CA . GLU B 1 101 ? -29.112 11.598 -14.457 1.00 58.99 101 GLU B CA 1
ATOM 2708 C C . GLU B 1 101 ? -28.818 13.009 -13.982 1.00 56.34 101 GLU B C 1
ATOM 2709 O O . GLU B 1 101 ? -27.921 13.222 -13.161 1.00 56.71 101 GLU B O 1
ATOM 2711 N N . LYS B 1 102 ? -29.594 13.971 -14.472 1.00 45.85 102 LYS B N 1
ATOM 2712 C CA . LYS B 1 102 ? -29.400 15.359 -14.059 1.00 60.31 102 LYS B CA 1
ATOM 2713 C C . LYS B 1 102 ? -29.685 15.560 -12.558 1.00 54.44 102 LYS B C 1
ATOM 2714 O O . LYS B 1 102 ? -29.072 16.425 -11.919 1.00 48.20 102 LYS B O 1
ATOM 2716 N N . GLN B 1 103 ? -30.576 14.739 -11.997 1.00 41.92 103 GLN B N 1
ATOM 2717 C CA . GLN B 1 103 ? -30.882 14.811 -10.564 1.00 53.57 103 GLN B CA 1
ATOM 2718 C C . GLN B 1 103 ? -29.679 14.365 -9.770 1.00 51.46 103 GLN B C 1
ATOM 2719 O O . GLN B 1 103 ? -29.337 14.985 -8.768 1.00 56.37 103 GLN B O 1
ATOM 2725 N N . GLU B 1 104 ? -29.032 13.295 -10.231 1.00 45.33 104 GLU B N 1
ATOM 2726 C CA . GLU B 1 104 ? -27.913 12.718 -9.503 1.00 52.67 104 GLU B CA 1
ATOM 2727 C C . GLU B 1 104 ? -26.738 13.699 -9.566 1.00 50.83 104 GLU B C 1
ATOM 2728 O O . GLU B 1 104 ? -26.050 13.931 -8.572 1.00 50.01 104 GLU B O 1
ATOM 2730 N N . LEU B 1 105 ? -26.555 14.306 -10.734 1.00 39.96 105 LEU B N 1
ATOM 2731 C CA . LEU B 1 105 ? -25.545 15.336 -10.927 1.00 45.39 105 LEU B CA 1
ATOM 2732 C C . LEU B 1 105 ? -25.755 16.512 -9.996 1.00 41.86 105 LEU B C 1
ATOM 2733 O O . LEU B 1 105 ? -24.816 16.975 -9.351 1.00 44.42 105 LEU B O 1
ATOM 2738 N N . MET B 1 106 ? -26.984 17.003 -9.926 1.00 39.81 106 MET B N 1
ATOM 2739 C CA A MET B 1 106 ? -27.239 18.183 -9.123 0.46 41.91 106 MET B CA 1
ATOM 2740 C CA B MET B 1 106 ? -27.275 18.177 -9.119 0.54 42.43 106 MET B CA 1
ATOM 2741 C C . MET B 1 106 ? -27.018 17.883 -7.632 1.00 46.14 106 MET B C 1
ATOM 2742 O O . MET B 1 106 ? -26.490 18.724 -6.903 1.00 47.41 106 MET B O 1
ATOM 2751 N N . LYS B 1 107 ? -27.396 16.679 -7.188 1.00 36.34 107 LYS B N 1
ATOM 2752 C CA . LYS B 1 107 ? -27.120 16.247 -5.813 1.00 52.38 107 LYS B CA 1
ATOM 2753 C C . LYS B 1 107 ? -25.619 16.208 -5.580 1.00 54.49 107 LYS B C 1
ATOM 2754 O O . LYS B 1 107 ? -25.138 16.663 -4.538 1.00 45.44 107 LYS B O 1
ATOM 2760 N N . ALA B 1 108 ? -24.874 15.684 -6.553 1.00 39.28 108 ALA B N 1
ATOM 2761 C CA . ALA B 1 108 ? -23.426 15.533 -6.367 1.00 50.09 108 ALA B CA 1
ATOM 2762 C C . ALA B 1 108 ? -22.802 16.897 -6.206 1.00 45.90 108 ALA B C 1
ATOM 2763 O O . ALA B 1 108 ? -21.824 17.072 -5.477 1.00 44.67 108 ALA B O 1
ATOM 2765 N N . LEU B 1 109 ? -23.404 17.870 -6.883 1.00 41.90 109 LEU B N 1
ATOM 2766 C CA . LEU B 1 109 ? -22.915 19.242 -6.855 1.00 42.06 109 LEU B CA 1
ATOM 2767 C C . LEU B 1 109 ? -23.429 19.990 -5.628 1.00 50.65 109 LEU B C 1
ATOM 2768 O O . LEU B 1 109 ? -23.133 21.170 -5.452 1.00 55.41 109 LEU B O 1
ATOM 2773 N N . GLY B 1 110 ? -24.198 19.306 -4.783 1.00 42.18 110 GLY B N 1
ATOM 2774 C CA . GLY B 1 110 ? -24.564 19.856 -3.487 1.00 49.73 110 GLY B CA 1
ATOM 2775 C C . GLY B 1 110 ? -25.950 20.481 -3.441 1.00 58.59 110 GLY B C 1
ATOM 2776 O O . GLY B 1 110 ? -26.361 20.986 -2.393 1.00 54.58 110 GLY B O 1
ATOM 2777 N N . ALA B 1 111 ? -26.675 20.456 -4.563 1.00 45.44 111 ALA B N 1
ATOM 2778 C CA . ALA B 1 111 ? -28.012 21.045 -4.575 1.00 47.49 111 ALA B CA 1
ATOM 2779 C C . ALA B 1 111 ? -28.999 20.136 -3.882 1.00 48.37 111 ALA B C 1
ATOM 2780 O O . ALA B 1 111 ? -28.822 18.924 -3.838 1.00 52.63 111 ALA B O 1
ATOM 2782 N N . THR B 1 112 ? -30.057 20.741 -3.360 1.00 45.06 112 THR B N 1
ATOM 2783 C CA . THR B 1 112 ? -31.177 20.008 -2.798 1.00 46.77 112 THR B CA 1
ATOM 2784 C C . THR B 1 112 ? -32.167 19.694 -3.929 1.00 58.18 112 THR B C 1
ATOM 2785 O O . THR B 1 112 ? -32.565 20.589 -4.669 1.00 58.89 112 THR B O 1
ATOM 2789 N N . VAL B 1 113 ? -32.549 18.429 -4.083 1.00 57.36 113 VAL B N 1
ATOM 2790 C CA . VAL B 1 113 ? -33.546 18.065 -5.095 1.00 51.57 113 VAL B CA 1
ATOM 2791 C C . VAL B 1 113 ? -34.923 17.789 -4.484 1.00 61.81 113 VAL B C 1
ATOM 2792 O O . VAL B 1 113 ? -35.065 16.893 -3.636 1.00 64.00 113 VAL B O 1
ATOM 2796 N N . VAL B 1 114 ? -35.931 18.550 -4.914 1.00 51.22 114 VAL B N 1
ATOM 2797 C CA . VAL B 1 114 ? -37.309 18.264 -4.504 1.00 55.16 114 VAL B CA 1
ATOM 2798 C C . VAL B 1 114 ? -38.162 17.756 -5.676 1.00 59.41 114 VAL B C 1
ATOM 2799 O O . VAL B 1 114 ? -38.144 18.323 -6.772 1.00 64.93 114 VAL B O 1
ATOM 2803 N N . HIS B 1 115 ? -38.880 16.662 -5.446 1.00 57.74 115 HIS B N 1
ATOM 2804 C CA . HIS B 1 115 ? -39.757 16.088 -6.468 1.00 65.83 115 HIS B CA 1
ATOM 2805 C C . HIS B 1 115 ? -41.143 16.728 -6.512 1.00 71.59 115 HIS B C 1
ATOM 2806 O O . HIS B 1 115 ? -41.798 16.903 -5.483 1.00 76.24 115 HIS B O 1
ATOM 2813 N N . THR B 1 116 ? -41.570 17.078 -7.720 1.00 73.33 116 THR B N 1
ATOM 2814 C CA . THR B 1 116 ? -42.956 17.432 -8.002 1.00 72.11 116 THR B CA 1
ATOM 2815 C C . THR B 1 116 ? -43.586 16.252 -8.763 1.00 78.68 116 THR B C 1
ATOM 2816 O O . THR B 1 116 ? -42.857 15.413 -9.307 1.00 70.09 116 THR B O 1
ATOM 2820 N N . PRO B 1 117 ? -44.934 16.170 -8.802 1.00 81.17 117 PRO B N 1
ATOM 2821 C CA . PRO B 1 117 ? -45.565 15.050 -9.520 1.00 81.29 117 PRO B CA 1
ATOM 2822 C C . PRO B 1 117 ? -45.140 14.991 -10.980 1.00 77.48 117 PRO B C 1
ATOM 2823 O O . PRO B 1 117 ? -45.000 16.048 -11.614 1.00 67.37 117 PRO B O 1
ATOM 2827 N N . THR B 1 118 ? -44.918 13.777 -11.489 1.00 83.64 118 THR B N 1
ATOM 2828 C CA . THR B 1 118 ? -44.445 13.584 -12.860 1.00 86.75 118 THR B CA 1
ATOM 2829 C C . THR B 1 118 ? -45.450 14.157 -13.854 1.00 88.89 118 THR B C 1
ATOM 2830 O O . THR B 1 118 ? -45.065 14.814 -14.829 1.00 88.80 118 THR B O 1
ATOM 2834 N N . GLU B 1 119 ? -46.734 13.924 -13.579 1.00 85.90 119 GLU B N 1
ATOM 2835 C CA . GLU B 1 119 ? -47.824 14.335 -14.465 1.00 91.82 119 GLU B CA 1
ATOM 2836 C C . GLU B 1 119 ? -47.943 15.847 -14.610 1.00 100.81 119 GLU B C 1
ATOM 2837 O O . GLU B 1 119 ? -48.334 16.341 -15.672 1.00 110.80 119 GLU B O 1
ATOM 2843 N N . GLN B 1 120 ? -47.609 16.581 -13.551 1.00 85.73 120 GLN B N 1
ATOM 2844 C CA . GLN B 1 120 ? -47.728 18.033 -13.577 1.00 76.80 120 GLN B CA 1
ATOM 2845 C C . GLN B 1 120 ? -46.544 18.649 -14.319 1.00 73.63 120 GLN B C 1
ATOM 2846 O O . GLN B 1 120 ? -46.540 19.843 -14.617 1.00 78.50 120 GLN B O 1
ATOM 2852 N N . GLY B 1 121 ? -45.558 17.811 -14.634 1.00 71.45 121 GLY B N 1
ATOM 2853 C CA . GLY B 1 121 ? -44.435 18.195 -15.473 1.00 69.60 121 GLY B CA 1
ATOM 2854 C C . GLY B 1 121 ? -43.822 19.534 -15.117 1.00 74.14 121 GLY B C 1
ATOM 2855 O O . GLY B 1 121 ? -43.750 19.884 -13.931 1.00 77.78 121 GLY B O 1
ATOM 2856 N N . MET B 1 122 ? -43.394 20.281 -16.136 1.00 64.90 122 MET B N 1
ATOM 2857 C CA . MET B 1 122 ? -42.831 21.617 -15.936 1.00 72.24 122 MET B CA 1
ATOM 2858 C C . MET B 1 122 ? -43.730 22.522 -15.093 1.00 83.65 122 MET B C 1
ATOM 2859 O O . MET B 1 122 ? -43.247 23.253 -14.221 1.00 82.55 122 MET B O 1
ATOM 2864 N N . THR B 1 123 ? -45.036 22.461 -15.340 1.00 80.60 123 THR B N 1
ATOM 2865 C CA . THR B 1 123 ? -45.969 23.301 -14.602 1.00 80.79 123 THR B CA 1
ATOM 2866 C C . THR B 1 123 ? -45.944 22.998 -13.103 1.00 76.88 123 THR B C 1
ATOM 2867 O O . THR B 1 123 ? -46.044 23.909 -12.280 1.00 77.29 123 THR B O 1
ATOM 2871 N N . GLY B 1 124 ? -45.818 21.722 -12.755 1.00 73.31 124 GLY B N 1
ATOM 2872 C CA . GLY B 1 124 ? -45.763 21.325 -11.360 1.00 86.78 124 GLY B CA 1
ATOM 2873 C C . GLY B 1 124 ? -44.465 21.773 -10.720 1.00 78.14 124 GLY B C 1
ATOM 2874 O O . GLY B 1 124 ? -44.445 22.192 -9.553 1.00 81.14 124 GLY B O 1
ATOM 2875 N N . ALA B 1 125 ? -43.385 21.700 -11.492 1.00 66.54 125 ALA B N 1
ATOM 2876 C CA . ALA B 1 125 ? -42.078 22.156 -11.022 1.00 66.89 125 ALA B CA 1
ATOM 2877 C C . ALA B 1 125 ? -42.072 23.671 -10.796 1.00 75.18 125 ALA B C 1
ATOM 2878 O O . ALA B 1 125 ? -41.597 24.153 -9.758 1.00 69.90 125 ALA B O 1
ATOM 2880 N N . ILE B 1 126 ? -42.607 24.413 -11.763 1.00 70.64 126 ILE B N 1
ATOM 2881 C CA . ILE B 1 126 ? -42.730 25.860 -11.631 1.00 68.17 126 ILE B CA 1
ATOM 2882 C C . ILE B 1 126 ? -43.650 26.225 -10.471 1.00 76.56 126 ILE B C 1
ATOM 2883 O O . ILE B 1 126 ? -43.402 27.198 -9.760 1.00 80.47 126 ILE B O 1
ATOM 2888 N N . ALA B 1 127 ? -44.697 25.430 -10.270 1.00 81.44 127 ALA B N 1
ATOM 2889 C CA . ALA B 1 127 ? -45.621 25.646 -9.163 1.00 86.27 127 ALA B CA 1
ATOM 2890 C C . ALA B 1 127 ? -44.901 25.613 -7.817 1.00 89.82 127 ALA B C 1
ATOM 2891 O O . ALA B 1 127 ? -45.041 26.533 -7.009 1.00 95.46 127 ALA B O 1
ATOM 2893 N N . LYS B 1 128 ? -44.126 24.559 -7.578 1.00 84.26 128 LYS B N 1
ATOM 2894 C CA . LYS B 1 128 ? -43.469 24.389 -6.282 1.00 78.42 128 LYS B CA 1
ATOM 2895 C C . LYS B 1 128 ? -42.399 25.442 -6.025 1.00 79.93 128 LYS B C 1
ATOM 2896 O O . LYS B 1 128 ? -42.275 25.935 -4.903 1.00 83.46 128 LYS B O 1
ATOM 2902 N N . ALA B 1 129 ? -41.630 25.782 -7.055 1.00 77.76 129 ALA B N 1
ATOM 2903 C CA . ALA B 1 129 ? -40.610 26.814 -6.920 1.00 74.17 129 ALA B CA 1
ATOM 2904 C C . ALA B 1 129 ? -41.231 28.113 -6.395 1.00 82.97 129 ALA B C 1
ATOM 2905 O O . ALA B 1 129 ? -40.732 28.707 -5.436 1.00 82.90 129 ALA B O 1
ATOM 2907 N N . LYS B 1 130 ? -42.327 28.531 -7.025 1.00 87.02 130 LYS B N 1
ATOM 2908 C CA . LYS B 1 130 ? -43.062 29.721 -6.615 1.00 84.34 130 LYS B CA 1
ATOM 2909 C C . LYS B 1 130 ? -43.447 29.685 -5.143 1.00 84.0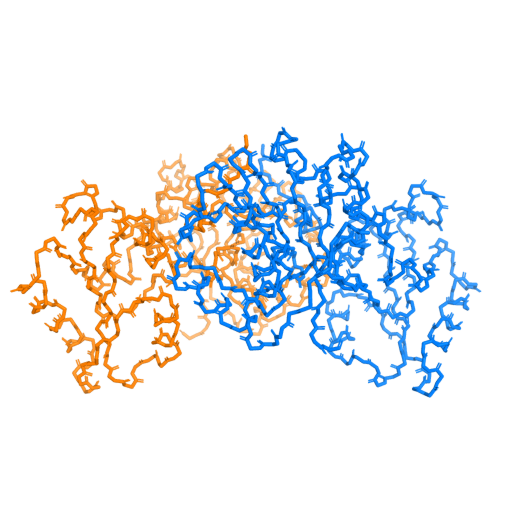8 130 LYS B C 1
ATOM 2910 O O . LYS B 1 130 ? -43.344 30.702 -4.452 1.00 92.47 130 LYS B O 1
ATOM 2916 N N . GLU B 1 131 ? -43.896 28.524 -4.667 1.00 77.29 131 GLU B N 1
ATOM 2917 C CA . GLU B 1 131 ? -44.223 28.360 -3.253 1.00 85.24 131 GLU B CA 1
ATOM 2918 C C . GLU B 1 131 ? -43.013 28.686 -2.407 1.00 91.74 131 GLU B C 1
ATOM 2919 O O . GLU B 1 131 ? -43.079 29.488 -1.478 1.00 97.16 131 GLU B O 1
ATOM 2925 N N . LEU B 1 132 ? -41.905 28.028 -2.726 1.00 81.44 132 LEU B N 1
ATOM 2926 C CA . LEU B 1 132 ? -40.752 28.056 -1.846 1.00 84.32 132 LEU B CA 1
ATOM 2927 C C . LEU B 1 132 ? -40.135 29.456 -1.780 1.00 86.21 132 LEU B C 1
ATOM 2928 O O . LEU B 1 132 ? -39.611 29.854 -0.738 1.00 86.08 132 LEU B O 1
ATOM 2933 N N . VAL B 1 133 ? -40.225 30.211 -2.874 1.00 84.64 133 VAL B N 1
ATOM 2934 C CA . VAL B 1 133 ? -39.796 31.607 -2.847 1.00 87.86 133 VAL B CA 1
ATOM 2935 C C . VAL B 1 133 ? -40.682 32.394 -1.872 1.00 94.91 133 VAL B C 1
ATOM 2936 O O . VAL B 1 133 ? -40.206 33.281 -1.153 1.00 95.41 133 VAL B O 1
ATOM 2940 N N . ASN B 1 134 ? -41.962 32.030 -1.825 1.00 98.79 134 ASN B N 1
ATOM 2941 C CA . ASN B 1 134 ? -42.913 32.633 -0.892 1.00 101.85 134 ASN B CA 1
ATOM 2942 C C . ASN B 1 134 ? -42.826 32.035 0.513 1.00 104.85 134 ASN B C 1
ATOM 2943 O O . ASN B 1 134 ? -43.744 32.192 1.311 1.00 111.95 134 ASN B O 1
ATOM 2948 N N . GLU B 1 135 ? -41.725 31.343 0.805 1.00 103.58 135 GLU B N 1
ATOM 2949 C CA . GLU B 1 135 ? -41.495 30.771 2.128 1.00 96.46 135 GLU B CA 1
ATOM 2950 C C . GLU B 1 135 ? -40.025 30.882 2.511 1.00 97.00 135 GLU B C 1
ATOM 2951 O O . GLU B 1 135 ? -39.628 30.462 3.600 1.00 99.22 135 GLU B O 1
ATOM 2957 N N . ILE B 1 136 ? -39.215 31.442 1.613 1.00 89.96 136 ILE B N 1
ATOM 2958 C CA . ILE B 1 136 ? -37.792 31.642 1.896 1.00 81.58 136 ILE B CA 1
ATOM 2959 C C . ILE B 1 136 ? -37.357 33.089 1.666 1.00 92.78 136 ILE B C 1
ATOM 2960 O O . ILE B 1 136 ? -37.724 33.702 0.663 1.00 99.77 136 ILE B O 1
ATOM 2965 N N . PRO B 1 137 ? -36.611 33.654 2.630 1.00 99.11 137 PRO B N 1
ATOM 2966 C CA . PRO B 1 137 ? -36.066 35.008 2.491 1.00 102.44 137 PRO B CA 1
ATOM 2967 C C . PRO B 1 137 ? -34.724 34.986 1.763 1.00 86.43 137 PRO B C 1
ATOM 2968 O O . PRO B 1 137 ? -33.949 34.036 1.938 1.00 81.79 137 PRO B O 1
ATOM 2972 N N . ASN B 1 138 ? -34.448 36.031 0.983 1.00 78.64 138 ASN B N 1
ATOM 2973 C CA . ASN B 1 138 ? -33.298 36.047 0.082 1.00 88.36 138 ASN B CA 1
ATOM 2974 C C . ASN B 1 138 ? -33.432 34.842 -0.837 1.00 82.94 138 ASN B C 1
ATOM 2975 O O . ASN B 1 138 ? -32.599 33.939 -0.834 1.00 91.84 138 ASN B O 1
ATOM 2980 N N . SER B 1 139 ? -34.512 34.855 -1.617 1.00 89.92 139 SER B N 1
ATOM 2981 C CA . SER B 1 139 ? -34.952 33.726 -2.431 1.00 84.48 139 SER B CA 1
ATOM 2982 C C . SER B 1 139 ? -35.293 34.224 -3.838 1.00 91.43 139 SER B C 1
ATOM 2983 O O . SER B 1 139 ? -35.899 35.299 -3.989 1.00 71.84 139 SER B O 1
ATOM 2986 N N . TYR B 1 140 ? -34.918 33.442 -4.855 1.00 80.32 140 TYR B N 1
ATOM 2987 C CA . TYR B 1 140 ? -35.204 33.788 -6.245 1.00 77.10 140 TYR B CA 1
ATOM 2988 C C . TYR B 1 140 ? -35.368 32.564 -7.168 1.00 70.35 140 TYR B C 1
ATOM 2989 O O . TYR B 1 140 ? -34.531 31.658 -7.159 1.00 62.99 140 TYR B O 1
ATOM 2998 N N . SER B 1 141 ? -36.450 32.547 -7.953 1.00 74.01 141 SER B N 1
ATOM 2999 C CA . SER B 1 141 ? -36.707 31.482 -8.933 1.00 77.92 141 SER B CA 1
ATOM 3000 C C . SER B 1 141 ? -36.858 32.034 -10.349 1.00 79.33 141 SER B C 1
ATOM 3001 O O . SER B 1 141 ? -37.795 32.789 -10.629 1.00 86.20 141 SER B O 1
ATOM 3004 N N . PRO B 1 142 ? -35.940 31.646 -11.249 1.00 71.05 142 PRO B N 1
ATOM 3005 C CA . PRO B 1 142 ? -35.931 32.142 -12.628 1.00 68.63 142 PRO B CA 1
ATOM 3006 C C . PRO B 1 142 ? -37.122 31.637 -13.435 1.00 73.75 142 PRO B C 1
ATOM 3007 O O . PRO B 1 142 ? -37.646 30.558 -13.153 1.00 76.94 142 PRO B O 1
ATOM 3011 N N . SER B 1 143 ? -37.553 32.432 -14.411 1.00 76.18 143 SER B N 1
ATOM 3012 C CA . SER B 1 143 ? -38.576 32.012 -15.357 1.00 76.49 143 SER B CA 1
ATOM 3013 C C . SER B 1 143 ? -38.024 30.881 -16.222 1.00 64.56 143 SER B C 1
ATOM 3014 O O . SER B 1 143 ? -36.801 30.719 -16.333 1.00 58.52 143 SER B O 1
ATOM 3017 N N . GLN B 1 144 ? -38.914 30.095 -16.826 1.00 74.32 144 GLN B N 1
ATOM 3018 C CA . GLN B 1 144 ? -38.500 29.003 -17.710 1.00 73.79 144 GLN B CA 1
ATOM 3019 C C . GLN B 1 144 ? -37.630 29.570 -18.825 1.00 83.86 144 GLN B C 1
ATOM 3020 O O . GLN B 1 144 ? -36.637 28.949 -19.235 1.00 74.76 144 GLN B O 1
ATOM 3026 N N . PHE B 1 145 ? -37.994 30.770 -19.280 1.00 80.53 145 PHE B N 1
ATOM 3027 C CA . PHE B 1 145 ? -37.212 31.490 -20.275 1.00 81.39 145 PHE B CA 1
ATOM 3028 C C . PHE B 1 145 ? -35.796 31.761 -19.776 1.00 74.73 145 PHE B C 1
ATOM 3029 O O . PHE B 1 145 ? -34.813 31.427 -20.448 1.00 61.05 145 PHE B O 1
ATOM 3037 N N . ALA B 1 146 ? -35.696 32.394 -18.612 1.00 68.68 146 ALA B N 1
ATOM 3038 C CA . ALA B 1 146 ? -34.394 32.647 -18.000 1.00 71.62 146 ALA B CA 1
ATOM 3039 C C . ALA B 1 146 ? -33.614 31.355 -17.767 1.00 64.04 146 ALA B C 1
ATOM 3040 O O . ALA B 1 146 ? -32.390 31.346 -17.857 1.00 69.71 146 ALA B O 1
ATOM 3042 N N . ASN B 1 147 ? -34.332 30.272 -17.474 1.00 63.70 147 ASN B N 1
ATOM 3043 C CA . ASN B 1 147 ? -33.723 28.997 -17.098 1.00 60.01 147 ASN B CA 1
ATOM 3044 C C . ASN B 1 147 ? -33.309 28.096 -18.272 1.00 61.19 147 ASN B C 1
ATOM 3045 O O . ASN B 1 147 ? -32.476 27.190 -18.101 1.00 58.84 147 ASN B O 1
ATOM 3050 N N . GLU B 1 148 ? -33.869 28.360 -19.456 1.00 66.48 148 GLU B N 1
ATOM 3051 C CA . GLU B 1 148 ? -33.685 27.494 -20.628 1.00 60.58 148 GLU B CA 1
ATOM 3052 C C . GLU B 1 148 ? -33.259 28.225 -21.919 1.00 72.70 148 GLU B C 1
ATOM 3053 O O . GLU B 1 148 ? -32.484 27.677 -22.712 1.00 70.73 148 GLU B O 1
ATOM 3059 N N . ALA B 1 149 ? -33.775 29.437 -22.147 1.00 70.75 149 ALA B N 1
ATOM 3060 C CA . ALA B 1 149 ? -33.693 30.047 -23.489 1.00 77.22 149 ALA B CA 1
ATOM 3061 C C . ALA B 1 149 ? -33.118 31.463 -23.624 1.00 81.17 149 ALA B C 1
ATOM 3062 O O . ALA B 1 149 ? -33.285 32.084 -24.673 1.00 89.84 149 ALA B O 1
ATOM 3064 N N . ASN B 1 150 ? -32.439 31.973 -22.602 1.00 78.29 150 ASN B N 1
ATOM 3065 C CA . ASN B 1 150 ? -31.973 33.366 -22.627 1.00 77.71 150 ASN B CA 1
ATOM 3066 C C . ASN B 1 150 ? -30.643 33.563 -23.373 1.00 71.25 150 ASN B C 1
ATOM 3067 O O . ASN B 1 150 ? -29.611 32.995 -22.990 1.00 65.40 150 ASN B O 1
ATOM 3072 N N . PRO B 1 151 ? -30.675 34.365 -24.456 1.00 67.55 151 PRO B N 1
ATOM 3073 C CA . PRO B 1 151 ? -29.482 34.562 -25.290 1.00 57.83 151 PRO B CA 1
ATOM 3074 C C . PRO B 1 151 ? -28.508 35.590 -24.717 1.00 64.58 151 PRO B C 1
ATOM 3075 O O . PRO B 1 151 ? -27.413 35.755 -25.273 1.00 63.36 151 PRO B O 1
ATOM 3079 N N . ARG B 1 152 ? -28.902 36.269 -23.639 1.00 64.02 152 ARG B N 1
ATOM 3080 C CA . ARG B 1 152 ? -28.121 37.378 -23.103 1.00 61.01 152 ARG B CA 1
ATOM 3081 C C . ARG B 1 152 ? -26.740 36.913 -22.675 1.00 59.07 152 ARG B C 1
ATOM 3082 O O . ARG B 1 152 ? -25.752 37.634 -22.836 1.00 70.53 152 ARG B O 1
ATOM 3090 N N . ALA B 1 153 ? -26.674 35.691 -22.155 1.00 61.26 153 ALA B N 1
ATOM 3091 C CA . ALA B 1 153 ? -25.424 35.143 -21.642 1.00 56.88 153 ALA B CA 1
ATOM 3092 C C . ALA B 1 153 ? -24.367 35.101 -22.737 1.00 66.96 153 ALA B C 1
ATOM 3093 O O . ALA B 1 153 ? -23.202 35.471 -22.516 1.00 68.53 153 ALA B O 1
ATOM 3095 N N . TYR B 1 154 ? -24.783 34.648 -23.919 1.00 60.26 154 TYR B N 1
ATOM 3096 C CA . TYR B 1 154 ? -23.861 34.479 -25.035 1.00 64.67 154 TYR B CA 1
ATOM 3097 C C . TYR B 1 154 ? -23.594 35.822 -25.697 1.00 64.28 154 TYR B C 1
ATOM 3098 O O . TYR B 1 154 ? -22.527 36.050 -26.277 1.00 60.59 154 TYR B O 1
ATOM 3107 N N . PHE B 1 155 ? -24.577 36.708 -25.610 1.00 61.55 155 PHE B N 1
ATOM 3108 C CA . PHE B 1 155 ? -24.396 38.073 -26.064 1.00 63.17 155 PHE B CA 1
ATOM 3109 C C . PHE B 1 155 ? -23.291 38.742 -25.236 1.00 61.29 155 PHE B C 1
ATOM 3110 O O . PHE B 1 155 ? -22.507 39.547 -25.749 1.00 63.00 155 PHE B O 1
ATOM 3118 N N . LYS B 1 156 ? -23.229 38.391 -23.955 1.00 62.13 156 LYS B N 1
ATOM 3119 C CA . LYS B 1 156 ? -22.371 39.094 -23.005 1.00 64.17 156 LYS B CA 1
ATOM 3120 C C . LYS B 1 156 ? -20.974 38.494 -22.943 1.00 67.51 156 LYS B C 1
ATOM 3121 O O . LYS B 1 156 ? -20.012 39.193 -22.624 1.00 68.49 156 LYS B O 1
ATOM 3127 N N . THR B 1 157 ? -20.863 37.203 -23.252 1.00 51.05 157 THR B N 1
ATOM 3128 C CA . THR B 1 157 ? -19.609 36.504 -23.045 1.00 52.25 157 THR B CA 1
ATOM 3129 C C . THR B 1 157 ? -19.039 35.883 -24.325 1.00 52.66 157 THR B C 1
ATOM 3130 O O . THR B 1 157 ? -17.984 36.297 -24.803 1.00 62.59 157 THR B O 1
ATOM 3134 N N . LEU B 1 158 ? -19.744 34.898 -24.875 1.00 48.75 158 LEU B N 1
ATOM 3135 C CA . LEU B 1 158 ? -19.301 34.201 -26.078 1.00 51.79 158 LEU B CA 1
ATOM 3136 C C . LEU B 1 158 ? -19.028 35.136 -27.271 1.00 48.95 158 LEU B C 1
ATOM 3137 O O . LEU B 1 158 ? -17.933 35.112 -27.832 1.00 58.58 158 LEU B O 1
ATOM 3142 N N . GLY B 1 159 ? -20.002 35.960 -27.638 1.00 52.07 159 GLY B N 1
ATOM 3143 C CA . GLY B 1 159 ? -19.806 36.949 -28.690 1.00 49.66 159 GLY B CA 1
ATOM 3144 C C . GLY B 1 159 ? -18.516 37.745 -28.541 1.00 63.83 159 GLY B C 1
ATOM 3145 O O . GLY B 1 159 ? -17.644 37.664 -29.416 1.00 59.10 159 GLY B O 1
ATOM 3146 N N . PRO B 1 160 ? -18.387 38.507 -27.436 1.00 61.71 160 PRO B N 1
ATOM 3147 C CA . PRO B 1 160 ? -17.186 39.302 -27.145 1.00 66.80 160 PRO B CA 1
ATOM 3148 C C . PRO B 1 160 ? -15.879 38.511 -27.213 1.00 59.47 160 PRO B C 1
ATOM 3149 O O . PRO B 1 160 ? -14.885 39.069 -27.678 1.00 63.01 160 PRO B O 1
ATOM 3153 N N . GLU B 1 161 ? -15.876 37.254 -26.768 1.00 58.61 161 GLU B N 1
ATOM 3154 C CA . GLU B 1 161 ? -14.672 36.434 -26.848 1.00 57.02 161 GLU B CA 1
ATOM 3155 C C . GLU B 1 161 ? -14.257 36.190 -28.297 1.00 58.43 161 GLU B C 1
ATOM 3156 O O . GLU B 1 161 ? -13.067 36.180 -28.612 1.00 56.79 161 GLU B O 1
ATOM 3162 N N . LEU B 1 162 ? -15.237 35.978 -29.170 1.00 53.01 162 LEU B N 1
ATOM 3163 C CA . LEU B 1 162 ? -14.948 35.722 -30.574 1.00 60.09 162 LEU B CA 1
ATOM 3164 C C . LEU B 1 162 ? -14.394 36.991 -31.214 1.00 69.57 162 LEU B C 1
ATOM 3165 O O . LEU B 1 162 ? -13.371 36.953 -31.892 1.00 64.46 162 LEU B O 1
ATOM 3170 N N . TRP B 1 163 ? -15.067 38.113 -30.979 1.00 75.32 163 TRP B N 1
ATOM 3171 C CA . TRP B 1 163 ? -14.651 39.397 -31.525 1.00 78.09 163 TRP B CA 1
ATOM 3172 C C . TRP B 1 163 ? -13.243 39.757 -31.071 1.00 75.23 163 TRP B C 1
ATOM 3173 O O . TRP B 1 163 ? -12.388 40.092 -31.889 1.00 74.43 163 TRP B O 1
ATOM 3184 N N . SER B 1 164 ? -13.010 39.674 -29.765 1.00 75.55 164 SER B N 1
ATOM 3185 C CA . SER B 1 164 ? -11.706 39.973 -29.186 1.00 78.82 164 SER B CA 1
ATOM 3186 C C . SER B 1 164 ? -10.593 39.077 -29.743 1.00 68.16 164 SER B C 1
ATOM 3187 O O . SER B 1 164 ? -9.568 39.565 -30.221 1.00 65.79 164 SER B O 1
ATOM 3190 N N . ALA B 1 165 ? -10.799 37.769 -29.702 1.00 53.98 165 ALA B N 1
ATOM 3191 C CA . ALA B 1 165 ? -9.750 36.851 -30.130 1.00 57.54 165 ALA B CA 1
ATOM 3192 C C . ALA B 1 165 ? -9.362 37.050 -31.599 1.00 64.74 165 ALA B C 1
ATOM 3193 O O . ALA B 1 165 ? -8.200 36.884 -31.964 1.00 67.89 165 ALA B O 1
ATOM 3195 N N . LEU B 1 166 ? -10.317 37.444 -32.434 1.00 70.63 166 LEU B N 1
ATOM 3196 C CA . LEU B 1 166 ? -10.033 37.598 -33.855 1.00 65.47 166 LEU B CA 1
ATOM 3197 C C . LEU B 1 166 ? -9.831 39.042 -34.288 1.00 80.70 166 LEU B C 1
ATOM 3198 O O . LEU B 1 166 ? -9.757 39.319 -35.488 1.00 79.85 166 LEU B O 1
ATOM 3203 N N . ASN B 1 167 ? -9.729 39.953 -33.321 1.00 86.43 167 ASN B N 1
ATOM 3204 C CA . ASN B 1 167 ? -9.542 41.375 -33.626 1.00 87.71 167 ASN B CA 1
ATOM 3205 C C . ASN B 1 167 ? -10.555 41.920 -34.622 1.00 79.59 167 ASN B C 1
ATOM 3206 O O . ASN B 1 167 ? -10.189 42.625 -35.563 1.00 78.78 167 ASN B O 1
ATOM 3211 N N . GLY B 1 168 ? -11.824 41.572 -34.426 1.00 76.95 168 GLY B N 1
ATOM 3212 C CA . GLY B 1 168 ? -12.899 42.084 -35.259 1.00 76.81 168 GLY B CA 1
ATOM 3213 C C . GLY B 1 168 ? -12.826 41.623 -36.698 1.00 77.36 168 GLY B C 1
ATOM 3214 O O . GLY B 1 168 ? -13.575 42.115 -37.554 1.00 73.85 168 GLY B O 1
ATOM 3215 N N . GLU B 1 169 ? -11.923 40.681 -36.963 1.00 67.95 169 GLU B N 1
ATOM 3216 C CA . GLU B 1 169 ? -11.725 40.167 -38.307 1.00 76.32 169 GLU B CA 1
ATOM 3217 C C . GLU B 1 169 ? -12.605 38.940 -38.508 1.00 69.36 169 GLU B C 1
ATOM 3218 O O . GLU B 1 169 ? -12.128 37.803 -38.560 1.00 62.98 169 GLU B O 1
ATOM 3224 N N . ILE B 1 170 ? -13.904 39.193 -38.620 1.00 74.26 170 ILE B N 1
ATOM 3225 C CA . ILE B 1 170 ? -14.896 38.141 -38.818 1.00 75.31 170 ILE B CA 1
ATOM 3226 C C . ILE B 1 170 ? -15.825 38.532 -39.962 1.00 70.97 170 ILE B C 1
ATOM 3227 O O . ILE B 1 170 ? -16.291 39.664 -40.021 1.00 74.95 170 ILE B O 1
ATOM 3232 N N . ASN B 1 171 ? -16.089 37.596 -40.869 1.00 76.03 171 ASN B N 1
ATOM 3233 C CA . ASN B 1 171 ? -16.969 37.859 -42.007 1.00 66.65 171 ASN B CA 1
ATOM 3234 C C . ASN B 1 171 ? -18.240 37.003 -41.963 1.00 71.54 171 ASN B C 1
ATOM 3235 O O . ASN B 1 171 ? -19.324 37.461 -42.345 1.00 64.30 171 ASN B O 1
ATOM 3240 N N . ILE B 1 172 ? -18.094 35.762 -41.490 1.00 55.48 172 ILE B N 1
ATOM 3241 C CA . ILE B 1 172 ? -19.199 34.799 -41.481 1.00 60.70 172 ILE B CA 1
ATOM 3242 C C . ILE B 1 172 ? -19.256 33.999 -40.174 1.00 60.96 172 ILE B C 1
ATOM 3243 O O . ILE B 1 172 ? -18.271 33.372 -39.769 1.00 58.26 172 ILE B O 1
ATOM 3248 N N . PHE B 1 173 ? -20.417 34.018 -39.526 1.00 63.33 173 PHE B N 1
ATOM 3249 C CA . PHE B 1 173 ? -20.621 33.281 -38.286 1.00 54.19 173 PHE B CA 1
ATOM 3250 C C . PHE B 1 173 ? -21.573 32.105 -38.496 1.00 50.94 173 PHE B C 1
ATOM 3251 O O . PHE B 1 173 ? -22.688 32.294 -38.992 1.00 48.53 173 PHE B O 1
ATOM 3259 N N . VAL B 1 174 ? -21.138 30.904 -38.095 1.00 46.20 174 VAL B N 1
ATOM 3260 C CA . VAL B 1 174 ? -21.892 29.665 -38.310 1.00 43.08 174 VAL B CA 1
ATOM 3261 C C . VAL B 1 174 ? -22.106 28.898 -36.985 1.00 52.82 174 VAL B C 1
ATOM 3262 O O . VAL B 1 174 ? -21.136 28.450 -36.375 1.00 53.39 174 VAL B O 1
ATOM 3266 N N . ALA B 1 175 ? -23.355 28.745 -36.536 1.00 51.23 175 ALA B N 1
ATOM 3267 C CA . ALA B 1 175 ? -23.638 27.942 -35.320 1.00 54.60 175 ALA B CA 1
ATOM 3268 C C . ALA B 1 175 ? -25.005 27.272 -35.358 1.00 55.33 175 ALA B C 1
ATOM 3269 O O . ALA B 1 175 ? -25.903 27.736 -36.064 1.00 40.90 175 ALA B O 1
ATOM 3271 N N . GLY B 1 176 ? -25.157 26.184 -34.600 1.00 49.02 176 GLY B N 1
ATOM 3272 C CA . GLY B 1 176 ? -26.453 25.544 -34.415 1.00 50.45 176 GLY B CA 1
ATOM 3273 C C . GLY B 1 176 ? -27.364 26.403 -33.550 1.00 58.91 176 GLY B C 1
ATOM 3274 O O . GLY B 1 176 ? -26.886 27.367 -32.963 1.00 55.79 176 GLY B O 1
ATOM 3275 N N . ALA B 1 177 ? -28.654 26.050 -33.479 1.00 73.24 177 ALA B N 1
ATOM 3276 C CA . ALA B 1 177 ? -29.672 26.744 -32.667 1.00 76.09 177 ALA B CA 1
ATOM 3277 C C . ALA B 1 177 ? -29.139 27.468 -31.425 1.00 88.36 177 ALA B C 1
ATOM 3278 O O . ALA B 1 177 ? -29.200 28.700 -31.333 1.00 82.32 177 ALA B O 1
ATOM 3280 N N . PHE B 1 183 ? -26.413 30.440 -31.154 1.00 74.02 183 PHE B N 1
ATOM 3281 C CA . PHE B 1 183 ? -26.612 31.311 -32.299 1.00 68.69 183 PHE B CA 1
ATOM 3282 C C . PHE B 1 183 ? -27.349 32.534 -31.814 1.00 72.50 183 PHE B C 1
ATOM 3283 O O . PHE B 1 183 ? -26.982 33.671 -32.130 1.00 57.30 183 PHE B O 1
ATOM 3291 N N . MET B 1 184 ? -28.415 32.279 -31.065 1.00 92.34 184 MET B N 1
ATOM 3292 C CA . MET B 1 184 ? -29.113 33.310 -30.311 1.00 104.13 184 MET B CA 1
ATOM 3293 C C . MET B 1 184 ? -28.095 34.089 -29.481 1.00 95.56 184 MET B C 1
ATOM 3294 O O . MET B 1 184 ? -27.253 33.494 -28.804 1.00 107.77 184 MET B O 1
ATOM 3299 N N . GLY B 1 185 ? -28.133 35.412 -29.544 1.00 73.38 185 GLY B N 1
ATOM 3300 C CA . GLY B 1 185 ? -27.282 36.188 -28.663 1.00 59.61 185 GLY B CA 1
ATOM 3301 C C . GLY B 1 185 ? -25.908 36.459 -29.232 1.00 65.82 185 GLY B C 1
ATOM 3302 O O . GLY B 1 185 ? -25.455 37.605 -29.283 1.00 73.24 185 GLY B O 1
ATOM 3303 N N . THR B 1 186 ? -25.243 35.396 -29.659 1.00 53.50 186 THR B N 1
ATOM 3304 C CA . THR B 1 186 ? -23.932 35.514 -30.279 1.00 60.10 186 THR B CA 1
ATOM 3305 C C . THR B 1 186 ? -24.028 36.224 -31.631 1.00 59.20 186 THR B C 1
ATOM 3306 O O . THR B 1 186 ? -23.255 37.141 -31.911 1.00 55.65 186 THR B O 1
ATOM 3310 N N . ALA B 1 187 ? -24.977 35.802 -32.465 1.00 63.09 187 ALA B N 1
ATOM 3311 C CA . ALA B 1 187 ? -25.199 36.433 -33.771 1.00 60.35 187 ALA B CA 1
ATOM 3312 C C . ALA B 1 187 ? -25.661 37.875 -33.649 1.00 63.04 187 ALA B C 1
ATOM 3313 O O . ALA B 1 187 ? -25.348 38.711 -34.501 1.00 67.86 187 ALA B O 1
ATOM 3315 N N . SER B 1 188 ? -26.419 38.171 -32.603 1.00 63.75 188 SER B N 1
ATOM 3316 C CA . SER B 1 188 ? -26.854 39.542 -32.382 1.00 59.92 188 SER B CA 1
ATOM 3317 C C . SER B 1 188 ? -25.659 40.405 -32.034 1.00 57.19 188 SER B C 1
ATOM 3318 O O . SER B 1 188 ? -25.543 41.530 -32.508 1.00 64.88 188 SER B O 1
ATOM 3321 N N . TYR B 1 189 ? -24.773 39.881 -31.196 1.00 57.68 189 TYR B N 1
ATOM 3322 C CA . TYR B 1 189 ? -23.639 40.664 -30.750 1.00 64.87 189 TYR B CA 1
ATOM 3323 C C . TYR B 1 189 ? -22.758 41.013 -31.943 1.00 65.10 189 TYR B C 1
ATOM 3324 O O . TYR B 1 189 ? -22.303 42.147 -32.099 1.00 65.67 189 TYR B O 1
ATOM 3333 N N . LEU B 1 190 ? -22.524 40.012 -32.778 1.00 58.61 190 LEU B N 1
ATOM 3334 C CA . LEU B 1 190 ? -21.652 40.160 -33.925 1.00 64.73 190 LEU B CA 1
ATOM 3335 C C . LEU B 1 190 ? -22.238 41.125 -34.957 1.00 69.30 190 LEU B C 1
ATOM 3336 O O . LEU B 1 190 ? -21.500 41.875 -35.590 1.00 71.88 190 LEU B O 1
ATOM 3341 N N . LYS B 1 191 ? -23.562 41.115 -35.106 1.00 72.31 191 LYS B N 1
ATOM 3342 C CA . LYS B 1 191 ? -24.244 42.002 -36.047 1.00 74.45 191 LYS B CA 1
ATOM 3343 C C . LYS B 1 191 ? -24.092 43.454 -35.613 1.00 78.51 191 LYS B C 1
ATOM 3344 O O . LYS B 1 191 ? -23.869 44.345 -36.448 1.00 72.04 191 LYS B O 1
ATOM 3350 N N . GLU B 1 192 ? -24.227 43.679 -34.306 1.00 74.30 192 GLU B N 1
ATOM 3351 C CA . GLU B 1 192 ? -24.023 44.991 -33.708 1.00 79.49 192 GLU B CA 1
ATOM 3352 C C . GLU B 1 192 ? -22.605 45.493 -33.964 1.00 80.49 192 GLU B C 1
ATOM 3353 O O . GLU B 1 192 ? -22.408 46.637 -34.364 1.00 92.65 192 GLU B O 1
ATOM 3359 N N . LYS B 1 193 ? -21.622 44.636 -33.711 1.00 72.94 193 LYS B N 1
ATOM 3360 C CA . LYS B 1 193 ? -20.221 44.962 -33.958 1.00 69.85 193 LYS B CA 1
ATOM 3361 C C . LYS B 1 193 ? -19.982 45.265 -35.445 1.00 77.94 193 LYS B C 1
ATOM 3362 O O . LYS B 1 193 ? -19.350 46.274 -35.787 1.00 74.61 193 LYS B O 1
ATOM 3368 N N . ASN B 1 194 ? -20.511 44.402 -36.317 1.00 76.52 194 ASN B N 1
ATOM 3369 C CA . ASN B 1 194 ? -20.477 44.618 -37.772 1.00 78.32 194 ASN B CA 1
ATOM 3370 C C . ASN B 1 194 ? -21.693 44.033 -38.496 1.00 79.58 194 ASN B C 1
ATOM 3371 O O . ASN B 1 194 ? -21.910 42.817 -38.479 1.00 84.00 194 ASN B O 1
ATOM 3376 N N . ILE B 1 195 ? -22.451 44.891 -39.173 1.00 74.42 195 ILE B N 1
ATOM 3377 C CA . ILE B 1 195 ? -23.661 44.474 -39.891 1.00 69.87 195 ILE B CA 1
ATOM 3378 C C . ILE B 1 195 ? -23.371 43.602 -41.124 1.00 76.59 195 ILE B C 1
ATOM 3379 O O . ILE B 1 195 ? -24.247 42.862 -41.588 1.00 80.77 195 ILE B O 1
ATOM 3384 N N . ASP B 1 196 ? -22.146 43.674 -41.644 1.00 77.42 196 ASP B N 1
ATOM 3385 C CA . ASP B 1 196 ? -21.785 42.900 -42.832 1.00 77.30 196 ASP B CA 1
ATOM 3386 C C . ASP B 1 196 ? -21.315 41.482 -42.505 1.00 76.85 196 ASP B C 1
ATOM 3387 O O . ASP B 1 196 ? -20.878 40.739 -43.401 1.00 77.09 196 ASP B O 1
ATOM 3392 N N . ILE B 1 197 ? -21.392 41.099 -41.232 1.00 73.40 197 ILE B N 1
ATOM 3393 C CA . ILE B 1 197 ? -21.115 39.706 -40.883 1.00 63.85 197 ILE B CA 1
ATOM 3394 C C . ILE B 1 197 ? -22.306 38.847 -41.272 1.00 68.26 197 ILE B C 1
ATOM 3395 O O . ILE B 1 197 ? -23.426 39.064 -40.797 1.00 74.30 197 ILE B O 1
ATOM 3400 N N . LYS B 1 198 ? -22.059 37.889 -42.158 1.00 57.39 198 LYS B N 1
ATOM 3401 C CA . LYS B 1 198 ? -23.060 36.902 -42.547 1.00 74.67 198 LYS B CA 1
ATOM 3402 C C . LYS B 1 198 ? -23.284 35.923 -41.397 1.00 72.44 198 LYS B C 1
ATOM 3403 O O . LYS B 1 198 ? -22.384 35.149 -41.049 1.00 68.65 198 LYS B O 1
ATOM 3409 N N . THR B 1 199 ? -24.475 35.947 -40.807 1.00 72.16 199 THR B N 1
ATOM 3410 C CA . THR B 1 199 ? -24.813 34.981 -39.752 1.00 76.28 199 THR B CA 1
ATOM 3411 C C . THR B 1 199 ? -25.521 33.757 -40.340 1.00 73.12 199 THR B C 1
ATOM 3412 O O . THR B 1 199 ? -26.557 33.888 -41.010 1.00 76.98 199 THR B O 1
ATOM 3416 N N . VAL B 1 200 ? -24.957 32.579 -40.081 1.00 54.67 200 VAL B N 1
ATOM 3417 C CA . VAL B 1 200 ? -25.455 31.320 -40.643 1.00 53.15 200 VAL B CA 1
ATOM 3418 C C . VAL B 1 200 ? -25.926 30.324 -39.562 1.00 54.17 200 VAL B C 1
ATOM 3419 O O . VAL B 1 200 ? -25.133 29.885 -38.729 1.00 49.41 200 VAL B O 1
ATOM 3423 N N . ILE B 1 201 ? -27.208 29.954 -39.575 1.00 55.25 201 ILE B N 1
ATOM 3424 C CA . ILE B 1 201 ? -27.710 28.985 -38.595 1.00 51.22 201 ILE B CA 1
ATOM 3425 C C . ILE B 1 201 ? -27.713 27.540 -39.120 1.00 55.86 201 ILE B C 1
ATOM 3426 O O . ILE B 1 201 ? -28.041 27.290 -40.272 1.00 53.90 201 ILE B O 1
ATOM 3431 N N . VAL B 1 202 ? -27.354 26.598 -38.253 1.00 59.47 202 VAL B N 1
ATOM 3432 C CA . VAL B 1 202 ? -27.236 25.199 -38.632 1.00 57.67 202 VAL B CA 1
ATOM 3433 C C . VAL B 1 202 ? -28.366 24.378 -38.035 1.00 54.48 202 VAL B C 1
ATOM 3434 O O . VAL B 1 202 ? -28.511 24.293 -36.815 1.00 51.02 202 VAL B O 1
ATOM 3438 N N . GLU B 1 203 ? -29.166 23.785 -38.915 1.00 54.05 203 GLU B N 1
ATOM 3439 C CA . GLU B 1 203 ? -30.320 22.980 -38.536 1.00 54.97 203 GLU B CA 1
ATOM 3440 C C . GLU B 1 203 ? -30.002 21.502 -38.794 1.00 57.84 203 GLU B C 1
ATOM 3441 O O . GLU B 1 203 ? -29.633 21.131 -39.908 1.00 57.38 203 GLU B O 1
ATOM 3447 N N . PRO B 1 204 ? -30.129 20.654 -37.762 1.00 56.59 204 PRO B N 1
ATOM 3448 C CA . PRO B 1 204 ? -29.942 19.212 -37.973 1.00 44.96 204 PRO B CA 1
ATOM 3449 C C . PRO B 1 204 ? -31.224 18.644 -38.550 1.00 50.30 204 PRO B C 1
ATOM 3450 O O . PRO B 1 204 ? -32.276 19.267 -38.346 1.00 59.54 204 PRO B O 1
ATOM 3454 N N . GLU B 1 205 ? -31.172 17.534 -39.286 1.00 54.75 205 GLU B N 1
ATOM 3455 C CA . GLU B 1 205 ? -32.424 16.943 -39.782 1.00 58.04 205 GLU B CA 1
ATOM 3456 C C . GLU B 1 205 ? -33.259 16.451 -38.590 1.00 68.49 205 GLU B C 1
ATOM 3457 O O . GLU B 1 205 ? -32.719 15.950 -37.589 1.00 65.84 205 GLU B O 1
ATOM 3463 N N . GLY B 1 206 ? -34.570 16.646 -38.672 1.00 82.23 206 GLY B N 1
ATOM 3464 C CA . GLY B 1 206 ? -35.418 16.532 -37.495 1.00 92.88 206 GLY B CA 1
ATOM 3465 C C . GLY B 1 206 ? -35.859 17.914 -37.035 1.00 90.03 206 GLY B C 1
ATOM 3466 O O . GLY B 1 206 ? -36.391 18.702 -37.828 1.00 74.41 206 GLY B O 1
ATOM 3467 N N . PHE B 1 236 ? -29.565 35.919 -38.880 1.00 97.77 236 PHE B N 1
ATOM 3468 C CA . PHE B 1 236 ? -30.073 34.841 -39.717 1.00 92.29 236 PHE B CA 1
ATOM 3469 C C . PHE B 1 236 ? -30.071 35.221 -41.217 1.00 79.08 236 PHE B C 1
ATOM 3470 O O . PHE B 1 236 ? -31.124 35.343 -41.851 1.00 77.75 236 PHE B O 1
ATOM 3478 N N . ASP B 1 237 ? -28.877 35.363 -41.783 1.00 59.07 237 ASP B N 1
ATOM 3479 C CA . ASP B 1 237 ? -28.712 35.585 -43.213 1.00 67.98 237 ASP B CA 1
ATOM 3480 C C . ASP B 1 237 ? -28.830 34.294 -44.026 1.00 74.84 237 ASP B C 1
ATOM 3481 O O . ASP B 1 237 ? -29.198 34.317 -45.203 1.00 66.05 237 ASP B O 1
ATOM 3486 N N . GLU B 1 238 ? -28.509 33.163 -43.409 1.00 67.71 238 GLU B N 1
ATOM 3487 C CA . GLU B 1 238 ? -28.533 31.907 -44.145 1.00 63.95 238 GLU B CA 1
ATOM 3488 C C . GLU B 1 238 ? -28.825 30.742 -43.207 1.00 69.20 238 GLU B C 1
ATOM 3489 O O . GLU B 1 238 ? -28.521 30.802 -42.008 1.00 59.85 238 GLU B O 1
ATOM 3495 N N . ILE B 1 239 ? -29.445 29.697 -43.748 1.00 65.30 239 ILE B N 1
ATOM 3496 C CA . ILE B 1 239 ? -29.676 28.481 -42.983 1.00 62.74 239 ILE B CA 1
ATOM 3497 C C . ILE B 1 239 ? -29.238 27.259 -43.782 1.00 70.24 239 ILE B C 1
ATOM 3498 O O . ILE B 1 239 ? -29.500 27.162 -44.992 1.00 62.39 239 ILE B O 1
ATOM 3503 N N . HIS B 1 240 ? -28.552 26.341 -43.104 1.00 63.52 240 HIS B N 1
ATOM 3504 C CA . HIS B 1 240 ? -28.195 25.052 -43.693 1.00 61.91 240 HIS B CA 1
ATOM 3505 C C . HIS B 1 240 ? -28.761 23.932 -42.843 1.00 58.90 240 HIS B C 1
ATOM 3506 O O . HIS B 1 240 ? -28.505 23.854 -41.628 1.00 48.65 240 HIS B O 1
ATOM 3513 N N . THR B 1 241 ? -29.546 23.075 -43.485 1.00 54.97 241 THR B N 1
ATOM 3514 C CA . THR B 1 241 ? -30.034 21.852 -42.855 1.00 53.45 241 THR B CA 1
ATOM 3515 C C . THR B 1 241 ? -29.075 20.716 -43.186 1.00 60.97 241 THR B C 1
ATOM 3516 O O . THR B 1 241 ? -28.863 20.391 -44.357 1.00 58.05 241 THR B O 1
ATOM 3520 N N . ILE B 1 242 ? -28.490 20.131 -42.142 1.00 47.30 242 ILE B N 1
ATOM 3521 C CA . ILE B 1 242 ? -27.426 19.133 -42.285 1.00 58.83 242 ILE B CA 1
ATOM 3522 C C . ILE B 1 242 ? -27.906 17.724 -41.914 1.00 49.47 242 ILE B C 1
ATOM 3523 O O . ILE B 1 242 ? -28.447 17.517 -40.823 1.00 47.05 242 ILE B O 1
ATOM 3528 N N . SER B 1 243 ? -27.710 16.755 -42.810 1.00 62.34 243 SER B N 1
ATOM 3529 C CA . SER B 1 243 ? -28.001 15.348 -42.475 1.00 61.81 243 SER B CA 1
ATOM 3530 C C . SER B 1 243 ? -27.109 14.814 -41.359 1.00 55.82 243 SER B C 1
ATOM 3531 O O . SER B 1 243 ? -25.973 15.266 -41.201 1.00 59.92 243 SER B O 1
ATOM 3534 N N . ASP B 1 244 ? -27.622 13.847 -40.596 1.00 56.11 244 ASP B N 1
ATOM 3535 C CA . ASP B 1 244 ? -26.814 13.092 -39.647 1.00 62.19 244 ASP B CA 1
ATOM 3536 C C . ASP B 1 244 ? -25.620 12.443 -40.348 1.00 56.11 244 ASP B C 1
ATOM 3537 O O . ASP B 1 244 ? -24.523 12.366 -39.782 1.00 49.98 244 ASP B O 1
ATOM 3542 N N . ARG B 1 245 ? -25.827 11.955 -41.567 1.00 65.43 245 ARG B N 1
ATOM 3543 C CA . ARG B 1 245 ? -24.749 11.262 -42.275 1.00 74.19 245 ARG B CA 1
ATOM 3544 C C . ARG B 1 245 ? -23.603 12.227 -42.533 1.00 66.17 245 ARG B C 1
ATOM 3545 O O . ARG B 1 245 ? -22.453 11.923 -42.231 1.00 62.50 245 ARG B O 1
ATOM 3547 N N . ASN B 1 246 ? -23.918 13.414 -43.041 1.00 61.56 246 ASN B N 1
ATOM 3548 C CA . ASN B 1 246 ? -22.864 14.388 -43.294 1.00 54.54 246 ASN B CA 1
ATOM 3549 C C . ASN B 1 246 ? -22.140 14.873 -42.032 1.00 54.36 246 ASN B C 1
ATOM 3550 O O . ASN B 1 246 ? -20.920 15.038 -42.047 1.00 55.53 246 ASN B O 1
ATOM 3555 N N . ALA B 1 247 ? -22.864 15.038 -40.952 1.00 45.33 247 ALA B N 1
ATOM 3556 C CA . ALA B 1 247 ? -22.244 15.447 -39.722 1.00 49.96 247 ALA B CA 1
ATOM 3557 C C . ALA B 1 247 ? -21.254 14.382 -39.273 1.00 47.94 247 ALA B C 1
ATOM 3558 O O . ALA B 1 247 ? -20.166 14.681 -38.885 1.00 49.04 247 ALA B O 1
ATOM 3560 N N . PHE B 1 248 ? -21.662 13.126 -39.358 1.00 53.79 248 PHE B N 1
ATOM 3561 C CA . PHE B 1 248 ? -20.816 12.011 -38.976 1.00 58.38 248 PHE B CA 1
ATOM 3562 C C . PHE B 1 248 ? -19.578 11.970 -39.822 1.00 59.64 248 PHE B C 1
ATOM 3563 O O . PHE B 1 248 ? -18.508 11.782 -39.301 1.00 63.78 248 PHE B O 1
ATOM 3565 N N . LEU B 1 249 ? -19.725 12.149 -41.124 1.00 53.59 249 LEU B N 1
ATOM 3566 C CA . LEU B 1 249 ? -18.554 12.183 -41.998 1.00 50.90 249 LEU B CA 1
ATOM 3567 C C . LEU B 1 249 ? -17.576 13.262 -41.544 1.00 49.68 249 LEU B C 1
ATOM 3568 O O . LEU B 1 249 ? -16.379 13.014 -41.461 1.00 48.23 249 LEU B O 1
ATOM 3573 N N . ARG B 1 250 ? -18.086 14.460 -41.260 1.00 47.47 250 ARG B N 1
ATOM 3574 C CA . ARG B 1 250 ? -17.227 15.555 -40.822 1.00 50.39 250 ARG B CA 1
ATOM 3575 C C . ARG B 1 250 ? -16.548 15.251 -39.476 1.00 50.29 250 ARG B C 1
ATOM 3576 O O . ARG B 1 250 ? -15.400 15.642 -39.257 1.00 48.99 250 ARG B O 1
ATOM 3584 N N . VAL B 1 251 ? -17.246 14.565 -38.578 1.00 55.52 251 VAL B N 1
ATOM 3585 C CA . VAL B 1 251 ? -16.653 14.179 -37.299 1.00 42.81 251 VAL B CA 1
ATOM 3586 C C . VAL B 1 251 ? -15.374 13.361 -37.532 1.00 47.14 251 VAL B C 1
ATOM 3587 O O . VAL B 1 251 ? -14.337 13.625 -36.925 1.00 52.16 251 VAL B O 1
ATOM 3591 N N . LYS B 1 252 ? -15.446 12.403 -38.445 1.00 43.20 252 LYS B N 1
ATOM 3592 C CA . LYS B 1 252 ? -14.311 11.524 -38.738 1.00 53.89 252 LYS B CA 1
ATOM 3593 C C . LYS B 1 252 ? -13.148 12.263 -39.390 1.00 56.02 252 LYS B C 1
ATOM 3594 O O . LYS B 1 252 ? -11.992 12.045 -39.045 1.00 49.78 252 LYS B O 1
ATOM 3600 N N . GLU B 1 253 ? -13.464 13.123 -40.347 1.00 47.14 253 GLU B N 1
ATOM 3601 C CA . GLU B 1 253 ? -12.460 13.945 -41.007 1.00 51.49 253 GLU B CA 1
ATOM 3602 C C . GLU B 1 253 ? -11.740 14.878 -40.029 1.00 50.43 253 GLU B C 1
ATOM 3603 O O . GLU B 1 253 ? -10.523 15.042 -40.109 1.00 55.23 253 GLU B O 1
ATOM 3609 N N . LEU B 1 254 ? -12.495 15.499 -39.125 1.00 46.08 254 LEU B N 1
ATOM 3610 C CA . LEU B 1 254 ? -11.913 16.340 -38.079 1.00 51.60 254 LEU B CA 1
ATOM 3611 C C . LEU B 1 254 ? -10.939 15.564 -37.185 1.00 45.57 254 LEU B C 1
ATOM 3612 O O . LEU B 1 254 ? -9.893 16.080 -36.787 1.00 44.12 254 LEU B O 1
ATOM 3617 N N . ALA B 1 255 ? -11.271 14.318 -36.875 1.00 42.50 255 ALA B N 1
ATOM 3618 C CA . ALA B 1 255 ? -10.389 13.518 -36.046 1.00 44.14 255 ALA B CA 1
ATOM 3619 C C . ALA B 1 255 ? -9.133 13.140 -36.830 1.00 57.57 255 ALA B C 1
ATOM 3620 O O . ALA B 1 255 ? -8.012 13.168 -36.300 1.00 48.96 255 ALA B O 1
ATOM 3622 N N . GLN B 1 256 ? -9.318 12.815 -38.106 1.00 47.44 256 GLN B N 1
ATOM 3623 C CA . GLN B 1 256 ? -8.235 12.261 -38.895 1.00 53.38 256 GLN B CA 1
ATOM 3624 C C . GLN B 1 256 ? -7.240 13.337 -39.319 1.00 57.06 256 GLN B C 1
ATOM 3625 O O . GLN B 1 256 ? -6.033 13.115 -39.261 1.00 59.38 256 GLN B O 1
ATOM 3631 N N . LYS B 1 257 ? -7.749 14.511 -39.697 1.00 51.13 257 LYS B N 1
ATOM 3632 C CA . LYS B 1 257 ? -6.922 15.588 -40.251 1.00 61.58 257 LYS B CA 1
ATOM 3633 C C . LYS B 1 257 ? -6.508 16.652 -39.230 1.00 60.99 257 LYS B C 1
ATOM 3634 O O . LYS B 1 257 ? -5.469 17.283 -39.379 1.00 57.33 257 LYS B O 1
ATOM 3640 N N . GLU B 1 258 ? -7.321 16.865 -38.204 1.00 49.60 258 GLU B N 1
ATOM 3641 C CA . GLU B 1 258 ? -7.006 17.887 -37.214 1.00 49.77 258 GLU B CA 1
ATOM 3642 C C . GLU B 1 258 ? -6.798 17.293 -35.821 1.00 58.56 258 GLU B C 1
ATOM 3643 O O . GLU B 1 258 ? -6.426 18.005 -34.893 1.00 54.87 258 GLU B O 1
ATOM 3649 N N . GLY B 1 259 ? -7.030 15.995 -35.674 1.00 51.17 259 GLY B N 1
ATOM 3650 C CA . GLY B 1 259 ? -6.998 15.390 -34.358 1.00 46.97 259 GLY B CA 1
ATOM 3651 C C . GLY B 1 259 ? -8.003 16.045 -33.433 1.00 48.57 259 GLY B C 1
ATOM 3652 O O . GLY B 1 259 ? -7.728 16.209 -32.236 1.00 42.15 259 GLY B O 1
ATOM 3653 N N . LEU B 1 260 ? -9.150 16.449 -33.984 1.00 45.72 260 LEU B N 1
ATOM 3654 C CA . LEU B 1 260 ? -10.195 17.091 -33.191 1.00 39.99 260 LEU B CA 1
ATOM 3655 C C . LEU B 1 260 ? -11.315 16.089 -32.969 1.00 49.82 260 LEU B C 1
ATOM 3656 O O . LEU B 1 260 ? -12.033 15.721 -33.910 1.00 49.44 260 LEU B O 1
ATOM 3661 N N . LEU B 1 261 ? -11.455 15.644 -31.727 1.00 44.82 261 LEU B N 1
ATOM 3662 C CA . LEU B 1 261 ? -12.434 14.626 -31.370 1.00 48.30 261 LEU B CA 1
ATOM 3663 C C . LEU B 1 261 ? -13.706 15.324 -30.927 1.00 43.78 261 LEU B C 1
ATOM 3664 O O . LEU B 1 261 ? -13.800 15.797 -29.803 1.00 43.30 261 LEU B O 1
ATOM 3669 N N . VAL B 1 262 ? -14.682 15.420 -31.823 1.00 43.11 262 VAL B N 1
ATOM 3670 C CA . VAL B 1 262 ? -15.882 16.184 -31.516 1.00 36.83 262 VAL B CA 1
ATOM 3671 C C . VAL B 1 262 ? -17.148 15.371 -31.732 1.00 31.73 262 VAL B C 1
ATOM 3672 O O . VAL B 1 262 ? -17.092 14.253 -32.266 1.00 43.00 262 VAL B O 1
ATOM 3676 N N . GLY B 1 263 ? -18.283 15.932 -31.316 1.00 42.56 263 GLY B N 1
ATOM 3677 C CA . GLY B 1 263 ? -19.573 15.299 -31.545 1.00 34.57 263 GLY B CA 1
ATOM 3678 C C . GLY B 1 263 ? -20.254 15.711 -32.837 1.00 41.72 263 GLY B C 1
ATOM 3679 O O . GLY B 1 263 ? -19.730 16.512 -33.628 1.00 41.08 263 GLY B O 1
ATOM 3680 N N . SER B 1 264 ? -21.446 15.167 -33.047 1.00 42.94 264 SER B N 1
ATOM 3681 C CA . SER B 1 264 ? -22.178 15.348 -34.301 1.00 57.56 264 SER B CA 1
ATOM 3682 C C . SER B 1 264 ? -22.626 16.783 -34.503 1.00 52.64 264 SER B C 1
ATOM 3683 O O . SER B 1 264 ? -22.756 17.237 -35.653 1.00 50.36 264 SER B O 1
ATOM 3686 N N . SER B 1 265 ? -22.861 17.504 -33.401 1.00 36.64 265 SER B N 1
ATOM 3687 C CA . SER B 1 265 ? -23.289 18.898 -33.527 1.00 47.54 265 SER B CA 1
ATOM 3688 C C . SER B 1 265 ? -22.167 19.732 -34.112 1.00 47.62 265 SER B C 1
ATOM 3689 O O . SER B 1 265 ? -22.389 20.530 -35.017 1.00 42.76 265 SER B O 1
ATOM 3692 N N . SER B 1 266 ? -20.952 19.495 -33.625 1.00 39.23 266 SER B N 1
ATOM 3693 C CA . SER B 1 266 ? -19.764 20.117 -34.204 1.00 39.23 266 SER B CA 1
ATOM 3694 C C . SER B 1 266 ? -19.580 19.713 -35.680 1.00 39.64 266 SER B C 1
ATOM 3695 O O . SER B 1 266 ? -19.248 20.543 -36.532 1.00 48.49 266 SER B O 1
ATOM 3698 N N . GLY B 1 267 ? -19.769 18.432 -35.975 1.00 38.51 267 GLY B N 1
ATOM 3699 C CA . GLY B 1 267 ? -19.607 17.949 -37.333 1.00 43.92 267 GLY B CA 1
ATOM 3700 C C . GLY B 1 267 ? -20.602 18.661 -38.222 1.00 50.54 267 GLY B C 1
ATOM 3701 O O . GLY B 1 267 ? -20.277 19.062 -39.343 1.00 48.00 267 GLY B O 1
ATOM 3702 N N . ALA B 1 268 ? -21.815 18.834 -37.708 1.00 50.03 268 ALA B N 1
ATOM 3703 C CA . ALA B 1 268 ? -22.851 19.506 -38.472 1.00 56.02 268 ALA B CA 1
ATOM 3704 C C . ALA B 1 268 ? -22.422 20.944 -38.713 1.00 52.23 268 ALA B C 1
ATOM 3705 O O . ALA B 1 268 ? -22.506 21.426 -39.852 1.00 49.56 268 ALA B O 1
ATOM 3707 N N . ALA B 1 269 ? -21.950 21.621 -37.658 1.00 38.06 269 ALA B N 1
ATOM 3708 C CA . ALA B 1 269 ? -21.489 23.008 -37.793 1.00 42.04 269 ALA B CA 1
ATOM 3709 C C . ALA B 1 269 ? -20.344 23.091 -38.789 1.00 47.32 269 ALA B C 1
ATOM 3710 O O . ALA B 1 269 ? -20.273 24.024 -39.602 1.00 44.57 269 ALA B O 1
ATOM 3712 N N . PHE B 1 270 ? -19.461 22.098 -38.732 1.00 49.59 270 PHE B N 1
ATOM 3713 C CA . PHE B 1 270 ? -18.313 22.067 -39.618 1.00 46.48 270 PHE B CA 1
ATOM 3714 C C . PHE B 1 270 ? -18.732 21.910 -41.070 1.00 44.97 270 PHE B C 1
ATOM 3715 O O . PHE B 1 270 ? -18.199 22.598 -41.930 1.00 51.73 270 PHE B O 1
ATOM 3723 N N . HIS B 1 271 ? -19.670 20.998 -41.336 1.00 48.33 271 HIS B N 1
ATOM 3724 C CA . HIS B 1 271 ? -20.195 20.800 -42.687 1.00 52.78 271 HIS B CA 1
ATOM 3725 C C . HIS B 1 271 ? -20.744 22.110 -43.219 1.00 58.13 271 HIS B C 1
ATOM 3726 O O . HIS B 1 271 ? -20.372 22.562 -44.298 1.00 65.04 271 HIS B O 1
ATOM 3733 N N . ALA B 1 272 ? -21.640 22.714 -42.451 1.00 60.88 272 ALA B N 1
ATOM 3734 C CA . ALA B 1 272 ? -22.202 24.009 -42.811 1.00 55.16 272 ALA B CA 1
ATOM 3735 C C . ALA B 1 272 ? -21.116 25.061 -43.069 1.00 56.75 272 ALA B C 1
ATOM 3736 O O . ALA B 1 272 ? -21.233 25.847 -44.004 1.00 61.10 272 ALA B O 1
ATOM 3738 N N . SER B 1 273 ? -20.058 25.065 -42.257 1.00 50.01 273 SER B N 1
ATOM 3739 C CA . SER B 1 273 ? -18.952 26.002 -42.456 1.00 52.49 273 SER B CA 1
ATOM 3740 C C . SER B 1 273 ? -18.247 25.779 -43.803 1.00 59.07 273 SER B C 1
ATOM 3741 O O . SER B 1 273 ? -17.917 26.741 -44.499 1.00 63.06 273 SER B O 1
ATOM 3744 N N . LEU B 1 274 ? -18.011 24.513 -44.151 1.00 46.76 274 LEU B N 1
ATOM 3745 C CA . LEU B 1 274 ? -17.356 24.153 -45.405 1.00 68.19 274 LEU B CA 1
ATOM 3746 C C . LEU B 1 274 ? -18.209 24.527 -46.604 1.00 60.51 274 LEU B C 1
ATOM 3747 O O . LEU B 1 274 ? -17.676 24.870 -47.664 1.00 61.34 274 LEU B O 1
ATOM 3752 N N . LEU B 1 275 ? -19.528 24.451 -46.439 1.00 56.78 275 LEU B N 1
ATOM 3753 C CA . LEU B 1 275 ? -20.449 24.929 -47.471 1.00 63.19 275 LEU B CA 1
ATOM 3754 C C . LEU B 1 275 ? -20.211 26.407 -47.747 1.00 61.57 275 LEU B C 1
ATOM 3755 O O . LEU B 1 275 ? -20.209 26.834 -48.907 1.00 61.73 275 LEU B O 1
ATOM 3760 N N . GLU B 1 276 ? -19.973 27.182 -46.690 1.00 57.48 276 GLU B N 1
ATOM 3761 C CA . GLU B 1 276 ? -19.720 28.616 -46.838 1.00 64.01 276 GLU B CA 1
ATOM 3762 C C . GLU B 1 276 ? -18.332 28.890 -47.397 1.00 71.78 276 GLU B C 1
ATOM 3763 O O . GLU B 1 276 ? -18.175 29.714 -48.298 1.00 68.32 276 GLU B O 1
ATOM 3769 N N . ALA B 1 277 ? -17.332 28.194 -46.860 1.00 65.75 277 ALA B N 1
ATOM 3770 C CA . ALA B 1 277 ? -15.946 28.422 -47.264 1.00 75.74 277 ALA B CA 1
ATOM 3771 C C . ALA B 1 277 ? -15.700 28.148 -48.747 1.00 81.40 277 ALA B C 1
ATOM 3772 O O . ALA B 1 277 ? -14.772 28.691 -49.345 1.00 77.46 277 ALA B O 1
ATOM 3774 N N . GLU B 1 278 ? -16.530 27.290 -49.326 1.00 82.58 278 GLU B N 1
ATOM 3775 C CA . GLU B 1 278 ? -16.364 26.869 -50.703 1.00 90.42 278 GLU B CA 1
ATOM 3776 C C . GLU B 1 278 ? -16.530 28.060 -51.634 1.00 92.87 278 GLU B C 1
ATOM 3777 O O . GLU B 1 278 ? -15.715 28.276 -52.537 1.00 96.24 278 GLU B O 1
ATOM 3783 N N . LYS B 1 279 ? -17.583 28.836 -51.386 1.00 95.32 279 LYS B N 1
ATOM 3784 C CA . LYS B 1 279 ? -17.930 29.990 -52.211 1.00 95.63 279 LYS B CA 1
ATOM 3785 C C . LYS B 1 279 ? -17.404 31.313 -51.647 1.00 97.23 279 LYS B C 1
ATOM 3786 O O . LYS B 1 279 ? -17.761 32.387 -52.133 1.00 98.00 279 LYS B O 1
ATOM 3792 N N . ALA B 1 280 ? -16.553 31.235 -50.630 1.00 95.52 280 ALA B N 1
ATOM 3793 C CA . ALA B 1 280 ? -15.965 32.431 -50.033 1.00 85.35 280 ALA B CA 1
ATOM 3794 C C . ALA B 1 280 ? -14.927 33.083 -50.953 1.00 76.25 280 ALA B C 1
ATOM 3795 O O . ALA B 1 280 ? -14.132 32.399 -51.606 1.00 70.68 280 ALA B O 1
ATOM 3797 N N . ALA B 1 281 ? -14.937 34.411 -50.986 1.00 76.14 281 ALA B N 1
ATOM 3798 C CA . ALA B 1 281 ? -13.910 35.170 -51.683 1.00 86.29 281 ALA B CA 1
ATOM 3799 C C . ALA B 1 281 ? -12.750 35.341 -50.720 1.00 82.81 281 ALA B C 1
ATOM 3800 O O . ALA B 1 281 ? -12.945 35.230 -49.515 1.00 86.01 281 ALA B O 1
ATOM 3802 N N . PRO B 1 282 ? -11.537 35.602 -51.242 1.00 91.04 282 PRO B N 1
ATOM 3803 C CA . PRO B 1 282 ? -10.372 35.813 -50.367 1.00 78.93 282 PRO B CA 1
ATOM 3804 C C . PRO B 1 282 ? -10.595 36.923 -49.340 1.00 79.42 282 PRO B C 1
ATOM 3805 O O . PRO B 1 282 ? -11.331 37.879 -49.613 1.00 81.82 282 PRO B O 1
ATOM 3809 N N . GLY B 1 283 ? -9.977 36.785 -48.168 1.00 85.50 283 GLY B N 1
ATOM 3810 C CA . GLY B 1 283 ? -10.141 37.755 -47.097 1.00 87.67 283 GLY B CA 1
ATOM 3811 C C . GLY B 1 283 ? -11.264 37.397 -46.144 1.00 86.21 283 GLY B C 1
ATOM 3812 O O . GLY B 1 283 ? -11.434 38.026 -45.095 1.00 82.64 283 GLY B O 1
ATOM 3813 N N . THR B 1 284 ? -12.032 36.378 -46.517 1.00 83.87 284 THR B N 1
ATOM 3814 C CA . THR B 1 284 ? -13.143 35.890 -45.706 1.00 79.49 284 THR B CA 1
ATOM 3815 C C . THR B 1 284 ? -12.676 35.096 -44.478 1.00 85.16 284 THR B C 1
ATOM 3816 O O . THR B 1 284 ? -11.941 34.104 -44.608 1.00 84.73 284 THR B O 1
ATOM 3820 N N . ASN B 1 285 ? -13.112 35.526 -43.293 1.00 78.13 285 ASN B N 1
ATOM 3821 C CA . ASN B 1 285 ? -12.828 34.793 -42.056 1.00 73.05 285 ASN B CA 1
ATOM 3822 C C . ASN B 1 285 ? -14.071 34.164 -41.447 1.00 61.43 285 ASN B C 1
ATOM 3823 O O . ASN B 1 285 ? -15.007 34.866 -41.063 1.00 62.19 285 ASN B O 1
ATOM 3828 N N . ILE B 1 286 ? -14.073 32.838 -41.350 1.00 59.44 286 ILE B N 1
ATOM 3829 C CA . ILE B 1 286 ? -15.258 32.131 -40.882 1.00 56.09 286 ILE B CA 1
ATOM 3830 C C . ILE B 1 286 ? -15.100 31.630 -39.445 1.00 57.43 286 ILE B C 1
ATOM 3831 O O . ILE B 1 286 ? -14.077 31.047 -39.082 1.00 59.54 286 ILE B O 1
ATOM 3836 N N . VAL B 1 287 ? -16.118 31.897 -38.628 1.00 58.69 287 VAL B N 1
ATOM 3837 C CA . VAL B 1 287 ? -16.133 31.489 -37.229 1.00 47.27 287 VAL B CA 1
ATOM 3838 C C . VAL B 1 287 ? -17.275 30.530 -37.001 1.00 49.41 287 VAL B C 1
ATOM 3839 O O . VAL B 1 287 ? -18.434 30.843 -37.316 1.00 51.35 287 VAL B O 1
ATOM 3843 N N . THR B 1 288 ? -16.972 29.371 -36.432 1.00 41.06 288 THR B N 1
ATOM 3844 C CA . THR B 1 288 ? -18.045 28.456 -36.075 1.00 50.01 288 THR B CA 1
ATOM 3845 C C . THR B 1 288 ? -17.917 27.981 -34.632 1.00 53.42 288 THR B C 1
ATOM 3846 O O . THR B 1 288 ? -16.844 28.061 -34.045 1.00 47.63 288 THR B O 1
ATOM 3850 N N . ILE B 1 289 ? -19.008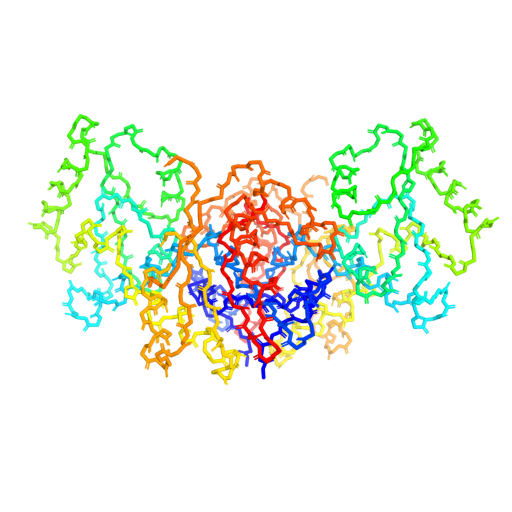 27.491 -34.058 1.00 47.00 289 ILE B N 1
ATOM 3851 C CA . ILE B 1 289 ? -18.944 26.963 -32.702 1.00 48.57 289 ILE B CA 1
ATOM 3852 C C . ILE B 1 289 ? -19.050 25.432 -32.730 1.00 53.05 289 ILE B C 1
ATOM 3853 O O . ILE B 1 289 ? -19.918 24.882 -33.424 1.00 45.87 289 ILE B O 1
ATOM 3858 N N . PHE B 1 290 ? -18.123 24.764 -32.031 1.00 47.41 290 PHE B N 1
ATOM 3859 C CA . PHE B 1 290 ? -18.161 23.324 -31.789 1.00 45.63 290 PHE B CA 1
ATOM 3860 C C . PHE B 1 290 ? -18.685 23.121 -30.364 1.00 48.12 290 PHE B C 1
ATOM 3861 O O . PHE B 1 290 ? -17.937 23.280 -29.401 1.00 43.03 290 PHE B O 1
ATOM 3869 N N . PRO B 1 291 ? -19.976 22.785 -30.226 1.00 45.40 291 PRO B N 1
ATOM 3870 C CA . PRO B 1 291 ? -20.588 22.684 -28.892 1.00 43.46 291 PRO B CA 1
ATOM 3871 C C . PRO B 1 291 ? -20.317 21.371 -28.151 1.00 50.26 291 PRO B C 1
ATOM 3872 O O . PRO B 1 291 ? -20.408 21.368 -26.925 1.00 53.44 291 PRO B O 1
ATOM 3876 N N . ASP B 1 292 ? -19.983 20.291 -28.864 1.00 49.31 292 ASP B N 1
ATOM 3877 C CA . ASP B 1 292 ? -19.927 18.962 -28.229 1.00 42.58 292 ASP B CA 1
ATOM 3878 C C . ASP B 1 292 ? -18.662 18.162 -28.507 1.00 47.38 292 ASP B C 1
ATOM 3879 O O . ASP B 1 292 ? -18.094 18.221 -29.608 1.00 51.90 292 ASP B O 1
ATOM 3884 N N . SER B 1 293 ? -18.226 17.410 -27.499 1.00 51.83 293 SER B N 1
ATOM 3885 C CA . SER B 1 293 ? -17.078 16.514 -27.643 1.00 38.76 293 SER B CA 1
ATOM 3886 C C . SER B 1 293 ? -17.577 15.168 -28.106 1.00 47.06 293 SER B C 1
ATOM 3887 O O . SER B 1 293 ? -18.793 14.922 -28.122 1.00 53.13 293 SER B O 1
ATOM 3890 N N . SER B 1 294 ? -16.640 14.317 -28.523 1.00 46.07 294 SER B N 1
ATOM 3891 C CA . SER B 1 294 ? -16.969 13.019 -29.102 1.00 50.94 294 SER B CA 1
ATOM 3892 C C . SER B 1 294 ? -17.708 12.162 -28.082 1.00 47.23 294 SER B C 1
ATOM 3893 O O . SER B 1 294 ? -17.334 12.166 -26.903 1.00 49.36 294 SER B O 1
#

Sequence (525 aa):
MNVYRGVHELIGHTPIVEITRFSLPEGVRLFAKLEFYNPGGSVKDRLGRELIEDALEKGLVTEGGTIIEPTAGNTGIGLALAALQHDLRVIVCVPEKFSIEKQELMKALGATVVHTPTEQGMTGAIAKAKELVNEIPNSYSPSQFANEANPRAYFKTLGPELWSALNGEINIFVAGAGTGGTFMGTASYLKEKNIDIKTVIVEPEGFDEIHTISDRNAFLRVKELAQKEGLLVGSSSGAAFHASLLEAEKAAPGTNIVTIFPDSSMNVYRGVHELIGHTPIVEITRFSLPEGVRLFAKLEFYNPGGSVKDRLGRELIEDALEKGLVTEGGTIIEPTAGNTGIGLALAALQHDLRVIVCVPEKFSIEKQELMMKALGATVVHTPTEQGMTGAIAKAKELVNEIPNSYSPSQFANEANPRAYFKTLGPELWSALNGEINIFVAGAFMGTASYLKEKNIDIKTVIVEPEGFDEIHTISDRNAFLRVKELAQKEGLLVGSSSGAAFHASLLEAEKAAPGTNIVTIFPDSS

InterPro domains:
  IPR001216 Cysteine synthase/cystathionine beta-synthase, pyridoxal-phosphate attachment site [PS00901] (33-51)
  IPR001926 Tryptophan synthase beta chain-like, PALP domain [PF00291] (9-292)
  IPR036052 Tryptophan synthase beta chain-like, PALP domain superfamily [G3DSA:3.40.50.1100] (9-299)
  IPR036052 Tryptophan synthase beta chain-like, PALP domain superfamily [G3DSA:3.40.50.1100] (45-146)
  IPR036052 Tryptophan synthase beta chain-like, PALP domain superfamily [SSF53686] (2-305)
  IPR050214 Cysteine synthase/Cystathionine beta-synthase [PTHR10314] (6-305)

Secondary structure (DSSP, 8-state):
---BSSGGGGSS---EEEE-SS-PPTT-EEEEEEGGGSTTSSTHHHHHHHHHHHHHHTTSS-TT-EEEESS-TT-TTHHHHHHHHTT-EEEEEEETTS-HHHHHHHHHTT-EEEEEPSSSHHHHHHHHHHHHHTT-SSEE---HIIIII-THHHHHTHHHHHHHHTTT---EEEEE-STTSSHHHHHHHHHHH-TT-EEEEEEE----EEEEE-HHHHHHHHHHHHHHH---B-HHHHHHHHHHHHHHHSPPTT-EEEEEE--B-/---BSSGGGGSS---EEEE-SS-PPTT-EEEEEEGGGSTTSSTHHHHHHHHHHHHHHTTS--TT-EEEESS-TT-TTHHHHHHHHTT-EEEEEEETTTTHHHHHHHHHTTPEEEEE-STTHHHHHHHHHHHHHTT-SSEE---HHHHHT-THHHHHTHHHHHHHHTTT--SEEEEE--TTHHHHHHHH-TT-EEEEEEE----EEEEE-HHHHHHHHHHHHHHH---B-HHHHHHHHHHHHHHHTPPTT-EEEEEE--B-

Radius of gyration: 24.58 Å; Cα contacts (8 Å, |Δi|>4): 1233; chains: 2; bounding box: 66×59×62 Å

B-factor: mean 65.56, std 17.71, range [30.0, 139.41]

Solvent-accessible surface area: 21581 Å² total; per-residue (Å²): 91,119,31,78,59,6,8,27,66,15,0,8,149,10,17,6,0,24,3,77,98,19,127,41,56,81,43,12,95,0,0,0,6,0,0,33,38,4,34,40,31,32,4,66,0,4,2,0,50,17,7,0,62,26,1,32,96,125,55,82,5,76,100,56,1,16,0,0,0,2,6,22,28,25,0,27,6,0,0,5,2,0,1,41,54,23,65,11,54,15,26,5,0,5,6,79,150,106,52,88,78,34,15,111,64,4,122,46,8,43,10,75,27,38,100,3,60,58,146,89,22,48,107,5,0,67,35,60,1,114,77,27,47,125,135,48,118,60,17,36,31,4,66,75,118,19,0,44,29,10,44,78,0,1,66,120,36,0,0,39,24,0,60,81,12,0,105,22,90,6,61,16,0,0,0,18,37,46,66,39,6,1,22,38,8,0,8,61,27,0,50,129,95,54,135,118,1,60,3,0,22,4,69,75,115,105,141,77,45,74,24,80,6,26,108,65,52,4,50,99,50,34,146,53,0,6,96,73,7,2,5,49,1,10,71,56,0,0,10,1,0,27,0,0,21,64,2,1,126,132,18,66,101,56,17,10,0,0,0,0,0,24,40,60,105,91,121,32,73,56,6,7,27,76,14,6,10,153,11,16,6,0,23,3,75,98,19,121,46,50,81,45,12,95,0,0,0,6,0,0,31,40,4,34,39,32,33,30,88,0,1,3,0,51,14,8,0,59,21,1,34,96,134,55,86,5,79,101,56,1,6,0,0,0,2,8,18,27,48,0,26,6,0,0,8,2,0,2,42,60,24,67,10,123,11,11,5,0,5,6,80,142,102,50,102,84,31,16,60,64,6,128,46,9,42,11,65,28,39,98,5,59,66,150,88,22,48,108,4,0,45,49,60,0,134,87,26,47,137,122,40,116,60,17,32,31,4,64,74,119,19,0,49,49,11,43,70,0,13,64,120,24,4,0,38,24,0,64,79,13,0,98,20,89,8,60,15,0,0,3,34,98,32,71,5,1,7,58,25,0,49,134,104,56,133,120,1,60,0,0,32,5,74,80,92,119,141,77,47,74,24,83,6,34,96,68,51,4,50,102,50,34,147,54,0,4,99,78,8,1,5,51,2,10,71,57,0,0,10,2,0,25,0,0,21,68,2,1,133,130,17,66,100,57,17,12,0,0,0,13,0,37,39,62,107

Foldseek 3Di:
DPDDPFLLSQQAPADKDKDDQDPFDAQETEIEGEQLSRPLRFNLLLLLLVLVVVCDVVPVFAQCEEEEELAQASNRCNVLRNCVVRNYAYEYEFADVPPPVSVVVCVVSPHHYHHFHNVCGSVRSVVVQVVVQVVTDRYDYDDSCSNYAALVSCLVGVLVSVCVVCVVLAAEEFWEDDSRINCRNSVVNNCVVPVNRQYEYFDEPVGPYYDYFYLVQLVVQQVVCCVRVVAAADSRQSRRVSVQSVVSHPDDRSHYYYYYGGTGD/DPDDPFLLSQQAPADKDKDDQDPFDAQETEIEGEQLSRPLRFNLLLLLLVLVVVCVVVVVFAACAEEEELAQASNRCNVLRNNVVRNYAYEYEFADVPPPVVVVVCVVSPHHYHHFHVVCGSVRSVVVLVVVQVVGPRYDYDDSCSNYPDLCSCLPGVLVSVCVVVVNLAQEEFAEVQRNNVVNNCVSPVRRHYEYEDEVVRNYYDYFYLVQLVVQQVVCCVRVVAAADSRQSRRVSVQSVVSHPDDRSHYYYYYGGTGD

Nearest PDB structures (foldseek):
  5xw3-assembly1_B  TM=1.004E+00  e=6.657E-57  Bacillus anthracis
  6ahi-assembly1_B  TM=7.975E-01  e=6.641E-30  Helicobacter pylori 26695
  5iw8-assembly1_A  TM=8.141E-01  e=3.657E-25  Mycobacterium tuberculosis H37Rv
  8stw-assembly1_A  TM=8.125E-01  e=1.335E-24  Homo sapiens
  2q3d-assembly1_A  TM=7.586E-01  e=9.810E-25  Mycobacterium tuberculosis

CATH classification: 3.40.50.1100 (+1 more: 3.40.50.1100)

Organism: Bacillus anthracis (NCBI:txid1392)